Protein AF-0000000087805127 (afdb_homodimer)

Radius of gyration: 26.7 Å; Cα contacts (8 Å, |Δi|>4): 1090; chains: 2; bounding box: 52×84×59 Å

Secondary structure (DSSP, 8-state):
-EEEE--SHHHHHHHHHHHHHH---EEEEESSHHHHHHH--TTEEEEES---HHHHHHHHHHHT--EEEE-S-TT-HHHHHHHHHHHHHHT--EEEE-PPPPPPP--TTEEEESSHHHHHHHHHHHHHTTTSEEEE-S-STTHHHHHT-GGGTTSEEEEEE---HHHHHHHHHTT--GGGEEEE-S---HHHHHHHHHHTT-SEEEEE--TTTTTHHHHHHHHHHTT-EEEEEPPP-----SEEE-SHHHHHHHHHHTTTT-/-EEEE--SHHHHHHHHHHHHHH---EEEEESSHHHHHHH--TTEEEEES---HHHHHHHHHHHT--EEEE-S-TT-HHHHHHHHHHHHHHT--EEEE-PPPPPPP--TTEEEESSHHHHHHHHHHHHHTTTSEEEE-S-STTHHHHHT-GGGTTSEEEEEE---HHHHHHHHHTT--GGGEEEE-S---HHHHHHHHHHTT-SEEEEE--TTTTTHHHHHHHHHHTT-EEEEEPPP-----SEEE-SHHHHHHHHHHTTTT-

pLDDT: mean 96.09, std 3.19, range [79.88, 98.94]

InterPro domains:
  IPR003723 Precorrin-6x reductase [PF02571] (2-251)
  IPR003723 Precorrin-6x reductase [PS51014] (1-262)
  IPR003723 Precorrin-6x reductase [PTHR36925] (1-249)
  IPR003723 Precorrin-6x reductase [TIGR00715] (2-249)

Structure (mmCIF, N/CA/C/O backbone):
data_AF-0000000087805127-model_v1
#
loop_
_entity.id
_entity.type
_entity.pdbx_description
1 polymer 'Precorrin-6A reductase'
#
loop_
_atom_site.group_PDB
_atom_site.id
_atom_site.type_symbol
_atom_site.label_atom_id
_atom_site.label_alt_id
_atom_site.label_comp_id
_atom_site.label_asym_id
_atom_site.label_entity_id
_atom_site.label_seq_id
_atom_site.pdbx_PDB_ins_code
_atom_site.Cartn_x
_atom_site.Cartn_y
_atom_site.Cartn_z
_atom_site.occupancy
_atom_site.B_iso_or_equiv
_atom_site.auth_seq_id
_atom_site.auth_comp_id
_atom_site.auth_asym_id
_atom_site.auth_atom_id
_atom_site.pdbx_PDB_model_num
ATOM 1 N N . MET A 1 1 ? 11.188 -25.766 -27.516 1 95.88 1 MET A N 1
ATOM 2 C CA . MET A 1 1 ? 10.891 -24.703 -26.562 1 95.88 1 MET A CA 1
ATOM 3 C C . MET A 1 1 ? 9.734 -25.094 -25.656 1 95.88 1 MET A C 1
ATOM 5 O O . MET A 1 1 ? 8.766 -25.703 -26.094 1 95.88 1 MET A O 1
ATOM 9 N N . ILE A 1 2 ? 9.883 -24.781 -24.359 1 97.81 2 ILE A N 1
ATOM 10 C CA . ILE A 1 2 ? 8.82 -25 -23.391 1 97.81 2 ILE A CA 1
ATOM 11 C C . ILE A 1 2 ? 8.188 -23.672 -23.016 1 97.81 2 ILE A C 1
ATOM 13 O O . ILE A 1 2 ? 8.891 -22.688 -22.734 1 97.81 2 ILE A O 1
ATOM 17 N N . TRP A 1 3 ? 6.867 -23.641 -23.062 1 98.38 3 TRP A N 1
ATOM 18 C CA . TRP A 1 3 ? 6.137 -22.422 -22.719 1 98.38 3 TRP A CA 1
ATOM 19 C C . TRP A 1 3 ? 5.453 -22.547 -21.359 1 98.38 3 TRP A C 1
ATOM 21 O O . TRP A 1 3 ? 4.672 -23.484 -21.141 1 98.38 3 TRP A O 1
ATOM 31 N N . VAL A 1 4 ? 5.809 -21.672 -20.453 1 98.44 4 VAL A N 1
ATOM 32 C CA . VAL A 1 4 ? 5.207 -21.625 -19.125 1 98.44 4 VAL A CA 1
ATOM 33 C C . VAL A 1 4 ? 4.398 -20.344 -18.969 1 98.44 4 VAL A C 1
ATOM 35 O O . VAL A 1 4 ? 4.949 -19.234 -19.062 1 98.44 4 VAL A O 1
ATOM 38 N N . ILE A 1 5 ? 3.104 -20.469 -18.766 1 97.75 5 ILE A N 1
ATOM 39 C CA . ILE A 1 5 ? 2.293 -19.344 -18.344 1 97.75 5 ILE A CA 1
ATOM 40 C C . ILE A 1 5 ? 2.445 -19.125 -16.828 1 97.75 5 ILE A C 1
ATOM 42 O O . ILE A 1 5 ? 1.91 -19.891 -16.031 1 97.75 5 ILE A O 1
ATOM 46 N N . ALA A 1 6 ? 3.246 -18.078 -16.5 1 92.94 6 ALA A N 1
ATOM 47 C CA . ALA A 1 6 ? 3.684 -17.953 -15.109 1 92.94 6 ALA A CA 1
ATOM 48 C C . ALA A 1 6 ? 3.203 -16.656 -14.492 1 92.94 6 ALA A C 1
ATOM 50 O O . ALA A 1 6 ? 3.959 -15.68 -14.414 1 92.94 6 ALA A O 1
ATOM 51 N N . GLY A 1 7 ? 2.045 -16.547 -13.875 1 80.06 7 GLY A N 1
ATOM 52 C CA . GLY A 1 7 ? 1.512 -15.383 -13.188 1 80.06 7 GLY A CA 1
ATOM 53 C C . GLY A 1 7 ? 1.723 -15.43 -11.688 1 80.06 7 GLY A C 1
ATOM 54 O O . GLY A 1 7 ? 1.234 -14.562 -10.953 1 80.06 7 GLY A O 1
ATOM 55 N N . THR A 1 8 ? 2.441 -16.453 -11.195 1 86.12 8 THR A N 1
ATOM 56 C CA . THR A 1 8 ? 2.646 -16.672 -9.766 1 86.12 8 THR A CA 1
ATOM 57 C C . THR A 1 8 ? 4.117 -16.938 -9.469 1 86.12 8 THR A C 1
ATOM 59 O O . THR A 1 8 ? 4.91 -17.172 -10.383 1 86.12 8 THR A O 1
ATOM 62 N N . LEU A 1 9 ? 4.379 -16.844 -8.211 1 89 9 LEU A N 1
ATOM 63 C CA . LEU A 1 9 ? 5.727 -17.188 -7.781 1 89 9 LEU A CA 1
ATOM 64 C C . LEU A 1 9 ? 6.062 -18.625 -8.156 1 89 9 LEU A C 1
ATOM 66 O O . LEU A 1 9 ? 7.152 -18.906 -8.664 1 89 9 LEU A O 1
ATOM 70 N N . ASP A 1 10 ? 5.148 -19.516 -7.918 1 93.44 10 ASP A N 1
ATOM 71 C CA . ASP A 1 10 ? 5.402 -20.922 -8.211 1 93.44 10 ASP A CA 1
ATOM 72 C C . ASP A 1 10 ? 5.621 -21.141 -9.711 1 93.44 10 ASP A C 1
ATOM 74 O O . ASP A 1 10 ? 6.496 -21.922 -10.102 1 93.44 10 ASP A O 1
ATOM 78 N N . GLY A 1 11 ? 4.863 -20.453 -10.523 1 95 11 GLY A N 1
ATOM 79 C CA . GLY A 1 11 ? 5.051 -20.578 -11.953 1 95 11 GLY A CA 1
ATOM 80 C C . GLY A 1 11 ? 6.402 -20.078 -12.43 1 95 11 GLY A C 1
ATOM 81 O O . GLY A 1 11 ? 7.047 -20.719 -13.266 1 95 11 GLY A O 1
ATOM 82 N N . ARG A 1 12 ? 6.812 -19 -11.922 1 94.94 12 ARG A N 1
ATOM 83 C CA . ARG A 1 12 ? 8.102 -18.422 -12.289 1 94.94 12 ARG A CA 1
ATOM 84 C C . ARG A 1 12 ? 9.25 -19.312 -11.836 1 94.94 12 ARG A C 1
ATOM 86 O O . ARG A 1 12 ? 10.219 -19.516 -12.57 1 94.94 12 ARG A O 1
ATOM 93 N N . THR A 1 13 ? 9.109 -19.844 -10.633 1 96.12 13 THR A N 1
ATOM 94 C CA . THR A 1 13 ? 10.133 -20.75 -10.109 1 96.12 13 THR A CA 1
ATOM 95 C C . THR A 1 13 ? 10.211 -22.016 -10.938 1 96.12 13 THR A C 1
ATOM 97 O O . THR A 1 13 ? 11.297 -22.547 -11.18 1 96.12 13 THR A O 1
ATOM 100 N N . LEU A 1 14 ? 9.109 -22.469 -11.336 1 97.5 14 LEU A N 1
ATOM 101 C CA . LEU A 1 14 ? 9.086 -23.656 -12.18 1 97.5 14 LEU A CA 1
ATOM 102 C C . LEU A 1 14 ? 9.805 -23.406 -13.5 1 97.5 14 LEU A C 1
ATOM 104 O O . LEU A 1 14 ? 10.586 -24.25 -13.953 1 97.5 14 LEU A O 1
ATOM 108 N N . ALA A 1 15 ? 9.516 -22.266 -14.117 1 97.81 15 ALA A N 1
ATOM 109 C CA . ALA A 1 15 ? 10.148 -21.922 -15.391 1 97.81 15 ALA A CA 1
ATOM 110 C C . ALA A 1 15 ? 11.672 -21.922 -15.258 1 97.81 15 ALA A C 1
ATOM 112 O O . ALA A 1 15 ? 12.375 -22.469 -16.109 1 97.81 15 ALA A O 1
ATOM 113 N N . VAL A 1 16 ? 12.125 -21.375 -14.203 1 97.38 16 VAL A N 1
ATOM 114 C CA . VAL A 1 16 ? 13.555 -21.281 -13.961 1 97.38 16 VAL A CA 1
ATOM 115 C C . VAL A 1 16 ? 14.133 -22.688 -13.75 1 97.38 16 VAL A C 1
ATOM 117 O O . VAL A 1 16 ? 15.172 -23.031 -14.312 1 97.38 16 VAL A O 1
ATOM 120 N N . ASP A 1 17 ? 13.445 -23.469 -12.93 1 97.5 17 ASP A N 1
ATOM 121 C CA . ASP A 1 17 ? 13.906 -24.828 -12.641 1 97.5 17 ASP A CA 1
ATOM 122 C C . ASP A 1 17 ? 13.961 -25.672 -13.914 1 97.5 17 ASP A C 1
ATOM 124 O O . ASP A 1 17 ? 14.883 -26.469 -14.094 1 97.5 17 ASP A O 1
ATOM 128 N N . ILE A 1 18 ? 13 -25.516 -14.758 1 97.5 18 ILE A N 1
ATOM 129 C CA . ILE A 1 18 ? 12.977 -26.25 -16.016 1 97.5 18 ILE A CA 1
ATOM 130 C C . ILE A 1 18 ? 14.211 -25.875 -16.844 1 97.5 18 ILE A C 1
ATOM 132 O O . ILE A 1 18 ? 14.93 -26.766 -17.328 1 97.5 18 ILE A O 1
ATOM 136 N N . GLN A 1 19 ? 14.391 -24.594 -16.953 1 96.94 19 GLN A N 1
ATOM 137 C CA . GLN A 1 19 ? 15.523 -24.125 -17.734 1 96.94 19 GLN A CA 1
ATOM 138 C C . GLN A 1 19 ? 16.844 -24.641 -17.172 1 96.94 19 GLN A C 1
ATOM 140 O O . GLN A 1 19 ? 17.672 -25.172 -17.922 1 96.94 19 GLN A O 1
ATOM 145 N N . GLU A 1 20 ? 17.016 -24.562 -15.969 1 96.69 20 GLU A N 1
ATOM 146 C CA . GLU A 1 20 ? 18.281 -24.891 -15.328 1 96.69 20 GLU A CA 1
ATOM 147 C C . GLU A 1 20 ? 18.516 -26.391 -15.312 1 96.69 20 GLU A C 1
ATOM 149 O O . GLU A 1 20 ? 19.656 -26.844 -15.477 1 96.69 20 GLU A O 1
ATOM 154 N N . ARG A 1 21 ? 17.516 -27.172 -15.148 1 95.94 21 ARG A N 1
ATOM 155 C CA . ARG A 1 21 ? 17.672 -28.609 -14.969 1 95.94 21 ARG A CA 1
ATOM 156 C C . ARG A 1 21 ? 17.703 -29.328 -16.312 1 95.94 21 ARG A C 1
ATOM 158 O O . ARG A 1 21 ? 18.328 -30.375 -16.438 1 95.94 21 ARG A O 1
ATOM 165 N N . THR A 1 22 ? 17.062 -28.797 -17.281 1 94.69 22 THR A N 1
ATOM 166 C CA . THR A 1 22 ? 16.906 -29.531 -18.531 1 94.69 22 THR A CA 1
ATOM 167 C C . THR A 1 22 ? 17.703 -28.859 -19.656 1 94.69 22 THR A C 1
ATOM 169 O O . THR A 1 22 ? 17.953 -29.484 -20.688 1 94.69 22 THR A O 1
ATOM 172 N N . GLY A 1 23 ? 17.969 -27.578 -19.484 1 93.75 23 GLY A N 1
ATOM 173 C CA . GLY A 1 23 ? 18.656 -26.844 -20.531 1 93.75 23 GLY A CA 1
ATOM 174 C C . GLY A 1 23 ? 17.75 -26.422 -21.672 1 93.75 23 GLY A C 1
ATOM 175 O O . GLY A 1 23 ? 18.203 -25.828 -22.641 1 93.75 23 GLY A O 1
ATOM 176 N N . GLU A 1 24 ? 16.484 -26.703 -21.562 1 94.5 24 GLU A N 1
ATOM 177 C CA . GLU A 1 24 ? 15.516 -26.359 -22.594 1 94.5 24 GLU A CA 1
ATOM 178 C C . GLU A 1 24 ? 15.336 -24.844 -22.672 1 94.5 24 GLU A C 1
ATOM 180 O O . GLU A 1 24 ? 15.484 -24.141 -21.688 1 94.5 24 GLU A O 1
ATOM 185 N N . GLU A 1 25 ? 15.094 -24.391 -23.859 1 96.06 25 GLU A N 1
ATOM 186 C CA . GLU A 1 25 ? 14.625 -23.016 -23.984 1 96.06 25 GLU A CA 1
ATOM 187 C C . GLU A 1 25 ? 13.227 -22.844 -23.406 1 96.06 25 GLU A C 1
ATOM 189 O O . GLU A 1 25 ? 12.352 -23.688 -23.625 1 96.06 25 GLU A O 1
ATOM 194 N N . VAL A 1 26 ? 13.055 -21.766 -22.609 1 97.75 26 VAL A N 1
ATOM 195 C CA . VAL A 1 26 ? 11.781 -21.562 -21.922 1 97.75 26 VAL A CA 1
ATOM 196 C C . VAL A 1 26 ? 11.203 -20.203 -22.297 1 97.75 26 VAL A C 1
ATOM 198 O O . VAL A 1 26 ? 11.922 -19.203 -22.312 1 97.75 26 VAL A O 1
ATOM 201 N N . LEU A 1 27 ? 9.945 -20.188 -22.688 1 98 27 LEU A N 1
ATOM 202 C CA . LEU A 1 27 ? 9.133 -18.984 -22.875 1 98 27 LEU A CA 1
ATOM 203 C C . LEU A 1 27 ? 8.18 -18.797 -21.688 1 98 27 LEU A C 1
ATOM 205 O O . LEU A 1 27 ? 7.461 -19.719 -21.312 1 98 27 LEU A O 1
ATOM 209 N N . VAL A 1 28 ? 8.273 -17.609 -21.094 1 98.19 28 VAL A N 1
ATOM 210 C CA . VAL A 1 28 ? 7.352 -17.281 -20.016 1 98.19 28 VAL A CA 1
ATOM 211 C C . VAL A 1 28 ? 6.422 -16.156 -20.453 1 98.19 28 VAL A C 1
ATOM 213 O O . VAL A 1 28 ? 6.867 -15.156 -21.016 1 98.19 28 VAL A O 1
ATOM 216 N N . THR A 1 29 ? 5.145 -16.359 -20.266 1 97.44 29 THR A N 1
ATOM 217 C CA . THR A 1 29 ? 4.195 -15.289 -20.531 1 97.44 29 THR A CA 1
ATOM 218 C C . THR A 1 29 ? 3.531 -14.82 -19.25 1 97.44 29 THR A C 1
ATOM 220 O O . THR A 1 29 ? 3.227 -15.641 -18.375 1 97.44 29 THR A O 1
ATOM 223 N N . VAL A 1 30 ? 3.43 -13.562 -19.109 1 94.88 30 VAL A N 1
ATOM 224 C CA . VAL A 1 30 ? 2.775 -12.898 -17.984 1 94.88 30 VAL A CA 1
ATOM 225 C C . VAL A 1 30 ? 1.828 -11.82 -18.516 1 94.88 30 VAL A C 1
ATOM 227 O O . VAL A 1 30 ? 1.928 -11.406 -19.672 1 94.88 30 VAL A O 1
ATOM 230 N N . VAL A 1 31 ? 0.92 -11.383 -17.656 1 89.5 31 VAL A N 1
ATOM 231 C CA . VAL A 1 31 ? -0.082 -10.422 -18.094 1 89.5 31 VAL A CA 1
ATOM 232 C C . VAL A 1 31 ? 0.458 -9 -17.922 1 89.5 31 VAL A C 1
ATOM 234 O O . VAL A 1 31 ? 0.22 -8.141 -18.781 1 89.5 31 VAL A O 1
ATOM 237 N N . SER A 1 32 ? 1.22 -8.766 -16.875 1 88.38 32 SER A N 1
ATOM 238 C CA . SER A 1 32 ? 1.599 -7.395 -16.547 1 88.38 32 SER A CA 1
ATOM 239 C C . SER A 1 32 ? 3.09 -7.164 -16.766 1 88.38 32 SER A C 1
ATOM 241 O O . SER A 1 32 ? 3.873 -8.117 -16.781 1 88.38 32 SER A O 1
ATOM 243 N N . GLN A 1 33 ? 3.381 -5.891 -16.969 1 87.25 33 GLN A N 1
ATOM 244 C CA . GLN A 1 33 ? 4.789 -5.527 -17.078 1 87.25 33 GLN A CA 1
ATOM 245 C C . GLN A 1 33 ? 5.543 -5.875 -15.797 1 87.25 33 GLN A C 1
ATOM 247 O O . GLN A 1 33 ? 6.688 -6.336 -15.844 1 87.25 33 GLN A O 1
ATOM 252 N N . TYR A 1 34 ? 4.93 -5.68 -14.711 1 89.81 34 TYR A N 1
ATOM 253 C CA . TYR A 1 34 ? 5.57 -6.035 -13.453 1 89.81 34 TYR A CA 1
ATOM 254 C C . TYR A 1 34 ? 5.789 -7.539 -13.352 1 89.81 34 TYR A C 1
ATOM 256 O O . TYR A 1 34 ? 6.832 -7.992 -12.883 1 89.81 34 TYR A O 1
ATOM 264 N N . GLY A 1 35 ? 4.84 -8.227 -13.773 1 90.94 35 GLY A N 1
ATOM 265 C CA . GLY A 1 35 ? 5.02 -9.664 -13.859 1 90.94 35 GLY A CA 1
ATOM 266 C C . GLY A 1 35 ? 6.203 -10.07 -14.719 1 90.94 35 GLY A C 1
ATOM 267 O O . GLY A 1 35 ? 6.922 -11.016 -14.383 1 90.94 35 GLY A O 1
ATOM 268 N N . ALA A 1 36 ? 6.391 -9.352 -15.812 1 91.88 36 ALA A N 1
ATOM 269 C CA . ALA A 1 36 ? 7.512 -9.625 -16.703 1 91.88 36 ALA A CA 1
ATOM 270 C C . ALA A 1 36 ? 8.844 -9.391 -16 1 91.88 36 ALA A C 1
ATOM 272 O O . ALA A 1 36 ? 9.789 -10.156 -16.172 1 91.88 36 ALA A O 1
ATOM 273 N N . GLU A 1 37 ? 8.867 -8.359 -15.305 1 90.5 37 GLU A N 1
ATOM 274 C CA . GLU A 1 37 ? 10.078 -8.055 -14.539 1 90.5 37 GLU A CA 1
ATOM 275 C C . GLU A 1 37 ? 10.391 -9.156 -13.539 1 90.5 37 GLU A C 1
ATOM 277 O O . GLU A 1 37 ? 11.547 -9.555 -13.383 1 90.5 37 GLU A O 1
ATOM 282 N N . LEU A 1 38 ? 9.391 -9.625 -12.891 1 90.75 38 LEU A N 1
ATOM 283 C CA . LEU A 1 38 ? 9.562 -10.68 -11.898 1 90.75 38 LEU A CA 1
ATOM 284 C C . LEU A 1 38 ? 10 -11.984 -12.562 1 90.75 38 LEU A C 1
ATOM 286 O O . LEU A 1 38 ? 10.688 -12.797 -11.953 1 90.75 38 LEU A O 1
ATOM 290 N N . ALA A 1 39 ? 9.641 -12.117 -13.766 1 92.94 39 ALA A N 1
ATOM 291 C CA . ALA A 1 39 ? 9.883 -13.375 -14.469 1 92.94 39 ALA A CA 1
ATOM 292 C C . ALA A 1 39 ? 11.227 -13.359 -15.188 1 92.94 39 ALA A C 1
ATOM 294 O O . ALA A 1 39 ? 11.68 -14.391 -15.695 1 92.94 39 ALA A O 1
ATOM 295 N N . ALA A 1 40 ? 11.883 -12.234 -15.281 1 91.25 40 ALA A N 1
ATOM 296 C CA . ALA A 1 40 ? 13.133 -12.094 -16.016 1 91.25 40 ALA A CA 1
ATOM 297 C C . ALA A 1 40 ? 14.227 -12.984 -15.43 1 91.25 40 ALA A C 1
ATOM 299 O O . ALA A 1 40 ? 14.453 -12.969 -14.219 1 91.25 40 ALA A O 1
ATOM 300 N N . HIS A 1 41 ? 14.797 -13.766 -16.219 1 92.38 41 HIS A N 1
ATOM 301 C CA . HIS A 1 41 ? 15.859 -14.703 -15.875 1 92.38 41 HIS A CA 1
ATOM 302 C C . HIS A 1 41 ? 16.672 -15.078 -17.109 1 92.38 41 HIS A C 1
ATOM 304 O O . HIS A 1 41 ? 16.141 -15.148 -18.219 1 92.38 41 HIS A O 1
ATOM 310 N N . LYS A 1 42 ? 18.016 -15.266 -16.891 1 90.44 42 LYS A N 1
ATOM 311 C CA . LYS A 1 42 ? 18.859 -15.672 -18 1 90.44 42 LYS A CA 1
ATOM 312 C C . LYS A 1 42 ? 18.359 -16.953 -18.641 1 90.44 42 LYS A C 1
ATOM 314 O O . LYS A 1 42 ? 18.062 -17.938 -17.953 1 90.44 42 LYS A O 1
ATOM 319 N N . GLY A 1 43 ? 18.266 -16.938 -19.938 1 90.81 43 GLY A N 1
ATOM 320 C CA . GLY A 1 43 ? 17.844 -18.125 -20.672 1 90.81 43 GLY A CA 1
ATOM 321 C C . GLY A 1 43 ? 16.344 -18.25 -20.797 1 90.81 43 GLY A C 1
ATOM 322 O O . GLY A 1 43 ? 15.852 -19.203 -21.406 1 90.81 43 GLY A O 1
ATOM 323 N N . ILE A 1 44 ? 15.625 -17.328 -20.25 1 95.12 44 ILE A N 1
ATOM 324 C CA . ILE A 1 44 ? 14.164 -17.344 -20.328 1 95.12 44 ILE A CA 1
ATOM 325 C C . ILE A 1 44 ? 13.68 -16.141 -21.125 1 95.12 44 ILE A C 1
ATOM 327 O O . ILE A 1 44 ? 14.07 -15 -20.859 1 95.12 44 ILE A O 1
ATOM 331 N N . THR A 1 45 ? 12.938 -16.438 -22.156 1 95.88 45 THR A N 1
ATOM 332 C CA . THR A 1 45 ? 12.258 -15.391 -22.906 1 95.88 45 THR A CA 1
ATOM 333 C C . THR A 1 45 ? 10.922 -15.039 -22.266 1 95.88 45 THR A C 1
ATOM 335 O O . THR A 1 45 ? 10.141 -15.93 -21.906 1 95.88 45 THR A O 1
ATOM 338 N N . VAL A 1 46 ? 10.672 -13.711 -22.141 1 96.31 46 VAL A N 1
ATOM 339 C CA . VAL A 1 46 ? 9.438 -13.305 -21.469 1 96.31 46 VAL A CA 1
ATOM 340 C C . VAL A 1 46 ? 8.555 -12.539 -22.453 1 96.31 46 VAL A C 1
ATOM 342 O O . VAL A 1 46 ? 9.047 -11.688 -23.219 1 96.31 46 VAL A O 1
ATOM 345 N N . HIS A 1 47 ? 7.324 -12.891 -22.516 1 95.12 47 HIS A N 1
ATOM 346 C CA . HIS A 1 47 ? 6.293 -12.188 -23.266 1 95.12 47 HIS A CA 1
ATOM 347 C C . HIS A 1 47 ? 5.219 -11.625 -22.359 1 95.12 47 HIS A C 1
ATOM 349 O O . HIS A 1 47 ? 4.742 -12.312 -21.453 1 95.12 47 HIS A O 1
ATOM 355 N N . THR A 1 48 ? 4.879 -10.352 -22.594 1 94 48 THR A N 1
ATOM 356 C CA . THR A 1 48 ? 3.902 -9.672 -21.75 1 94 48 THR A CA 1
ATOM 357 C C . THR A 1 48 ? 2.617 -9.398 -22.531 1 94 48 THR A C 1
ATOM 359 O O . THR A 1 48 ? 2.662 -8.984 -23.688 1 94 48 THR A O 1
ATOM 362 N N . GLY A 1 49 ? 1.481 -9.609 -21.859 1 91.69 49 GLY A N 1
ATOM 363 C CA . GLY A 1 49 ? 0.194 -9.273 -22.438 1 91.69 49 GLY A CA 1
ATOM 364 C C . GLY A 1 49 ? -0.818 -10.398 -22.344 1 91.69 49 GLY A C 1
ATOM 365 O O . GLY A 1 49 ? -0.446 -11.562 -22.188 1 91.69 49 GLY A O 1
ATOM 366 N N . ARG A 1 50 ? -2.064 -10.078 -22.484 1 90.31 50 ARG A N 1
ATOM 367 C CA . ARG A 1 50 ? -3.141 -11.062 -22.531 1 90.31 50 ARG A CA 1
ATOM 368 C C . ARG A 1 50 ? -3.195 -11.742 -23.906 1 90.31 50 ARG A C 1
ATOM 370 O O . ARG A 1 50 ? -3.012 -11.094 -24.938 1 90.31 50 ARG A O 1
ATOM 377 N N . LEU A 1 51 ? -3.391 -13 -23.875 1 95.62 51 LEU A N 1
ATOM 378 C CA . LEU A 1 51 ? -3.412 -13.766 -25.125 1 95.62 51 LEU A CA 1
ATOM 379 C C . LEU A 1 51 ? -4.723 -14.531 -25.266 1 95.62 51 LEU A C 1
ATOM 381 O O . LEU A 1 51 ? -5.141 -15.234 -24.344 1 95.62 51 LEU A O 1
ATOM 385 N N . ASP A 1 52 ? -5.336 -14.336 -26.422 1 96.62 52 ASP A N 1
ATOM 386 C CA . ASP A 1 52 ? -6.453 -15.219 -26.734 1 96.62 52 ASP A CA 1
ATOM 387 C C . ASP A 1 52 ? -5.969 -16.5 -27.422 1 96.62 52 ASP A C 1
ATOM 389 O O . ASP A 1 52 ? -4.762 -16.719 -27.562 1 96.62 52 ASP A O 1
ATOM 393 N N . GLN A 1 53 ? -6.898 -17.281 -27.75 1 97.56 53 GLN A N 1
ATOM 394 C CA . GLN A 1 53 ? -6.535 -18.594 -28.281 1 97.56 53 GLN A CA 1
ATOM 395 C C . GLN A 1 53 ? -5.703 -18.453 -29.562 1 97.56 53 GLN A C 1
ATOM 397 O O . GLN A 1 53 ? -4.699 -19.156 -29.719 1 97.56 53 GLN A O 1
ATOM 402 N N . GLU A 1 54 ? -6.102 -17.594 -30.438 1 97.88 54 GLU A N 1
ATOM 403 C CA . GLU A 1 54 ? -5.379 -17.391 -31.688 1 97.88 54 GLU A CA 1
ATOM 404 C C . GLU A 1 54 ? -3.953 -16.906 -31.422 1 97.88 54 GLU A C 1
ATOM 406 O O . GLU A 1 54 ? -3.004 -17.391 -32.031 1 97.88 54 GLU A O 1
ATOM 411 N N . ALA A 1 55 ? -3.906 -15.984 -30.562 1 98 55 ALA A N 1
ATOM 412 C CA . ALA A 1 55 ? -2.586 -15.469 -30.219 1 98 55 ALA A CA 1
ATOM 413 C C . ALA A 1 55 ? -1.711 -16.562 -29.609 1 98 55 ALA A C 1
ATOM 415 O O . ALA A 1 55 ? -0.507 -16.625 -29.875 1 98 55 ALA A O 1
ATOM 416 N N . MET A 1 56 ? -2.305 -17.391 -28.812 1 98.38 56 MET A N 1
ATOM 417 C CA . MET A 1 56 ? -1.55 -18.484 -28.203 1 98.38 56 MET A CA 1
ATOM 418 C C . MET A 1 56 ? -1.067 -19.469 -29.266 1 98.38 56 MET A C 1
ATOM 420 O O . MET A 1 56 ? 0.081 -19.922 -29.234 1 98.38 56 MET A O 1
ATOM 424 N N . GLN A 1 57 ? -1.938 -19.766 -30.125 1 98.5 57 GLN A N 1
ATOM 425 C CA . GLN A 1 57 ? -1.558 -20.672 -31.203 1 98.5 57 GLN A CA 1
ATOM 426 C C . GLN A 1 57 ? -0.428 -20.094 -32.062 1 98.5 57 GLN A C 1
ATOM 428 O O . GLN A 1 57 ? 0.499 -20.797 -32.438 1 98.5 57 GLN A O 1
ATOM 433 N N . ASN A 1 58 ? -0.556 -18.844 -32.312 1 98.12 58 ASN A N 1
ATOM 434 C CA . ASN A 1 58 ? 0.501 -18.156 -33.062 1 98.12 58 ASN A CA 1
ATOM 435 C C . ASN A 1 58 ? 1.834 -18.219 -32.312 1 98.12 58 ASN A C 1
ATOM 437 O O . ASN A 1 58 ? 2.885 -18.406 -32.938 1 98.12 58 ASN A O 1
ATOM 441 N N . LEU A 1 59 ? 1.786 -18.062 -31.062 1 97.69 59 LEU A N 1
ATOM 442 C CA . LEU A 1 59 ? 2.996 -18.125 -30.25 1 97.69 59 LEU A CA 1
ATOM 443 C C . LEU A 1 59 ? 3.604 -19.516 -30.297 1 97.69 59 LEU A C 1
ATOM 445 O O . LEU A 1 59 ? 4.828 -19.672 -30.328 1 97.69 59 LEU A O 1
ATOM 449 N N . ILE A 1 60 ? 2.752 -20.516 -30.219 1 98.31 60 ILE A N 1
ATOM 450 C CA . ILE A 1 60 ? 3.193 -21.906 -30.281 1 98.31 60 ILE A CA 1
ATOM 451 C C . ILE A 1 60 ? 3.93 -22.172 -31.594 1 98.31 60 ILE A C 1
ATOM 453 O O . ILE A 1 60 ? 5.027 -22.734 -31.594 1 98.31 60 ILE A O 1
ATOM 457 N N . LYS A 1 61 ? 3.355 -21.656 -32.625 1 98 61 LYS A N 1
ATOM 458 C CA . LYS A 1 61 ? 3.943 -21.859 -33.969 1 98 61 LYS A CA 1
ATOM 459 C C . LYS A 1 61 ? 5.227 -21.047 -34.125 1 98 61 LYS A C 1
ATOM 461 O O . LYS A 1 61 ? 6.246 -21.562 -34.562 1 98 61 LYS A O 1
ATOM 466 N N . LYS A 1 62 ? 5.105 -19.812 -33.75 1 97.5 62 LYS A N 1
ATOM 467 C CA . LYS A 1 62 ? 6.223 -18.875 -33.906 1 97.5 62 LYS A CA 1
ATOM 468 C C . LYS A 1 62 ? 7.465 -19.391 -33.188 1 97.5 62 LYS A C 1
ATOM 470 O O . LYS A 1 62 ? 8.586 -19.234 -33.688 1 97.5 62 LYS A O 1
ATOM 475 N N . HIS A 1 63 ? 7.289 -20.031 -32.062 1 97.25 63 HIS A N 1
ATOM 476 C CA . HIS A 1 63 ? 8.422 -20.391 -31.219 1 97.25 63 HIS A CA 1
ATOM 477 C C . HIS A 1 63 ? 8.664 -21.906 -31.234 1 97.25 63 HIS A C 1
ATOM 479 O O . HIS A 1 63 ? 9.516 -22.406 -30.5 1 97.25 63 HIS A O 1
ATOM 485 N N . ASN A 1 64 ? 7.871 -22.609 -32 1 97.06 64 ASN A N 1
ATOM 486 C CA . ASN A 1 64 ? 7.973 -24.062 -32.062 1 97.06 64 ASN A CA 1
ATOM 487 C C . ASN A 1 64 ? 7.875 -24.688 -30.672 1 97.06 64 ASN A C 1
ATOM 489 O O . ASN A 1 64 ? 8.742 -25.453 -30.266 1 97.06 64 ASN A O 1
ATOM 493 N N . VAL A 1 65 ? 6.867 -24.266 -29.922 1 98.12 65 VAL A N 1
ATOM 494 C CA . VAL A 1 65 ? 6.625 -24.766 -28.578 1 98.12 65 VAL A CA 1
ATOM 495 C C . VAL A 1 65 ? 6.258 -26.25 -28.625 1 98.12 65 VAL A C 1
ATOM 497 O O . VAL A 1 65 ? 5.367 -26.641 -29.375 1 98.12 65 VAL A O 1
ATOM 500 N N . ARG A 1 66 ? 6.895 -27.016 -27.844 1 97.81 66 ARG A N 1
ATOM 501 C CA . ARG A 1 66 ? 6.598 -28.438 -27.875 1 97.81 66 ARG A CA 1
ATOM 502 C C . ARG A 1 66 ? 5.84 -28.875 -26.625 1 97.81 66 ARG A C 1
ATOM 504 O O . ARG A 1 66 ? 5.316 -29.984 -26.562 1 97.81 66 ARG A O 1
ATOM 511 N N . LEU A 1 67 ? 5.848 -28.078 -25.609 1 98.25 67 LEU A N 1
ATOM 512 C CA . LEU A 1 67 ? 5.16 -28.328 -24.344 1 98.25 67 LEU A CA 1
ATOM 513 C C . LEU A 1 67 ? 4.629 -27.031 -23.75 1 98.25 67 LEU A C 1
ATOM 515 O O . LEU A 1 67 ? 5.359 -26.031 -23.641 1 98.25 67 LEU A O 1
ATOM 519 N N . LEU A 1 68 ? 3.383 -27.031 -23.422 1 98.38 68 LEU A N 1
ATOM 520 C CA . LEU A 1 68 ? 2.748 -25.891 -22.781 1 98.38 68 LEU A CA 1
ATOM 521 C C . LEU A 1 68 ? 2.391 -26.203 -21.328 1 98.38 68 LEU A C 1
ATOM 523 O O . LEU A 1 68 ? 1.7 -27.203 -21.062 1 98.38 68 LEU A O 1
ATOM 527 N N . ILE A 1 69 ? 2.896 -25.438 -20.422 1 98.31 69 ILE A N 1
ATOM 528 C CA . ILE A 1 69 ? 2.613 -25.578 -19 1 98.31 69 ILE A CA 1
ATOM 529 C C . ILE A 1 69 ? 1.818 -24.375 -18.516 1 98.31 69 ILE A C 1
ATOM 531 O O . ILE A 1 69 ? 2.289 -23.234 -18.594 1 98.31 69 ILE A O 1
ATOM 535 N N . ASP A 1 70 ? 0.642 -24.594 -18.031 1 97.88 70 ASP A N 1
ATOM 536 C CA . ASP A 1 70 ? -0.169 -23.547 -17.422 1 97.88 70 ASP A CA 1
ATOM 537 C C . ASP A 1 70 ? 0.089 -23.469 -15.922 1 97.88 70 ASP A C 1
ATOM 539 O O . ASP A 1 70 ? -0.475 -24.25 -15.148 1 97.88 70 ASP A O 1
ATOM 543 N N . ALA A 1 71 ? 0.907 -22.562 -15.578 1 97.06 71 ALA A N 1
ATOM 544 C CA . ALA A 1 71 ? 1.164 -22.281 -14.172 1 97.06 71 ALA A CA 1
ATOM 545 C C . ALA A 1 71 ? 0.567 -20.938 -13.766 1 97.06 71 ALA A C 1
ATOM 547 O O . ALA A 1 71 ? 1.146 -20.203 -12.945 1 97.06 71 ALA A O 1
ATOM 548 N N . SER A 1 72 ? -0.53 -20.547 -14.422 1 94.56 72 SER A N 1
ATOM 549 C CA . SER A 1 72 ? -1.26 -19.328 -14.055 1 94.56 72 SER A CA 1
ATOM 550 C C . SER A 1 72 ? -1.937 -19.484 -12.703 1 94.56 72 SER A C 1
ATOM 552 O O . SER A 1 72 ? -1.896 -20.562 -12.094 1 94.56 72 SER A O 1
ATOM 554 N N . HIS A 1 73 ? -2.404 -18.391 -12.258 1 92.44 73 HIS A N 1
ATOM 555 C CA . HIS A 1 73 ? -3.1 -18.406 -10.969 1 92.44 73 HIS A CA 1
ATOM 556 C C . HIS A 1 73 ? -4.234 -19.422 -10.969 1 92.44 73 HIS A C 1
ATOM 558 O O . HIS A 1 73 ? -4.938 -19.578 -11.969 1 92.44 73 HIS A O 1
ATOM 564 N N . PRO A 1 74 ? -4.488 -20.078 -9.844 1 92.12 74 PRO A N 1
ATOM 565 C CA . PRO A 1 74 ? -5.535 -21.094 -9.758 1 92.12 74 PRO A CA 1
ATOM 566 C C . PRO A 1 74 ? -6.914 -20.562 -10.133 1 92.12 74 PRO A C 1
ATOM 568 O O . PRO A 1 74 ? -7.797 -21.328 -10.516 1 92.12 74 PRO A O 1
ATOM 571 N N . TYR A 1 75 ? -7.07 -19.312 -10.086 1 92.44 75 TYR A N 1
ATOM 572 C CA . TYR A 1 75 ? -8.375 -18.703 -10.32 1 92.44 75 TYR A CA 1
ATOM 573 C C . TYR A 1 75 ? -8.461 -18.141 -11.734 1 92.44 75 TYR A C 1
ATOM 575 O O . TYR A 1 75 ? -9.469 -17.531 -12.102 1 92.44 75 TYR A O 1
ATOM 583 N N . ALA A 1 76 ? -7.461 -18.375 -12.484 1 91.38 76 ALA A N 1
ATOM 584 C CA . ALA A 1 76 ? -7.441 -17.906 -13.867 1 91.38 76 ALA A CA 1
ATOM 585 C C . ALA A 1 76 ? -8.062 -18.938 -14.805 1 91.38 76 ALA A C 1
ATOM 587 O O . ALA A 1 76 ? -7.383 -19.469 -15.68 1 91.38 76 ALA A O 1
ATOM 588 N N . ALA A 1 77 ? -9.352 -19.109 -14.695 1 92.94 77 ALA A N 1
ATOM 589 C CA . ALA A 1 77 ? -10.07 -20.156 -15.398 1 92.94 77 ALA A CA 1
ATOM 590 C C . ALA A 1 77 ? -10.039 -19.938 -16.906 1 92.94 77 ALA A C 1
ATOM 592 O O . ALA A 1 77 ? -9.859 -20.875 -17.672 1 92.94 77 ALA A O 1
ATOM 593 N N . ILE A 1 78 ? -10.188 -18.766 -17.297 1 93.12 78 ILE A N 1
ATOM 594 C CA . ILE A 1 78 ? -10.273 -18.438 -18.719 1 93.12 78 ILE A CA 1
ATOM 595 C C . ILE A 1 78 ? -8.945 -18.766 -19.391 1 93.12 78 ILE A C 1
ATOM 597 O O . ILE A 1 78 ? -8.914 -19.391 -20.453 1 93.12 78 ILE A O 1
ATOM 601 N N . VAL A 1 79 ? -7.875 -18.328 -18.812 1 95.19 79 VAL A N 1
ATOM 602 C CA . VAL A 1 79 ? -6.57 -18.578 -19.406 1 95.19 79 VAL A CA 1
ATOM 603 C C . VAL A 1 79 ? -6.289 -20.078 -19.438 1 95.19 79 VAL A C 1
ATOM 605 O O . VAL A 1 79 ? -5.715 -20.578 -20.406 1 95.19 79 VAL A O 1
ATOM 608 N N . THR A 1 80 ? -6.66 -20.766 -18.391 1 95.75 80 THR A N 1
ATOM 609 C CA . THR A 1 80 ? -6.457 -22.219 -18.344 1 95.75 80 THR A CA 1
ATOM 610 C C . THR A 1 80 ? -7.195 -22.906 -19.484 1 95.75 80 THR A C 1
ATOM 612 O O . THR A 1 80 ? -6.613 -23.719 -20.203 1 95.75 80 THR A O 1
ATOM 615 N N . ALA A 1 81 ? -8.453 -22.594 -19.625 1 96.31 81 ALA A N 1
ATOM 616 C CA . ALA A 1 81 ? -9.258 -23.172 -20.688 1 96.31 81 ALA A CA 1
ATOM 617 C C . ALA A 1 81 ? -8.68 -22.828 -22.062 1 96.31 81 ALA A C 1
ATOM 619 O O . ALA A 1 81 ? -8.57 -23.703 -22.922 1 96.31 81 ALA A O 1
ATOM 620 N N . THR A 1 82 ? -8.32 -21.594 -22.234 1 97.38 82 THR A N 1
ATOM 621 C CA . THR A 1 82 ? -7.781 -21.109 -23.5 1 97.38 82 THR A CA 1
ATOM 622 C C . THR A 1 82 ? -6.461 -21.812 -23.828 1 97.38 82 THR A C 1
ATOM 624 O O . THR A 1 82 ? -6.23 -22.203 -24.984 1 97.38 82 THR A O 1
ATOM 627 N N . ALA A 1 83 ? -5.641 -21.922 -22.859 1 97.62 83 ALA A N 1
ATOM 628 C CA . ALA A 1 83 ? -4.336 -22.547 -23.031 1 97.62 83 ALA A CA 1
ATOM 629 C C . 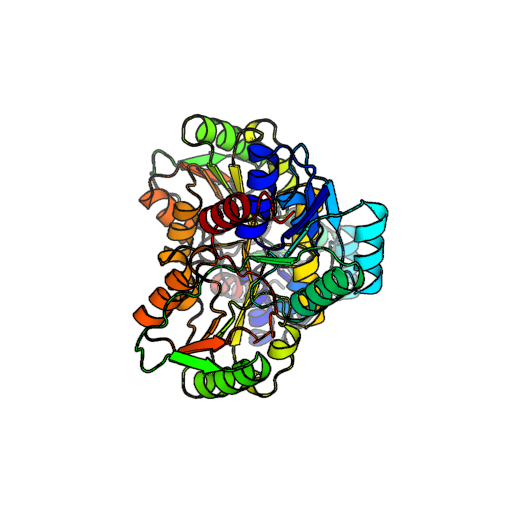ALA A 1 83 ? -4.484 -24.016 -23.406 1 97.62 83 ALA A C 1
ATOM 631 O O . ALA A 1 83 ? -3.779 -24.531 -24.281 1 97.62 83 ALA A O 1
ATOM 632 N N . GLN A 1 84 ? -5.332 -24.719 -22.703 1 97.5 84 GLN A N 1
ATOM 633 C CA . GLN A 1 84 ? -5.598 -26.125 -23 1 97.5 84 GLN A CA 1
ATOM 634 C C . GLN A 1 84 ? -6.086 -26.297 -24.438 1 97.5 84 GLN A C 1
ATOM 636 O O . GLN A 1 84 ? -5.617 -27.172 -25.156 1 97.5 84 GLN A O 1
ATOM 641 N N . ASP A 1 85 ? -6.98 -25.406 -24.859 1 97.75 85 ASP A N 1
ATOM 642 C CA . ASP A 1 85 ? -7.535 -25.469 -26.203 1 97.75 85 ASP A CA 1
ATOM 643 C C . ASP A 1 85 ? -6.465 -25.172 -27.25 1 97.75 85 ASP A C 1
ATOM 645 O O . ASP A 1 85 ? -6.426 -25.812 -28.297 1 97.75 85 ASP A O 1
ATOM 649 N N . ALA A 1 86 ? -5.695 -24.219 -26.984 1 98.31 86 ALA A N 1
ATOM 650 C CA . ALA A 1 86 ? -4.621 -23.859 -27.906 1 98.31 86 ALA A CA 1
ATOM 651 C C . ALA A 1 86 ? -3.641 -25.016 -28.078 1 98.31 86 ALA A C 1
ATOM 653 O O . ALA A 1 86 ? -3.229 -25.328 -29.203 1 98.31 86 ALA A O 1
ATOM 654 N N . ALA A 1 87 ? -3.242 -25.625 -26.984 1 98 87 ALA A N 1
ATOM 655 C CA . ALA A 1 87 ? -2.328 -26.75 -27.047 1 98 87 ALA A CA 1
ATOM 656 C C . ALA A 1 87 ? -2.932 -27.906 -27.844 1 98 87 ALA A C 1
ATOM 658 O O . ALA A 1 87 ? -2.252 -28.531 -28.656 1 98 87 ALA A O 1
ATOM 659 N N . LYS A 1 88 ? -4.18 -28.156 -27.531 1 97.5 88 LYS A N 1
ATOM 660 C CA . LYS A 1 88 ? -4.891 -29.219 -28.25 1 97.5 88 LYS A CA 1
ATOM 661 C C . LYS A 1 88 ? -4.934 -28.938 -29.75 1 97.5 88 LYS A C 1
ATOM 663 O O . LYS A 1 88 ? -4.676 -29.828 -30.562 1 97.5 88 LYS A O 1
ATOM 668 N N . ALA A 1 89 ? -5.281 -27.781 -30.094 1 97.81 89 ALA A N 1
ATOM 669 C CA . ALA A 1 89 ? -5.391 -27.375 -31.484 1 97.81 89 ALA A CA 1
ATOM 670 C C . ALA A 1 89 ? -4.059 -27.531 -32.219 1 97.81 89 ALA A C 1
ATOM 672 O O . ALA A 1 89 ? -4.027 -27.875 -33.406 1 97.81 89 ALA A O 1
ATOM 673 N N . GLU A 1 90 ? -2.98 -27.281 -31.547 1 98 90 GLU A N 1
ATOM 674 C CA . GLU A 1 90 ? -1.656 -27.328 -32.156 1 98 90 GLU A CA 1
ATOM 675 C C . GLU A 1 90 ? -1.003 -28.688 -31.953 1 98 90 GLU A C 1
ATOM 677 O O . GLU A 1 90 ? 0.104 -28.922 -32.438 1 98 90 GLU A O 1
ATOM 682 N N . GLY A 1 91 ? -1.641 -29.547 -31.203 1 96.75 91 GLY A N 1
ATOM 683 C CA . GLY A 1 91 ? -1.194 -30.922 -31.062 1 96.75 91 GLY A CA 1
ATOM 684 C C . GLY A 1 91 ? 0.023 -31.062 -30.172 1 96.75 91 GLY A C 1
ATOM 685 O O . GLY A 1 91 ? 0.907 -31.875 -30.438 1 96.75 91 GLY A O 1
ATOM 686 N N . ILE A 1 92 ? 0.129 -30.281 -29.156 1 97.62 92 ILE A N 1
ATOM 687 C CA . ILE A 1 92 ? 1.268 -30.391 -28.25 1 97.62 92 ILE A CA 1
ATOM 688 C C . ILE A 1 92 ? 0.781 -30.766 -26.859 1 97.62 92 ILE A C 1
ATOM 690 O O . ILE A 1 92 ? -0.37 -30.516 -26.5 1 97.62 92 ILE A O 1
ATOM 694 N N . PRO A 1 93 ? 1.663 -31.359 -26.047 1 97.56 93 PRO A N 1
ATOM 695 C CA . PRO A 1 93 ? 1.294 -31.688 -24.672 1 97.56 93 PRO A CA 1
ATOM 696 C C . PRO A 1 93 ? 0.993 -30.453 -23.828 1 97.56 93 PRO A C 1
ATOM 698 O O . PRO A 1 93 ? 1.623 -29.406 -24 1 97.56 93 PRO A O 1
ATOM 701 N N . PHE A 1 94 ? 0.055 -30.656 -22.938 1 97.81 94 PHE A N 1
ATOM 702 C CA . PHE A 1 94 ? -0.383 -29.641 -22 1 97.81 94 PHE A CA 1
ATOM 703 C C . PHE A 1 94 ? -0.315 -30.156 -20.562 1 97.81 94 PHE A C 1
ATOM 705 O O . PHE A 1 94 ? -0.738 -31.281 -20.281 1 97.81 94 PHE A O 1
ATOM 712 N N . VAL A 1 95 ? 0.305 -29.375 -19.656 1 98.19 95 VAL A N 1
ATOM 713 C CA . VAL A 1 95 ? 0.372 -29.719 -18.25 1 98.19 95 VAL A CA 1
ATOM 714 C C . VAL A 1 95 ? -0.165 -28.562 -17.406 1 98.19 95 VAL A C 1
ATOM 716 O O . VAL A 1 95 ? 0.194 -27.406 -17.641 1 98.19 95 VAL A O 1
ATOM 719 N N . ARG A 1 96 ? -1.041 -28.859 -16.531 1 97.25 96 ARG A N 1
ATOM 720 C CA . ARG A 1 96 ? -1.509 -27.875 -15.547 1 97.25 96 ARG A CA 1
ATOM 721 C C . ARG A 1 96 ? -0.681 -27.938 -14.266 1 97.25 96 ARG A C 1
ATOM 723 O O . ARG A 1 96 ? -0.563 -29 -13.656 1 97.25 96 ARG A O 1
ATOM 730 N N . PHE A 1 97 ? -0.014 -26.875 -13.977 1 96.94 97 PHE A N 1
ATOM 731 C CA . PHE A 1 97 ? 0.687 -26.703 -12.711 1 96.94 97 PHE A CA 1
ATOM 732 C C . PHE A 1 97 ? -0.131 -25.844 -11.758 1 96.94 97 PHE A C 1
ATOM 734 O O . PHE A 1 97 ? -0.262 -24.641 -11.953 1 96.94 97 PHE A O 1
ATOM 741 N N . GLU A 1 98 ? -0.679 -26.438 -10.742 1 93.44 98 GLU A N 1
ATOM 742 C CA . GLU A 1 98 ? -1.537 -25.734 -9.789 1 93.44 98 GLU A CA 1
ATOM 743 C C . GLU A 1 98 ? -1.209 -26.125 -8.352 1 93.44 98 GLU A C 1
ATOM 745 O O . GLU A 1 98 ? -1.267 -27.312 -8 1 93.44 98 GLU A O 1
ATOM 750 N N . ARG A 1 99 ? -0.888 -25.172 -7.52 1 92.19 99 ARG A N 1
ATOM 751 C CA . ARG A 1 99 ? -0.599 -25.438 -6.117 1 92.19 99 ARG A CA 1
ATOM 752 C C . ARG A 1 99 ? -1.835 -25.969 -5.395 1 92.19 99 ARG A C 1
ATOM 754 O O . ARG A 1 99 ? -2.961 -25.594 -5.723 1 92.19 99 ARG A O 1
ATOM 761 N N . LYS A 1 100 ? -1.575 -26.766 -4.414 1 92.06 100 LYS A N 1
ATOM 762 C CA . LYS A 1 100 ? -2.66 -27.359 -3.639 1 92.06 100 LYS A CA 1
ATOM 763 C C . LYS A 1 100 ? -3.344 -26.312 -2.758 1 92.06 100 LYS A C 1
ATOM 765 O O . LYS A 1 100 ? -2.705 -25.359 -2.303 1 92.06 100 LYS A O 1
ATOM 770 N N . GLU A 1 101 ? -4.598 -26.5 -2.574 1 93.81 101 GLU A N 1
ATOM 771 C CA . GLU A 1 101 ? -5.336 -25.672 -1.618 1 93.81 101 GLU A CA 1
ATOM 772 C C . GLU A 1 101 ? -4.887 -25.953 -0.187 1 93.81 101 GLU A C 1
ATOM 774 O O . GLU A 1 101 ? -4.375 -27.031 0.107 1 93.81 101 GLU A O 1
ATOM 779 N N . VAL A 1 102 ? -5.027 -24.938 0.648 1 95 102 VAL A N 1
ATOM 780 C CA . VAL A 1 102 ? -4.926 -25.172 2.084 1 95 102 VAL A CA 1
ATOM 781 C C . VAL A 1 102 ? -6.215 -25.812 2.598 1 95 102 VAL A C 1
ATOM 783 O O . VAL A 1 102 ? -7.312 -25.406 2.199 1 95 102 VAL A O 1
ATOM 786 N N . PRO A 1 103 ? -6.035 -26.891 3.404 1 95.12 103 PRO A N 1
ATOM 787 C CA . PRO A 1 103 ? -7.262 -27.438 4 1 95.12 103 PRO A CA 1
ATOM 788 C C . PRO A 1 103 ? -8.062 -26.375 4.762 1 95.12 103 PRO A C 1
ATOM 790 O O . PRO A 1 103 ? -7.488 -25.594 5.52 1 95.12 103 PRO A O 1
ATOM 793 N N . LEU A 1 104 ? -9.297 -26.375 4.531 1 96.81 104 LEU A N 1
ATOM 794 C CA . LEU A 1 104 ? -10.164 -25.438 5.23 1 96.81 104 LEU A CA 1
ATOM 795 C C . LEU A 1 104 ? -10.578 -25.984 6.594 1 96.81 104 LEU A C 1
ATOM 797 O O . LEU A 1 104 ? -10.992 -27.141 6.699 1 96.81 104 LEU A O 1
ATOM 801 N N . PRO A 1 105 ? -10.422 -25.203 7.625 1 96.06 105 PRO A N 1
ATOM 802 C CA . PRO A 1 105 ? -10.766 -25.641 8.977 1 96.06 105 PRO A CA 1
ATOM 803 C C . PRO A 1 105 ? -12.273 -25.719 9.203 1 96.06 105 PRO A C 1
ATOM 805 O O . PRO A 1 105 ? -13.047 -25.141 8.438 1 96.06 105 PRO A O 1
ATOM 808 N N . ASP A 1 106 ? -12.602 -26.562 10.273 1 96.06 106 ASP A N 1
ATOM 809 C CA . ASP A 1 106 ? -13.977 -26.531 10.766 1 96.06 106 ASP A CA 1
ATOM 810 C C . ASP A 1 106 ? -14.227 -25.297 11.625 1 96.06 106 ASP A C 1
ATOM 812 O O . ASP A 1 106 ? -14.078 -25.344 12.852 1 96.06 106 ASP A O 1
ATOM 816 N N . TYR A 1 107 ? -14.492 -24.25 11.078 1 98.06 107 TYR A N 1
ATOM 817 C CA . TYR A 1 107 ? -14.727 -22.938 11.672 1 98.06 107 TYR A CA 1
ATOM 818 C C . TYR A 1 107 ? -16.141 -22.453 11.383 1 98.06 107 TYR A C 1
ATOM 820 O O . TYR A 1 107 ? -16.547 -22.375 10.219 1 98.06 107 TYR A O 1
ATOM 828 N N . ASP A 1 108 ? -16.969 -22.219 12.375 1 98 108 ASP A N 1
ATOM 829 C CA . ASP A 1 108 ? -18.406 -21.938 12.242 1 98 108 ASP A CA 1
ATOM 830 C C . ASP A 1 108 ? -18.656 -20.641 11.469 1 98 108 ASP A C 1
ATOM 832 O O . ASP A 1 108 ? -19.75 -20.406 10.984 1 98 108 ASP A O 1
ATOM 836 N N . LYS A 1 109 ? -17.625 -19.844 11.375 1 98.62 109 LYS A N 1
ATOM 837 C CA . LYS A 1 109 ? -17.781 -18.578 10.656 1 98.62 109 LYS A CA 1
ATOM 838 C C . LYS A 1 109 ? -17.062 -18.625 9.305 1 98.62 109 LYS A C 1
ATOM 840 O O . LYS A 1 109 ? -16.75 -17.594 8.727 1 98.62 109 LYS A O 1
ATOM 845 N N . LEU A 1 110 ? -16.734 -19.75 8.875 1 98.75 110 LEU A N 1
ATOM 846 C CA . LEU A 1 110 ? -16.156 -19.938 7.543 1 98.75 110 LEU A CA 1
ATOM 847 C C . LEU A 1 110 ? -17.25 -20.25 6.523 1 98.75 110 LEU A C 1
ATOM 849 O O . LEU A 1 110 ? -18.078 -21.125 6.754 1 98.75 110 LEU A O 1
ATOM 853 N N . HIS A 1 111 ? -17.266 -19.547 5.426 1 98.81 111 HIS A N 1
ATOM 854 C CA . HIS A 1 111 ? -18.25 -19.672 4.348 1 98.81 111 HIS A CA 1
ATOM 855 C C . HIS A 1 111 ? -17.547 -19.875 3.002 1 98.81 111 HIS A C 1
ATOM 857 O O . HIS A 1 111 ? -16.531 -19.234 2.727 1 98.81 111 HIS A O 1
ATOM 863 N N . ILE A 1 112 ? -18.094 -20.75 2.281 1 98.38 112 ILE A N 1
ATOM 864 C CA . ILE A 1 112 ? -17.562 -20.984 0.944 1 98.38 112 ILE A CA 1
ATOM 865 C C . ILE A 1 112 ? -18.562 -20.516 -0.104 1 98.38 112 ILE A C 1
ATOM 867 O O . ILE A 1 112 ? -19.766 -20.797 -0.003 1 98.38 112 ILE A O 1
ATOM 871 N N . VAL A 1 113 ? -18.109 -19.766 -1.049 1 98.44 113 VAL A N 1
ATOM 872 C CA . VAL A 1 113 ? -18.953 -19.266 -2.129 1 98.44 113 VAL A CA 1
ATOM 873 C C . VAL A 1 113 ? -18.328 -19.625 -3.477 1 98.44 113 VAL A C 1
ATOM 875 O O . VAL A 1 113 ? -17.156 -19.984 -3.551 1 98.44 113 VAL A O 1
ATOM 878 N N . VAL A 1 114 ? -19.062 -19.422 -4.598 1 96.19 114 VAL A N 1
ATOM 879 C CA . VAL A 1 114 ? -18.625 -19.969 -5.879 1 96.19 114 VAL A CA 1
ATOM 880 C C . VAL A 1 114 ? -17.953 -18.875 -6.703 1 96.19 114 VAL A C 1
ATOM 882 O O . VAL A 1 114 ? -17.203 -19.156 -7.645 1 96.19 114 VAL A O 1
ATOM 885 N N . ASP A 1 115 ? -18.328 -17.578 -6.367 1 96.31 115 ASP A N 1
ATOM 886 C CA . ASP A 1 115 ? -17.734 -16.5 -7.16 1 96.31 115 ASP A CA 1
ATOM 887 C C . ASP A 1 115 ? -17.766 -15.18 -6.402 1 96.31 115 ASP A C 1
ATOM 889 O O . ASP A 1 115 ? -18.203 -15.125 -5.258 1 96.31 115 ASP A O 1
ATOM 893 N N . GLU A 1 116 ? -17.234 -14.18 -6.98 1 97.75 116 GLU A N 1
ATOM 894 C CA . GLU A 1 116 ? -17.062 -12.875 -6.34 1 97.75 116 GLU A CA 1
ATOM 895 C C . GLU A 1 116 ? -18.422 -12.211 -6.105 1 97.75 116 GLU A C 1
ATOM 897 O O . GLU A 1 116 ? -18.594 -11.477 -5.129 1 97.75 116 GLU A O 1
ATOM 902 N N . VAL A 1 117 ? -19.391 -12.438 -6.973 1 98.19 117 VAL A N 1
ATOM 903 C CA . VAL A 1 117 ? -20.703 -11.844 -6.805 1 98.19 117 VAL A CA 1
ATOM 904 C C . VAL A 1 117 ? -21.359 -12.383 -5.531 1 98.19 117 VAL A C 1
ATOM 906 O O . VAL A 1 117 ? -21.859 -11.617 -4.711 1 98.19 117 VAL A O 1
ATOM 909 N N . GLU A 1 118 ? -21.297 -13.68 -5.414 1 98.56 118 GLU A N 1
ATOM 910 C CA . GLU A 1 118 ? -21.828 -14.289 -4.195 1 98.56 118 GLU A CA 1
ATOM 911 C C . GLU A 1 118 ? -21.047 -13.828 -2.965 1 98.56 118 GLU A C 1
ATOM 913 O O . GLU A 1 118 ? -21.641 -13.609 -1.902 1 98.56 118 GLU A O 1
ATOM 918 N N . ALA A 1 119 ? -19.766 -13.727 -3.102 1 98.81 119 ALA A N 1
ATOM 919 C CA . ALA A 1 119 ? -18.922 -13.25 -2.008 1 98.81 119 ALA A CA 1
ATOM 920 C C . ALA A 1 119 ? -19.344 -11.852 -1.563 1 98.81 119 ALA A C 1
ATOM 922 O O . ALA A 1 119 ? -19.469 -11.586 -0.366 1 98.81 119 ALA A O 1
ATOM 923 N N . ALA A 1 120 ? -19.547 -10.977 -2.531 1 98.81 120 ALA A N 1
ATOM 924 C CA . ALA A 1 120 ? -19.938 -9.594 -2.232 1 98.81 120 ALA A CA 1
ATOM 925 C C . ALA A 1 120 ? -21.281 -9.547 -1.503 1 98.81 120 ALA A C 1
ATOM 927 O O . ALA A 1 120 ? -21.422 -8.82 -0.519 1 98.81 120 ALA A O 1
ATOM 928 N N . ASN A 1 121 ? -22.203 -10.328 -1.979 1 98.75 121 ASN A N 1
ATOM 929 C CA . ASN A 1 121 ? -23.531 -10.359 -1.369 1 98.75 121 ASN A CA 1
ATOM 930 C C . ASN A 1 121 ? -23.469 -10.852 0.074 1 98.75 121 ASN A C 1
ATOM 932 O O . ASN A 1 121 ? -24.031 -10.219 0.974 1 98.75 121 ASN A O 1
ATOM 936 N N . LEU A 1 122 ? -22.766 -11.93 0.23 1 98.88 122 LEU A N 1
ATOM 937 C CA . LEU A 1 122 ? -22.672 -12.5 1.567 1 98.88 122 LEU A CA 1
ATOM 938 C C . LEU A 1 122 ? -21.859 -11.602 2.494 1 98.88 122 LEU A C 1
ATOM 940 O O . LEU A 1 122 ? -22.203 -11.445 3.668 1 98.88 122 LEU A O 1
ATOM 944 N N . ALA A 1 123 ? -20.797 -11.031 2.016 1 98.94 123 ALA A N 1
ATOM 945 C CA . ALA A 1 123 ? -19.984 -10.109 2.805 1 98.94 123 ALA A CA 1
ATOM 946 C C . ALA A 1 123 ? -20.812 -8.93 3.309 1 98.94 123 ALA A C 1
ATOM 948 O O . ALA A 1 123 ? -20.703 -8.539 4.473 1 98.94 123 ALA A O 1
ATOM 949 N N . GLY A 1 124 ? -21.594 -8.383 2.391 1 98.75 124 GLY A N 1
ATOM 950 C CA . GLY A 1 124 ? -22.453 -7.281 2.783 1 98.75 124 GLY A CA 1
ATOM 951 C C . GLY A 1 124 ? -23.422 -7.648 3.889 1 98.75 124 GLY A C 1
ATOM 952 O O . GLY A 1 124 ? -23.578 -6.902 4.859 1 98.75 124 GLY A O 1
ATOM 953 N N . LYS A 1 125 ? -24.047 -8.82 3.701 1 98.56 125 LYS A N 1
ATOM 954 C CA . LYS A 1 125 ? -25.016 -9.289 4.699 1 98.56 125 LYS A CA 1
ATOM 955 C C . LYS A 1 125 ? -24.344 -9.469 6.059 1 98.56 125 LYS A C 1
ATOM 957 O O . LYS A 1 125 ? -24.812 -8.922 7.062 1 98.56 125 LYS A O 1
ATOM 962 N N . LEU A 1 126 ? -23.234 -10.188 6.094 1 98.81 126 LEU A N 1
ATOM 963 C CA . LEU A 1 126 ? -22.531 -10.492 7.336 1 98.81 126 LEU A CA 1
ATOM 964 C C . LEU A 1 126 ? -21.984 -9.227 7.98 1 98.81 126 LEU A C 1
ATOM 966 O O . LEU A 1 126 ? -22.062 -9.055 9.203 1 98.81 126 LEU A O 1
ATOM 970 N N . ALA A 1 127 ? -21.406 -8.375 7.16 1 98.69 127 ALA A N 1
ATOM 971 C CA . ALA A 1 127 ? -20.812 -7.145 7.688 1 98.69 127 ALA A CA 1
ATOM 972 C C . ALA A 1 127 ? -21.875 -6.262 8.336 1 98.69 127 ALA A C 1
ATOM 974 O O . ALA A 1 127 ? -21.656 -5.688 9.406 1 98.69 127 ALA A O 1
ATOM 975 N N . LYS A 1 128 ? -23.016 -6.098 7.68 1 98.12 128 LYS A N 1
ATOM 976 C CA . LYS A 1 128 ? -24.094 -5.254 8.188 1 98.12 128 LYS A CA 1
ATOM 977 C C . LYS A 1 128 ? -24.656 -5.801 9.5 1 98.12 128 LYS A C 1
ATOM 979 O O . LYS A 1 128 ? -25.125 -5.039 10.344 1 98.12 128 LYS A O 1
ATOM 984 N N . GLU A 1 129 ? -24.594 -7.082 9.703 1 97.94 129 GLU A N 1
ATOM 985 C CA . GLU A 1 129 ? -25.016 -7.723 10.945 1 97.94 129 GLU A CA 1
ATOM 986 C C . GLU A 1 129 ? -23.969 -7.57 12.039 1 97.94 129 GLU A C 1
ATOM 988 O O . GLU A 1 129 ? -24.203 -7.91 13.195 1 97.94 129 GLU A O 1
ATOM 993 N N . ASN A 1 130 ? -22.859 -7.062 11.719 1 97.62 130 ASN A N 1
ATOM 994 C CA . ASN A 1 130 ? -21.781 -6.852 12.672 1 97.62 130 ASN A CA 1
ATOM 995 C C . ASN A 1 130 ? -21.344 -5.387 12.719 1 97.62 130 ASN A C 1
ATOM 997 O O . ASN A 1 130 ? -22.156 -4.516 13.07 1 97.62 130 ASN A O 1
ATOM 1001 N N . ASN A 1 131 ? -20.156 -4.945 12.25 1 98.12 131 ASN A N 1
ATOM 1002 C CA . ASN A 1 131 ? -19.688 -3.57 12.383 1 98.12 131 ASN A CA 1
ATOM 1003 C C . ASN A 1 131 ? -19.531 -2.891 11.023 1 98.12 131 ASN A C 1
ATOM 1005 O O . ASN A 1 131 ? -18.922 -1.834 10.914 1 98.12 131 ASN A O 1
ATOM 1009 N N . LYS A 1 132 ? -19.969 -3.58 9.922 1 98.31 132 LYS A N 1
ATOM 1010 C CA . LYS A 1 132 ? -20.047 -3.049 8.57 1 98.31 132 LYS A CA 1
ATOM 1011 C C . LYS A 1 132 ? -18.656 -2.932 7.941 1 98.31 132 LYS A C 1
ATOM 1013 O O . LYS A 1 132 ? -18.469 -2.191 6.973 1 98.31 132 LYS A O 1
ATOM 1018 N N . HIS A 1 133 ? -17.625 -3.635 8.5 1 98.75 133 HIS A N 1
ATOM 1019 C CA . HIS A 1 133 ? -16.266 -3.582 7.961 1 98.75 133 HIS A CA 1
ATOM 1020 C C . HIS A 1 133 ? -15.922 -4.867 7.219 1 98.75 133 HIS A C 1
ATOM 1022 O O . HIS A 1 133 ? -16 -5.957 7.789 1 98.75 133 HIS A O 1
ATOM 1028 N N . VAL A 1 134 ? -15.578 -4.758 5.949 1 98.88 134 VAL A N 1
ATOM 1029 C CA . VAL A 1 134 ? -15.156 -5.863 5.09 1 98.88 134 VAL A CA 1
ATOM 1030 C C . VAL A 1 134 ? -13.695 -5.68 4.691 1 98.88 134 VAL A C 1
ATOM 1032 O O . VAL A 1 134 ? -13.25 -4.559 4.43 1 98.88 134 VAL A O 1
ATOM 1035 N N . TYR A 1 135 ? -12.938 -6.719 4.711 1 98.94 135 TYR A N 1
ATOM 1036 C CA . TYR A 1 135 ? -11.555 -6.711 4.242 1 98.94 135 TYR A CA 1
ATOM 1037 C C . TYR A 1 135 ? -11.367 -7.691 3.088 1 98.94 135 TYR A C 1
ATOM 1039 O O . TYR A 1 135 ? -11.508 -8.906 3.266 1 98.94 135 TYR A O 1
ATOM 1047 N N . LEU A 1 136 ? -11.117 -7.16 1.922 1 98.81 136 LEU A N 1
ATOM 1048 C CA . LEU A 1 136 ? -10.922 -7.973 0.726 1 98.81 136 LEU A CA 1
ATOM 1049 C C . LEU A 1 136 ? -9.445 -8.312 0.533 1 98.81 136 LEU A C 1
ATOM 1051 O O . LEU A 1 136 ? -8.602 -7.422 0.492 1 98.81 136 LEU A O 1
ATOM 1055 N N . THR A 1 137 ? -9.125 -9.578 0.431 1 98.25 137 THR A N 1
ATOM 1056 C CA . THR A 1 137 ? -7.793 -10.031 0.052 1 98.25 137 THR A CA 1
ATOM 1057 C C . THR A 1 137 ? -7.824 -10.719 -1.311 1 98.25 137 THR A C 1
ATOM 1059 O O . THR A 1 137 ? -7.109 -11.695 -1.536 1 98.25 137 THR A O 1
ATOM 1062 N N . THR A 1 138 ? -8.648 -10.289 -2.199 1 96.56 138 THR A N 1
ATOM 1063 C CA . THR A 1 138 ? -8.93 -10.961 -3.465 1 96.56 138 THR A CA 1
ATOM 1064 C C . THR A 1 138 ? -8.141 -10.312 -4.602 1 96.56 138 THR A C 1
ATOM 1066 O O . THR A 1 138 ? -8.203 -10.781 -5.742 1 96.56 138 THR A O 1
ATOM 1069 N N . GLY A 1 139 ? -7.383 -9.242 -4.285 1 94.19 139 GLY A N 1
ATOM 1070 C CA . GLY A 1 139 ? -6.621 -8.555 -5.32 1 94.19 139 GLY A CA 1
ATOM 1071 C C . GLY A 1 139 ? -7.453 -7.574 -6.121 1 94.19 139 GLY A C 1
ATOM 1072 O O . GLY A 1 139 ? -8.586 -7.258 -5.746 1 94.19 139 GLY A O 1
ATOM 1073 N N . SER A 1 140 ? -6.906 -7.117 -7.242 1 95.5 140 SER A N 1
ATOM 1074 C CA . SER A 1 140 ? -7.48 -5.984 -7.961 1 95.5 140 SER A CA 1
ATOM 1075 C C . SER A 1 140 ? -8.312 -6.453 -9.148 1 95.5 140 SER A C 1
ATOM 1077 O O . SER A 1 140 ? -9.18 -5.719 -9.633 1 95.5 140 SER A O 1
ATOM 1079 N N . LYS A 1 141 ? -8.148 -7.613 -9.641 1 90.25 141 LYS A N 1
ATOM 1080 C CA . LYS A 1 141 ? -8.695 -8.07 -10.914 1 90.25 141 LYS A CA 1
ATOM 1081 C C . LYS A 1 141 ? -10.227 -8.047 -10.891 1 90.25 141 LYS A C 1
ATOM 1083 O O . LYS A 1 141 ? -10.859 -7.719 -11.891 1 90.25 141 LYS A O 1
ATOM 1088 N N . THR A 1 142 ? -10.797 -8.422 -9.789 1 93.5 142 THR A N 1
ATOM 1089 C CA . THR A 1 142 ? -12.25 -8.516 -9.711 1 93.5 142 THR A CA 1
ATOM 1090 C C . THR A 1 142 ? -12.812 -7.418 -8.812 1 93.5 142 THR A C 1
ATOM 1092 O O . THR A 1 142 ? -13.938 -7.523 -8.328 1 93.5 142 THR A O 1
ATOM 1095 N N . MET A 1 143 ? -12.047 -6.379 -8.562 1 97.06 143 MET A N 1
ATOM 1096 C CA . MET A 1 143 ? -12.461 -5.32 -7.648 1 97.06 143 MET A CA 1
ATOM 1097 C C . MET A 1 143 ? -13.711 -4.613 -8.164 1 97.06 143 MET A C 1
ATOM 1099 O O . MET A 1 143 ? -14.492 -4.078 -7.375 1 97.06 143 MET A O 1
ATOM 1103 N N . HIS A 1 144 ? -13.938 -4.559 -9.477 1 97.75 144 HIS A N 1
ATOM 1104 C CA . HIS A 1 144 ? -15.109 -3.904 -10.039 1 97.75 144 HIS A CA 1
ATOM 1105 C C . HIS A 1 144 ? -16.391 -4.547 -9.523 1 97.75 144 HIS A C 1
ATOM 1107 O O . HIS A 1 144 ? -17.406 -3.859 -9.328 1 97.75 144 HIS A O 1
ATOM 1113 N N . ILE A 1 145 ? -16.375 -5.887 -9.266 1 98.12 145 ILE A N 1
ATOM 1114 C CA . ILE A 1 145 ? -17.547 -6.594 -8.75 1 98.12 145 ILE A CA 1
ATOM 1115 C C . ILE A 1 145 ? -17.859 -6.102 -7.344 1 98.12 145 ILE A C 1
ATOM 1117 O O . ILE A 1 145 ? -19.016 -5.789 -7.039 1 98.12 145 ILE A O 1
ATOM 1121 N N . PHE A 1 146 ? -16.859 -5.961 -6.5 1 98.56 146 PHE A N 1
ATOM 1122 C CA . PHE A 1 146 ? -17.047 -5.539 -5.117 1 98.56 146 PHE A CA 1
ATOM 1123 C C . PHE A 1 146 ? -17.391 -4.055 -5.043 1 98.56 146 PHE A C 1
ATOM 1125 O O . PHE A 1 146 ? -18.266 -3.65 -4.281 1 98.56 146 PHE A O 1
ATOM 1132 N N . ALA A 1 147 ? -16.688 -3.227 -5.824 1 97.75 147 ALA A N 1
ATOM 1133 C CA . ALA A 1 147 ? -16.875 -1.778 -5.809 1 97.75 147 ALA A CA 1
ATOM 1134 C C . ALA A 1 147 ? -18.281 -1.398 -6.262 1 97.75 147 ALA A C 1
ATOM 1136 O O . ALA A 1 147 ? -18.844 -0.405 -5.797 1 97.75 147 ALA A O 1
ATOM 1137 N N . LYS A 1 148 ? -18.922 -2.221 -7.117 1 97.25 148 LYS A N 1
ATOM 1138 C CA . LYS A 1 148 ? -20.219 -1.88 -7.703 1 97.25 148 LYS A CA 1
ATOM 1139 C C . LYS A 1 148 ? -21.344 -2.633 -7.012 1 97.25 148 LYS A C 1
ATOM 1141 O O . LYS A 1 148 ? -22.516 -2.49 -7.383 1 97.25 148 LYS A O 1
ATOM 1146 N N . SER A 1 149 ? -21.016 -3.389 -6.043 1 98.06 149 SER A N 1
ATOM 1147 C CA . SER A 1 149 ? -22 -4.234 -5.391 1 98.06 149 SER A CA 1
ATOM 1148 C C . SER A 1 149 ? -22.953 -3.406 -4.531 1 98.06 149 SER A C 1
ATOM 1150 O O . SER A 1 149 ? -22.516 -2.68 -3.635 1 98.06 149 SER A O 1
ATOM 1152 N N . ASP A 1 150 ? -24.234 -3.604 -4.668 1 97.56 150 ASP A N 1
ATOM 1153 C CA . ASP A 1 150 ? -25.25 -2.951 -3.846 1 97.56 150 ASP A CA 1
ATOM 1154 C C . ASP A 1 150 ? -25.172 -3.418 -2.395 1 97.56 150 ASP A C 1
ATOM 1156 O O . ASP A 1 150 ? -25.438 -2.646 -1.471 1 97.56 150 ASP A O 1
ATOM 1160 N N . SER A 1 151 ? -24.75 -4.598 -2.248 1 97.94 151 SER A N 1
ATOM 1161 C CA . SER A 1 151 ? -24.719 -5.199 -0.92 1 97.94 151 SER A CA 1
ATOM 1162 C C . SER A 1 151 ? -23.641 -4.555 -0.05 1 97.94 151 SER A C 1
ATOM 1164 O O . SER A 1 151 ? -23.703 -4.617 1.179 1 97.94 151 SER A O 1
ATOM 1166 N N . LEU A 1 152 ? -22.688 -3.873 -0.668 1 98.25 152 LEU A N 1
ATOM 1167 C CA . LEU A 1 152 ? -21.547 -3.342 0.07 1 98.25 152 LEU A CA 1
ATOM 1168 C C . LEU A 1 152 ? -21.656 -1.828 0.22 1 98.25 152 LEU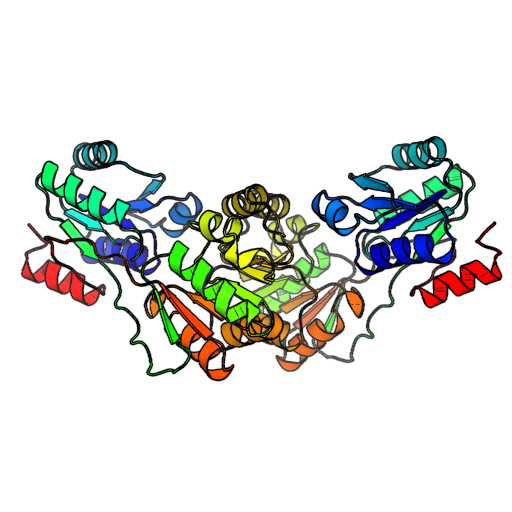 A C 1
ATOM 1170 O O . LEU A 1 152 ? -20.766 -1.192 0.788 1 98.25 152 LEU A O 1
ATOM 1174 N N . GLN A 1 153 ? -22.656 -1.152 -0.286 1 94.12 153 GLN A N 1
ATOM 1175 C CA . GLN A 1 153 ? -22.797 0.299 -0.312 1 94.12 153 GLN A CA 1
ATOM 1176 C C . GLN A 1 153 ? -22.734 0.883 1.097 1 94.12 153 GLN A C 1
ATOM 1178 O O . GLN A 1 153 ? -22.203 1.979 1.298 1 94.12 153 GLN A O 1
ATOM 1183 N N . ASP A 1 154 ? -23.172 0.234 2.148 1 94 154 ASP A N 1
ATOM 1184 C CA . ASP A 1 154 ? -23.188 0.766 3.508 1 94 154 ASP A CA 1
ATOM 1185 C C . ASP A 1 154 ? -22.094 0.136 4.355 1 94 154 ASP A C 1
ATOM 1187 O O . ASP A 1 154 ? -22.109 0.234 5.582 1 94 154 ASP A O 1
ATOM 1191 N N . CYS A 1 155 ? -21.094 -0.407 3.629 1 98 155 CYS A N 1
ATOM 1192 C CA . CYS A 1 155 ? -20 -1.062 4.348 1 98 155 CYS A CA 1
ATOM 1193 C C . CYS A 1 155 ? -18.688 -0.342 4.109 1 98 155 CYS A C 1
ATOM 1195 O O . CYS A 1 155 ? -18.5 0.312 3.082 1 98 155 CYS A O 1
ATOM 1197 N N . GLU A 1 156 ? -17.812 -0.325 5.102 1 97.69 156 GLU A N 1
ATOM 1198 C CA . GLU A 1 156 ? -16.422 0.053 4.918 1 97.69 156 GLU A CA 1
ATOM 1199 C C . GLU A 1 156 ? -15.609 -1.104 4.344 1 97.69 156 GLU A C 1
ATOM 1201 O O . GLU A 1 156 ? -15.352 -2.092 5.035 1 97.69 156 GLU A O 1
ATOM 1206 N N . VAL A 1 157 ? -15.211 -0.925 3.09 1 98.56 157 VAL A N 1
ATOM 1207 C CA . VAL A 1 157 ? -14.555 -2.029 2.395 1 98.56 157 VAL A CA 1
ATOM 1208 C C . VAL A 1 157 ? -13.078 -1.715 2.207 1 98.56 157 VAL A C 1
ATOM 1210 O O . VAL A 1 157 ? -12.711 -0.829 1.429 1 98.56 157 VAL A O 1
ATOM 1213 N N . TRP A 1 158 ? -12.273 -2.434 2.953 1 98.5 158 TRP A N 1
ATOM 1214 C CA . TRP A 1 158 ? -10.828 -2.389 2.76 1 98.5 158 TRP A CA 1
ATOM 1215 C C . TRP A 1 158 ? -10.391 -3.395 1.701 1 98.5 158 TRP A C 1
ATOM 1217 O O . TRP A 1 158 ? -10.969 -4.477 1.585 1 98.5 158 TRP A O 1
ATOM 1227 N N . THR A 1 159 ? -9.398 -3.035 0.917 1 98.56 159 THR A N 1
ATOM 1228 C CA . THR A 1 159 ? -8.922 -3.953 -0.112 1 98.56 159 THR A CA 1
ATOM 1229 C C . THR A 1 159 ? -7.395 -3.994 -0.139 1 98.56 159 THR A C 1
ATOM 1231 O O . THR A 1 159 ? -6.738 -2.963 0.018 1 98.56 159 THR A O 1
ATOM 1234 N N . ARG A 1 160 ? -6.859 -5.156 -0.24 1 98.44 160 ARG A N 1
ATOM 1235 C CA . ARG A 1 160 ? -5.426 -5.375 -0.395 1 98.44 160 ARG A CA 1
ATOM 1236 C C . ARG A 1 160 ? -5.07 -5.668 -1.85 1 98.44 160 ARG A C 1
ATOM 1238 O O . ARG A 1 160 ? -5.645 -6.566 -2.467 1 98.44 160 ARG A O 1
ATOM 1245 N N . ILE A 1 161 ? -4.109 -4.91 -2.371 1 98.06 161 ILE A N 1
ATOM 1246 C CA . ILE A 1 161 ? -3.764 -5.023 -3.783 1 98.06 161 ILE A CA 1
ATOM 1247 C C . ILE A 1 161 ? -2.26 -4.836 -3.965 1 98.06 161 ILE A C 1
ATOM 1249 O O . ILE A 1 161 ? -1.548 -4.516 -3.01 1 98.06 161 ILE A O 1
ATOM 1253 N N . LEU A 1 162 ? -1.749 -5.074 -5.184 1 96.94 162 LEU A N 1
ATOM 1254 C CA . LEU A 1 162 ? -0.347 -4.832 -5.508 1 96.94 162 LEU A CA 1
ATOM 1255 C C . LEU A 1 162 ? -0.066 -3.34 -5.625 1 96.94 162 LEU A C 1
ATOM 1257 O O . LEU A 1 162 ? -0.894 -2.586 -6.141 1 96.94 162 LEU A O 1
ATOM 1261 N N . PRO A 1 163 ? 1.101 -2.943 -5.23 1 98.19 163 PRO A N 1
ATOM 1262 C CA . PRO A 1 163 ? 1.446 -1.52 -5.258 1 98.19 163 PRO A CA 1
ATOM 1263 C C . PRO A 1 163 ? 2.051 -1.084 -6.59 1 98.19 163 PRO A C 1
ATOM 1265 O O . PRO A 1 163 ? 3.213 -0.672 -6.637 1 98.19 163 PRO A O 1
ATOM 1268 N N . THR A 1 164 ? 1.256 -1.063 -7.621 1 97.44 164 THR A N 1
ATOM 1269 C CA . THR A 1 164 ? 1.67 -0.542 -8.922 1 97.44 164 THR A CA 1
ATOM 1270 C C . THR A 1 164 ? 0.746 0.584 -9.367 1 97.44 164 THR A C 1
ATOM 1272 O O . THR A 1 164 ? -0.409 0.655 -8.945 1 97.44 164 THR A O 1
ATOM 1275 N N . ALA A 1 165 ? 1.283 1.438 -10.211 1 97.5 165 ALA A N 1
ATOM 1276 C CA . ALA A 1 165 ? 0.505 2.574 -10.695 1 97.5 165 ALA A CA 1
ATOM 1277 C C . ALA A 1 165 ? -0.728 2.107 -11.469 1 97.5 165 ALA A C 1
ATOM 1279 O O . ALA A 1 165 ? -1.811 2.678 -11.32 1 97.5 165 ALA A O 1
ATOM 1280 N N . GLU A 1 166 ? -0.566 1.085 -12.234 1 95.81 166 GLU A N 1
ATOM 1281 C CA . GLU A 1 166 ? -1.661 0.533 -13.031 1 95.81 166 GLU A CA 1
ATOM 1282 C C . GLU A 1 166 ? -2.812 0.078 -12.141 1 95.81 166 GLU A C 1
ATOM 1284 O O . GLU A 1 166 ? -3.973 0.403 -12.398 1 95.81 166 GLU A O 1
ATOM 1289 N N . VAL A 1 167 ? -2.523 -0.606 -11.117 1 97.19 167 VAL A N 1
ATOM 1290 C CA . VAL A 1 167 ? -3.533 -1.148 -10.219 1 97.19 167 VAL A CA 1
ATOM 1291 C C . VAL A 1 167 ? -4.23 -0.008 -9.477 1 97.19 167 VAL A C 1
ATOM 1293 O O . VAL A 1 167 ? -5.457 0.003 -9.359 1 97.19 167 VAL A O 1
ATOM 1296 N N . LEU A 1 168 ? -3.459 0.945 -8.977 1 98.25 168 LEU A N 1
ATOM 1297 C CA . LEU A 1 168 ? -4.059 2.049 -8.234 1 98.25 168 LEU A CA 1
ATOM 1298 C C . LEU A 1 168 ? -4.91 2.92 -9.156 1 98.25 168 LEU A C 1
ATOM 1300 O O . LEU A 1 168 ? -5.918 3.484 -8.719 1 98.25 168 LEU A O 1
ATOM 1304 N N . GLN A 1 169 ? -4.477 3.066 -10.406 1 97.75 169 GLN A N 1
ATOM 1305 C CA . GLN A 1 169 ? -5.328 3.77 -11.359 1 97.75 169 GLN A CA 1
ATOM 1306 C C . GLN A 1 169 ? -6.672 3.068 -11.516 1 97.75 169 GLN A C 1
ATOM 1308 O O . GLN A 1 169 ? -7.715 3.723 -11.57 1 97.75 169 GLN A O 1
ATOM 1313 N N . MET A 1 170 ? -6.656 1.798 -11.625 1 97.44 170 MET A N 1
ATOM 1314 C CA . MET A 1 170 ? -7.891 1.024 -11.703 1 97.44 170 MET A CA 1
ATOM 1315 C C . MET A 1 170 ? -8.773 1.28 -10.492 1 97.44 170 MET A C 1
ATOM 1317 O O . MET A 1 170 ? -9.992 1.414 -10.617 1 97.44 170 MET A O 1
ATOM 1321 N N . MET A 1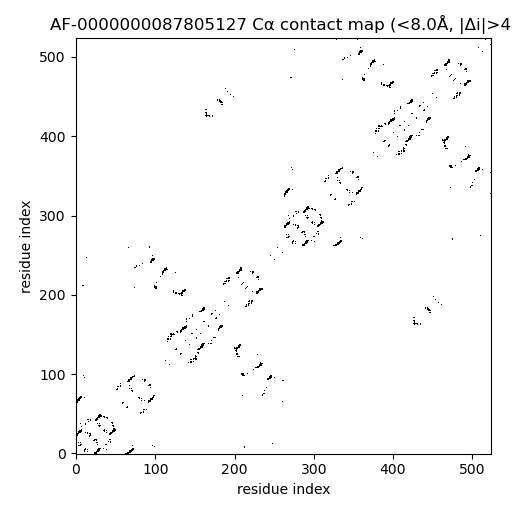 171 ? -8.203 1.286 -9.297 1 98.12 171 MET A N 1
ATOM 1322 C CA . MET A 1 171 ? -8.961 1.56 -8.078 1 98.12 171 MET A CA 1
ATOM 1323 C C . MET A 1 171 ? -9.602 2.941 -8.141 1 98.12 171 MET A C 1
ATOM 1325 O O . MET A 1 171 ? -10.766 3.105 -7.77 1 98.12 171 MET A O 1
ATOM 1329 N N . GLU A 1 172 ? -8.781 3.912 -8.516 1 97 172 GLU A N 1
ATOM 1330 C CA . GLU A 1 172 ? -9.297 5.273 -8.633 1 97 172 GLU A CA 1
ATOM 1331 C C . GLU A 1 172 ? -10.445 5.348 -9.625 1 97 172 GLU A C 1
ATOM 1333 O O . GLU A 1 172 ? -11.445 6.023 -9.383 1 97 172 GLU A O 1
ATOM 1338 N N . ASP A 1 173 ? -10.336 4.66 -10.766 1 97.69 173 ASP A N 1
ATOM 1339 C CA . ASP A 1 173 ? -11.391 4.617 -11.781 1 97.69 173 ASP A CA 1
ATOM 1340 C C . ASP A 1 173 ? -12.672 4.016 -11.211 1 97.69 173 ASP A C 1
ATOM 1342 O O . ASP A 1 173 ? -13.773 4.355 -11.656 1 97.69 173 ASP A O 1
ATOM 1346 N N . LEU A 1 174 ? -12.516 3.131 -10.242 1 97.75 174 LEU A N 1
ATOM 1347 C CA . LEU A 1 174 ? -13.656 2.482 -9.602 1 97.75 174 LEU A CA 1
ATOM 1348 C C . LEU A 1 174 ? -14.133 3.289 -8.406 1 97.75 174 LEU A C 1
ATOM 1350 O O . LEU A 1 174 ? -15.008 2.842 -7.66 1 97.75 174 LEU A O 1
ATOM 1354 N N . ASN A 1 175 ? -13.492 4.434 -8.117 1 95.12 175 ASN A N 1
ATOM 1355 C CA . ASN A 1 175 ? -13.82 5.34 -7.027 1 95.12 175 ASN A CA 1
ATOM 1356 C C . ASN A 1 175 ? -13.578 4.691 -5.668 1 95.12 175 ASN A C 1
ATOM 1358 O O . ASN A 1 175 ? -14.328 4.926 -4.719 1 95.12 175 ASN A O 1
ATOM 1362 N N . VAL A 1 176 ? -12.641 3.775 -5.633 1 96.5 176 VAL A N 1
ATOM 1363 C CA . VAL A 1 176 ? -12.211 3.24 -4.348 1 96.5 176 VAL A CA 1
ATOM 1364 C C . VAL A 1 176 ? -11.305 4.25 -3.645 1 96.5 176 VAL A C 1
ATOM 1366 O O . VAL A 1 176 ? -10.289 4.676 -4.203 1 96.5 176 VAL A O 1
ATOM 1369 N N . SER A 1 177 ? -11.625 4.578 -2.445 1 94.88 177 SER A N 1
ATOM 1370 C CA . SER A 1 177 ? -10.883 5.602 -1.715 1 94.88 177 SER A CA 1
ATOM 1371 C C . SER A 1 177 ? -9.508 5.102 -1.304 1 94.88 177 SER A C 1
ATOM 1373 O O . SER A 1 177 ? -9.367 3.986 -0.792 1 94.88 177 SER A O 1
ATOM 1375 N N . PRO A 1 178 ? -8.477 5.934 -1.449 1 96.19 178 PRO A N 1
ATOM 1376 C CA . PRO A 1 178 ? -7.145 5.566 -0.958 1 96.19 178 PRO A CA 1
ATOM 1377 C C . PRO A 1 178 ? -7.137 5.238 0.533 1 96.19 178 PRO A C 1
ATOM 1379 O O . PRO A 1 178 ? -6.309 4.445 0.99 1 96.19 178 PRO A O 1
ATOM 1382 N N . LYS A 1 179 ? -8.07 5.754 1.236 1 95.5 179 LYS A N 1
ATOM 1383 C CA . LYS A 1 179 ? -8.148 5.531 2.678 1 95.5 179 LYS A CA 1
ATOM 1384 C C . LYS A 1 179 ? -8.422 4.066 2.994 1 95.5 179 LYS A C 1
ATOM 1386 O O . LYS A 1 179 ? -8.203 3.615 4.121 1 95.5 179 LYS A O 1
ATOM 1391 N N . ARG A 1 180 ? -8.898 3.336 2.035 1 97.12 180 ARG A N 1
ATOM 1392 C CA . ARG A 1 180 ? -9.328 1.956 2.252 1 97.12 180 ARG A CA 1
ATOM 1393 C C . ARG A 1 180 ? -8.469 0.985 1.445 1 97.12 180 ARG A C 1
ATOM 1395 O O . ARG A 1 180 ? -8.883 -0.146 1.184 1 97.12 180 ARG A O 1
ATOM 1402 N N . ILE A 1 181 ? -7.289 1.465 1.059 1 98.44 181 ILE A N 1
ATOM 1403 C CA . ILE A 1 181 ? -6.422 0.636 0.23 1 98.44 181 ILE A CA 1
ATOM 1404 C C . ILE A 1 181 ? -5.168 0.258 1.014 1 98.44 181 ILE A C 1
ATOM 1406 O O . ILE A 1 181 ? -4.559 1.106 1.671 1 98.44 181 ILE A O 1
ATOM 1410 N N . VAL A 1 182 ? -4.859 -1.001 1.021 1 98.5 182 VAL A N 1
ATO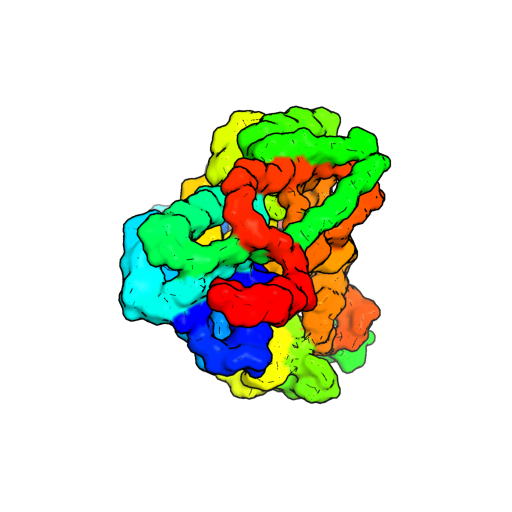M 1411 C CA . VAL A 1 182 ? -3.58 -1.553 1.452 1 98.5 182 VAL A CA 1
ATOM 1412 C C . VAL A 1 182 ? -2.826 -2.109 0.246 1 98.5 182 VAL A C 1
ATOM 1414 O O . VAL A 1 182 ? -3.07 -3.242 -0.177 1 98.5 182 VAL A O 1
ATOM 1417 N N . ALA A 1 183 ? -1.972 -1.344 -0.316 1 98.75 183 ALA A N 1
ATOM 1418 C CA . ALA A 1 183 ? -1.211 -1.789 -1.48 1 98.75 183 ALA A CA 1
ATOM 1419 C C . ALA A 1 183 ? 0.189 -2.244 -1.078 1 98.75 183 ALA A C 1
ATOM 1421 O O . ALA A 1 183 ? 1.069 -1.419 -0.828 1 98.75 183 ALA A O 1
ATOM 1422 N N . VAL A 1 184 ? 0.348 -3.496 -0.994 1 98.12 184 VAL A N 1
ATOM 1423 C CA . VAL A 1 184 ? 1.574 -4.16 -0.561 1 98.12 184 VAL A CA 1
ATOM 1424 C C . VAL A 1 184 ? 1.683 -5.531 -1.222 1 98.12 184 VAL A C 1
ATOM 1426 O O . VAL A 1 184 ? 0.684 -6.238 -1.361 1 98.12 184 VAL A O 1
ATOM 1429 N N . GLN A 1 185 ? 2.848 -5.871 -1.661 1 95.69 185 GLN A N 1
ATOM 1430 C CA . GLN A 1 185 ? 3.043 -7.191 -2.244 1 95.69 185 GLN A CA 1
ATOM 1431 C C . GLN A 1 185 ? 3.287 -8.242 -1.161 1 95.69 185 GLN A C 1
ATOM 1433 O O . GLN A 1 185 ? 4.164 -8.07 -0.312 1 95.69 185 GLN A O 1
ATOM 1438 N N . GLY A 1 186 ? 2.479 -9.359 -1.203 1 92.38 186 GLY A N 1
ATOM 1439 C CA . GLY A 1 186 ? 2.682 -10.469 -0.291 1 92.38 186 GLY A CA 1
ATOM 1440 C C . GLY A 1 186 ? 3.771 -11.422 -0.745 1 92.38 186 GLY A C 1
ATOM 1441 O O . GLY A 1 186 ? 4.598 -11.07 -1.591 1 92.38 186 GLY A O 1
ATOM 1442 N N . PRO A 1 187 ? 3.74 -12.562 -0.119 1 91.31 187 PRO A N 1
ATOM 1443 C CA . PRO A 1 187 ? 2.855 -13.078 0.928 1 91.31 187 PRO A CA 1
ATOM 1444 C C . PRO A 1 187 ? 3.049 -12.367 2.268 1 91.31 187 PRO A C 1
ATOM 1446 O O . PRO A 1 187 ? 4.062 -11.703 2.473 1 91.31 187 PRO A O 1
ATOM 1449 N N . PHE A 1 188 ? 2.031 -12.523 3.154 1 96.69 188 PHE A N 1
ATOM 1450 C CA . PHE A 1 188 ? 2.014 -11.844 4.441 1 96.69 188 PHE A CA 1
ATOM 1451 C C . PHE A 1 188 ? 2.121 -12.844 5.586 1 96.69 188 PHE A C 1
ATOM 1453 O O . PHE A 1 188 ? 1.564 -13.938 5.512 1 96.69 188 PHE A O 1
ATOM 1460 N N . SER A 1 189 ? 2.818 -12.461 6.656 1 97.12 189 SER A N 1
ATOM 1461 C CA . SER A 1 189 ? 2.896 -13.273 7.867 1 97.12 189 SER A CA 1
ATOM 1462 C C . SER A 1 189 ? 1.551 -13.336 8.578 1 97.12 189 SER A C 1
ATOM 1464 O O . SER A 1 189 ? 0.659 -12.531 8.305 1 97.12 189 SER A O 1
ATOM 1466 N N . TYR A 1 190 ? 1.477 -14.344 9.43 1 98.19 190 TYR A N 1
ATOM 1467 C CA . TYR A 1 190 ? 0.321 -14.438 10.312 1 98.19 190 TYR A CA 1
ATOM 1468 C C . TYR A 1 190 ? 0.111 -13.133 11.07 1 98.19 190 TYR A C 1
ATOM 1470 O O . TYR A 1 190 ? -1.004 -12.609 11.125 1 98.19 190 TYR A O 1
ATOM 1478 N N . ASP A 1 191 ? 1.175 -12.57 11.633 1 98.31 191 ASP A N 1
ATOM 1479 C CA . ASP A 1 191 ? 1.09 -11.367 12.461 1 98.31 191 ASP A CA 1
ATOM 1480 C C . ASP A 1 191 ? 0.631 -10.164 11.633 1 98.31 191 ASP A C 1
ATOM 1482 O O . ASP A 1 191 ? -0.175 -9.359 12.094 1 98.31 191 ASP A O 1
ATOM 1486 N N . MET A 1 192 ? 1.151 -10.039 10.453 1 97.94 192 MET A N 1
ATOM 1487 C CA . MET A 1 192 ? 0.748 -8.945 9.578 1 97.94 192 MET A CA 1
ATOM 1488 C C . MET A 1 192 ? -0.737 -9.039 9.242 1 97.94 192 MET A C 1
ATOM 1490 O O . MET A 1 192 ? -1.456 -8.039 9.305 1 97.94 192 MET A O 1
ATOM 1494 N N . ASN A 1 193 ? -1.159 -10.258 8.867 1 98.69 193 ASN A N 1
ATOM 1495 C CA . ASN A 1 193 ? -2.584 -10.438 8.609 1 98.69 193 ASN A CA 1
ATOM 1496 C C . ASN A 1 193 ? -3.428 -10.062 9.82 1 98.69 193 ASN A C 1
ATOM 1498 O O . ASN A 1 193 ? -4.406 -9.328 9.703 1 98.69 193 ASN A O 1
ATOM 1502 N N . ARG A 1 194 ? -3.031 -10.562 10.93 1 98.62 194 ARG A N 1
ATOM 1503 C CA . ARG A 1 194 ? -3.803 -10.359 12.156 1 98.62 194 ARG A CA 1
ATOM 1504 C C . ARG A 1 194 ? -3.924 -8.867 12.477 1 98.62 194 ARG A C 1
ATOM 1506 O O . ARG A 1 194 ? -5.012 -8.383 12.781 1 98.62 194 ARG A O 1
ATOM 1513 N N . ILE A 1 195 ? -2.822 -8.133 12.43 1 98.31 195 ILE A N 1
ATOM 1514 C CA . ILE A 1 195 ? -2.832 -6.719 12.789 1 98.31 195 ILE A CA 1
ATOM 1515 C C . ILE A 1 195 ? -3.629 -5.93 11.75 1 98.31 195 ILE A C 1
ATOM 1517 O O . ILE A 1 195 ? -4.355 -4.996 12.102 1 98.31 195 ILE A O 1
ATOM 1521 N N . MET A 1 196 ? -3.508 -6.238 10.461 1 98.38 196 MET A N 1
ATOM 1522 C CA . MET A 1 196 ? -4.277 -5.555 9.43 1 98.38 196 MET A CA 1
ATOM 1523 C C . MET A 1 196 ? -5.773 -5.746 9.648 1 98.38 196 MET A C 1
ATOM 1525 O O . MET A 1 196 ? -6.539 -4.781 9.602 1 98.38 196 MET A O 1
ATOM 1529 N N . PHE A 1 197 ? -6.125 -7 9.898 1 98.75 197 PHE A N 1
ATOM 1530 C CA . PHE A 1 197 ? -7.535 -7.281 10.133 1 98.75 197 PHE A CA 1
ATOM 1531 C C . PHE A 1 197 ? -8.031 -6.551 11.375 1 98.75 197 PHE A C 1
ATOM 1533 O O . PHE A 1 197 ? -9.125 -5.984 11.375 1 98.75 197 PHE A O 1
ATOM 1540 N N . HIS A 1 198 ? -7.203 -6.551 12.398 1 98.5 198 HIS A N 1
ATOM 1541 C CA . HIS A 1 198 ? -7.562 -5.91 13.656 1 98.5 198 HIS A CA 1
ATOM 1542 C C . HIS A 1 198 ? -7.684 -4.398 13.492 1 98.5 198 HIS A C 1
ATOM 1544 O O . HIS A 1 198 ? -8.703 -3.807 13.859 1 98.5 198 HIS A O 1
ATOM 1550 N N . ASP A 1 199 ? -6.648 -3.752 12.984 1 97.62 199 ASP A N 1
ATOM 1551 C CA . ASP A 1 199 ? -6.574 -2.297 12.906 1 97.62 199 ASP A CA 1
ATOM 1552 C C . ASP A 1 199 ? -7.66 -1.74 11.984 1 97.62 199 ASP A C 1
ATOM 1554 O O . ASP A 1 199 ? -8.117 -0.611 12.172 1 97.62 199 ASP A O 1
ATOM 1558 N N . THR A 1 200 ? -8.117 -2.525 10.969 1 97.94 200 THR A N 1
ATOM 1559 C CA . THR A 1 200 ? -9.172 -2.082 10.062 1 97.94 200 THR A CA 1
ATOM 1560 C C . THR A 1 200 ? -10.547 -2.467 10.609 1 97.94 200 THR A C 1
ATOM 1562 O O . THR A 1 200 ? -11.562 -2.188 9.977 1 97.94 200 THR A O 1
ATOM 1565 N N . GLN A 1 201 ? -10.555 -3.17 11.711 1 98.19 201 GLN A N 1
ATOM 1566 C CA . GLN A 1 201 ? -11.773 -3.611 12.391 1 98.19 201 GLN A CA 1
ATOM 1567 C C . GLN A 1 201 ? -12.609 -4.516 11.492 1 98.19 201 GLN A C 1
ATOM 1569 O O . GLN A 1 201 ? -13.836 -4.426 11.477 1 98.19 201 GLN A O 1
ATOM 1574 N N . ALA A 1 202 ? -11.969 -5.344 10.727 1 98.75 202 ALA A N 1
ATOM 1575 C CA . ALA A 1 202 ? -12.664 -6.246 9.812 1 98.75 202 ALA A CA 1
ATOM 1576 C C . ALA A 1 202 ? -13.609 -7.176 10.57 1 98.75 202 ALA A C 1
ATOM 1578 O O . ALA A 1 202 ? -13.227 -7.773 11.578 1 98.75 202 ALA A O 1
ATOM 1579 N N . SER A 1 203 ? -14.812 -7.211 10.086 1 98.75 203 SER A N 1
ATOM 1580 C CA . SER A 1 203 ? -15.742 -8.203 10.602 1 98.75 203 SER A CA 1
ATOM 1581 C C . SER A 1 203 ? -15.93 -9.359 9.625 1 98.75 203 SER A C 1
ATOM 1583 O O . SER A 1 203 ? -16.406 -10.43 10 1 98.75 203 SER A O 1
ATOM 1585 N N . VAL A 1 204 ? -15.578 -9.141 8.398 1 98.88 204 VAL A N 1
ATOM 1586 C CA . VAL A 1 204 ? -15.617 -10.141 7.34 1 98.88 204 VAL A CA 1
ATOM 1587 C C . VAL A 1 204 ? -14.352 -10.047 6.492 1 98.88 204 VAL A C 1
ATOM 1589 O O . VAL A 1 204 ? -13.953 -8.953 6.086 1 98.88 204 VAL A O 1
ATOM 1592 N N . VAL A 1 205 ? -13.727 -11.117 6.285 1 98.94 205 VAL A N 1
ATOM 1593 C CA . VAL A 1 205 ? -12.602 -11.203 5.363 1 98.94 205 VAL A CA 1
ATOM 1594 C C . VAL A 1 205 ? -12.977 -12.07 4.164 1 98.94 205 VAL A C 1
ATOM 1596 O O . VAL A 1 205 ? -13.492 -13.172 4.328 1 98.94 205 VAL A O 1
ATOM 1599 N N . VAL A 1 206 ? -12.812 -11.547 2.961 1 98.94 206 VAL A N 1
ATOM 1600 C CA . VAL A 1 206 ? -13.016 -12.305 1.733 1 98.94 206 VAL A CA 1
ATOM 1601 C C . VAL A 1 206 ? -11.672 -12.719 1.146 1 98.94 206 VAL A C 1
ATOM 1603 O O . VAL A 1 206 ? -10.781 -11.883 0.975 1 98.94 206 VAL A O 1
ATOM 1606 N N . MET A 1 207 ? -11.523 -13.969 0.851 1 98.38 207 MET A N 1
ATOM 1607 C CA . MET A 1 207 ? -10.234 -14.445 0.365 1 98.38 207 MET A CA 1
ATOM 1608 C C . MET A 1 207 ? -10.406 -15.562 -0.657 1 98.38 207 MET A C 1
ATOM 1610 O O . MET A 1 207 ? -11.516 -16.078 -0.831 1 98.38 207 MET A O 1
ATOM 1614 N N . LYS A 1 208 ? -9.375 -15.812 -1.348 1 96.44 208 LYS A N 1
ATOM 1615 C CA . LYS A 1 208 ? -9.219 -17 -2.182 1 96.44 208 LYS A CA 1
ATOM 1616 C C . LYS A 1 208 ? -8.305 -18.016 -1.514 1 96.44 208 LYS A C 1
ATOM 1618 O O . LYS A 1 208 ? -7.469 -17.656 -0.679 1 96.44 208 LYS A O 1
ATOM 1623 N N . ASN A 1 209 ? -8.578 -19.234 -1.775 1 95.88 209 ASN A N 1
ATOM 1624 C CA . ASN A 1 209 ? -7.68 -20.281 -1.307 1 95.88 209 ASN A CA 1
ATOM 1625 C C . ASN A 1 209 ? -6.508 -20.484 -2.268 1 95.88 209 ASN A C 1
ATOM 1627 O O . ASN A 1 209 ? -6.5 -21.422 -3.053 1 95.88 209 ASN A O 1
ATOM 1631 N N . SER A 1 210 ? -5.512 -19.609 -2.117 1 91.19 210 SER A N 1
ATOM 1632 C CA . SER A 1 210 ? -4.379 -19.562 -3.037 1 91.19 210 SER A CA 1
ATOM 1633 C C . SER A 1 210 ? -3.275 -20.516 -2.605 1 91.19 210 SER A C 1
ATOM 1635 O O . SER A 1 210 ? -2.139 -20.422 -3.074 1 91.19 210 SER A O 1
ATOM 1637 N N . GLY A 1 211 ? -3.582 -21.438 -1.691 1 91.88 211 GLY A N 1
ATOM 1638 C CA . GLY A 1 211 ? -2.592 -22.391 -1.226 1 91.88 211 GLY A CA 1
ATOM 1639 C C . GLY A 1 211 ? -1.595 -21.797 -0.252 1 91.88 211 GLY A C 1
ATOM 1640 O O . GLY A 1 211 ? -1.698 -20.625 0.107 1 91.88 211 GLY A O 1
ATOM 1641 N N . LEU A 1 212 ? -0.587 -22.625 0.141 1 89.94 212 LEU A N 1
ATOM 1642 C CA . LEU A 1 212 ? 0.398 -22.219 1.137 1 89.94 212 LEU A CA 1
ATOM 1643 C C . LEU A 1 212 ? 1.273 -21.094 0.606 1 89.94 212 LEU A C 1
ATOM 1645 O O . LEU A 1 212 ? 1.495 -20.094 1.297 1 89.94 212 LEU A O 1
ATOM 1649 N N . VAL A 1 213 ? 1.707 -21.25 -0.593 1 86.88 213 VAL A N 1
ATOM 1650 C CA . VAL A 1 213 ? 2.604 -20.281 -1.211 1 86.88 213 VAL A CA 1
ATOM 1651 C C . VAL A 1 213 ? 1.9 -18.938 -1.327 1 86.88 213 VAL A C 1
ATOM 1653 O O . VAL A 1 213 ? 2.533 -17.875 -1.186 1 86.88 213 VAL A O 1
ATOM 1656 N N . GLY A 1 214 ? 0.588 -18.953 -1.48 1 90.12 214 GLY A N 1
ATOM 1657 C CA . GLY A 1 214 ? -0.193 -17.734 -1.607 1 90.12 214 GLY A CA 1
ATOM 1658 C C . GLY A 1 214 ? -0.623 -17.156 -0.271 1 90.12 214 GLY A C 1
ATOM 1659 O O . GLY A 1 214 ? -1.25 -16.109 -0.218 1 90.12 214 GLY A O 1
ATOM 1660 N N . GLY A 1 215 ? -0.365 -17.844 0.866 1 94.19 215 GLY A N 1
ATOM 1661 C CA . GLY A 1 215 ? -0.591 -17.297 2.199 1 94.19 215 GLY A CA 1
ATOM 1662 C C . GLY A 1 215 ? -1.996 -17.547 2.713 1 94.19 215 GLY A C 1
ATOM 1663 O O . GLY A 1 215 ? -2.473 -16.844 3.605 1 94.19 215 GLY A O 1
ATOM 1664 N N . ALA A 1 216 ? -2.725 -18.484 2.062 1 96.31 216 ALA A N 1
ATOM 1665 C CA . ALA A 1 216 ? -4.09 -18.75 2.502 1 96.31 216 ALA A CA 1
ATOM 1666 C C . ALA A 1 216 ? -4.121 -19.188 3.963 1 96.31 216 ALA A C 1
ATOM 1668 O O . ALA A 1 216 ? -5.027 -18.812 4.711 1 96.31 216 ALA A O 1
ATOM 1669 N N . ASP A 1 217 ? -3.152 -19.906 4.387 1 96.81 217 ASP A N 1
ATOM 1670 C CA . ASP A 1 217 ? -3.104 -20.438 5.742 1 96.81 217 ASP A CA 1
ATOM 1671 C C . ASP A 1 217 ? -2.986 -19.312 6.773 1 96.81 217 ASP A C 1
ATOM 1673 O O . ASP A 1 217 ? -3.715 -19.312 7.77 1 96.81 217 ASP A O 1
ATOM 1677 N N . THR A 1 218 ? -2.086 -18.375 6.605 1 97.75 218 THR A N 1
ATOM 1678 C CA . THR A 1 218 ? -1.865 -17.297 7.555 1 97.75 218 THR A CA 1
ATOM 1679 C C . THR A 1 218 ? -3.08 -16.375 7.617 1 97.75 218 THR A C 1
ATOM 1681 O O . THR A 1 218 ? -3.447 -15.891 8.688 1 97.75 218 THR A O 1
ATOM 1684 N N . LYS A 1 219 ? -3.736 -16.156 6.453 1 98 219 LYS A N 1
ATOM 1685 C CA . LYS A 1 219 ? -4.961 -15.359 6.43 1 98 219 LYS A CA 1
ATOM 1686 C C . LYS A 1 219 ? -6.066 -16.031 7.246 1 98 219 LYS A C 1
ATOM 1688 O O . LYS A 1 219 ? -6.723 -15.375 8.062 1 98 219 LYS A O 1
ATOM 1693 N N . LEU A 1 220 ? -6.234 -17.297 6.984 1 98.25 220 LEU A N 1
ATOM 1694 C CA . LEU A 1 220 ? -7.277 -18.047 7.66 1 98.25 220 LEU A CA 1
ATOM 1695 C C . LEU A 1 220 ? -7.059 -18.062 9.164 1 98.25 220 LEU A C 1
ATOM 1697 O O . LEU A 1 220 ? -7.98 -17.766 9.938 1 98.25 220 LEU A O 1
ATOM 1701 N N . GLN A 1 221 ? -5.879 -18.375 9.57 1 98.38 221 GLN A N 1
ATOM 1702 C CA . GLN A 1 221 ? -5.57 -18.453 10.992 1 98.38 221 GLN A CA 1
ATOM 1703 C C . GLN A 1 221 ? -5.781 -17.109 11.68 1 98.38 221 GLN A C 1
ATOM 1705 O O . GLN A 1 221 ? -6.344 -17.031 12.773 1 98.38 221 GLN A O 1
ATOM 1710 N N . ALA A 1 222 ? -5.293 -16.016 11.078 1 98.69 222 ALA A N 1
ATOM 1711 C CA . ALA A 1 222 ? -5.445 -14.672 11.633 1 98.69 222 ALA A CA 1
ATOM 1712 C C . ALA A 1 222 ? -6.918 -14.32 11.82 1 98.69 222 ALA A C 1
ATOM 1714 O O . ALA A 1 222 ? -7.309 -13.812 12.875 1 98.69 222 ALA A O 1
ATOM 1715 N N . ALA A 1 223 ? -7.707 -14.602 10.805 1 98.75 223 ALA A N 1
ATOM 1716 C CA . ALA A 1 223 ? -9.133 -14.289 10.859 1 98.75 223 ALA A CA 1
ATOM 1717 C C . ALA A 1 223 ? -9.828 -15.086 11.961 1 98.75 223 ALA A C 1
ATOM 1719 O O . ALA A 1 223 ? -10.625 -14.539 12.719 1 98.75 223 ALA A O 1
ATOM 1720 N N . MET A 1 224 ? -9.523 -16.359 12.039 1 98.62 224 MET A N 1
ATOM 1721 C CA . MET A 1 224 ? -10.133 -17.234 13.039 1 98.62 224 MET A CA 1
ATOM 1722 C C . MET A 1 224 ? -9.797 -16.766 14.453 1 98.62 224 MET A C 1
ATOM 1724 O O . MET A 1 224 ? -10.672 -16.719 15.312 1 98.62 224 MET A O 1
ATOM 1728 N N . ASP A 1 225 ? -8.539 -16.422 14.656 1 98.62 225 ASP A N 1
ATOM 1729 C CA . ASP A 1 225 ? -8.086 -16.016 15.977 1 98.62 225 ASP A CA 1
ATOM 1730 C C . ASP A 1 225 ? -8.766 -14.719 16.406 1 98.62 225 ASP A C 1
ATOM 1732 O O . ASP A 1 225 ? -8.914 -14.461 17.609 1 98.62 225 ASP A O 1
ATOM 1736 N N . LEU A 1 226 ? -9.211 -13.922 15.5 1 98.69 226 LEU A N 1
ATOM 1737 C CA . LEU A 1 226 ? -9.891 -12.664 15.805 1 98.69 226 LEU A CA 1
ATOM 1738 C C . LEU A 1 226 ? -11.398 -12.852 15.828 1 98.69 226 LEU A C 1
ATOM 1740 O O . LEU A 1 226 ? -12.141 -11.898 16.094 1 98.69 226 LEU A O 1
ATOM 1744 N N . GLY A 1 227 ? -11.836 -14.031 15.469 1 98.62 227 GLY A N 1
ATOM 1745 C CA . GLY A 1 227 ? -13.258 -14.32 15.469 1 98.62 227 GLY A CA 1
ATOM 1746 C C . GLY A 1 227 ? -14 -13.688 14.305 1 98.62 227 GLY A C 1
ATOM 1747 O O . GLY A 1 227 ? -15.18 -13.359 14.414 1 98.62 227 GLY A O 1
ATOM 1748 N N . ILE A 1 228 ? -13.375 -13.469 13.219 1 98.75 228 ILE A N 1
ATOM 1749 C CA . ILE A 1 228 ? -13.898 -12.781 12.047 1 98.75 228 ILE A CA 1
ATOM 1750 C C . ILE A 1 228 ? -14.547 -13.789 11.102 1 98.75 228 ILE A C 1
ATOM 1752 O O . ILE A 1 228 ? -14.062 -14.914 10.953 1 98.75 228 ILE A O 1
ATOM 1756 N N . HIS A 1 229 ? -15.617 -13.406 10.43 1 98.94 229 HIS A N 1
ATOM 1757 C CA . HIS A 1 229 ? -16.172 -14.211 9.352 1 98.94 229 HIS A CA 1
ATOM 1758 C C . HIS A 1 229 ? -15.195 -14.305 8.18 1 98.94 229 HIS A C 1
ATOM 1760 O O . HIS A 1 229 ? -14.57 -13.305 7.809 1 98.94 229 HIS A O 1
ATOM 1766 N N . VAL A 1 230 ? -15.047 -15.477 7.672 1 98.94 230 VAL A N 1
ATOM 1767 C CA . VAL A 1 230 ? -14.195 -15.688 6.504 1 98.94 230 VAL A CA 1
ATOM 1768 C C . VAL A 1 230 ? -15.031 -16.219 5.344 1 98.94 230 VAL A C 1
ATOM 1770 O O . VAL A 1 230 ? -15.742 -17.219 5.484 1 98.94 230 VAL A O 1
ATOM 1773 N N . ILE A 1 231 ? -15 -15.531 4.258 1 98.94 231 ILE A N 1
ATOM 1774 C CA . ILE A 1 231 ? -15.617 -15.992 3.02 1 98.94 231 ILE A CA 1
ATOM 1775 C C . ILE A 1 231 ? -14.539 -16.438 2.037 1 98.94 231 ILE A C 1
ATOM 1777 O O . ILE A 1 231 ? -13.711 -15.641 1.603 1 98.94 231 ILE A O 1
ATOM 1781 N N . VAL A 1 232 ? -14.523 -17.672 1.743 1 98.69 232 VAL A N 1
ATOM 1782 C CA . VAL A 1 232 ? -13.578 -18.25 0.788 1 98.69 232 VAL A CA 1
ATOM 1783 C C . VAL A 1 232 ? 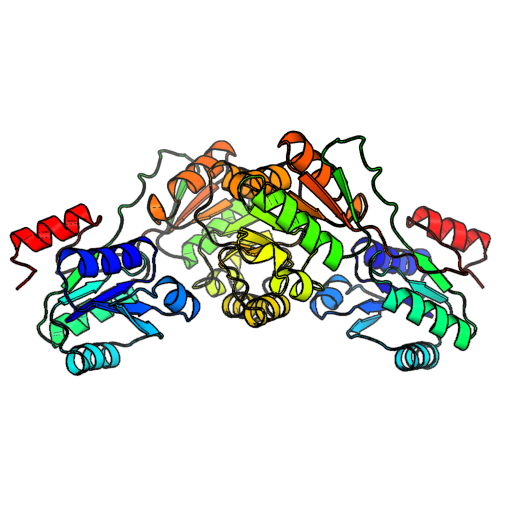-14.266 -18.438 -0.563 1 98.69 232 VAL A C 1
ATOM 1785 O O . VAL A 1 232 ? -15.273 -19.141 -0.66 1 98.69 232 VAL A O 1
ATOM 1788 N N . ILE A 1 233 ? -13.766 -17.781 -1.55 1 98.12 233 ILE A N 1
ATOM 1789 C CA . ILE A 1 233 ? -14.234 -18.016 -2.912 1 98.12 233 ILE A CA 1
ATOM 1790 C C . ILE A 1 233 ? -13.602 -19.297 -3.451 1 98.12 233 ILE A C 1
ATOM 1792 O O . ILE A 1 233 ? -12.383 -19.438 -3.482 1 98.12 233 ILE A O 1
ATOM 1796 N N . ASP A 1 234 ? -14.359 -20.172 -3.855 1 95.38 234 ASP A N 1
ATOM 1797 C CA . ASP A 1 234 ? -13.898 -21.469 -4.324 1 95.38 234 ASP A CA 1
ATOM 1798 C C . ASP A 1 234 ? -13.148 -21.344 -5.648 1 95.38 234 ASP A C 1
ATOM 1800 O O . ASP A 1 234 ? -13.367 -20.406 -6.406 1 95.38 234 ASP A O 1
ATOM 1804 N N . ARG A 1 235 ? -12.227 -22.281 -5.844 1 93.38 235 ARG A N 1
ATOM 1805 C CA . ARG A 1 235 ? -11.523 -22.312 -7.121 1 93.38 235 ARG A CA 1
ATOM 1806 C C . ARG A 1 235 ? -12.484 -22.641 -8.266 1 93.38 235 ARG A C 1
ATOM 1808 O O . ARG A 1 235 ? -13.367 -23.5 -8.117 1 93.38 235 ARG A O 1
ATOM 1815 N N . PRO A 1 236 ? -12.32 -21.906 -9.312 1 90.81 236 PRO A N 1
ATOM 1816 C CA . PRO A 1 236 ? -13.164 -22.281 -10.453 1 90.81 236 PRO A CA 1
ATOM 1817 C C . PRO A 1 236 ? -12.859 -23.672 -10.977 1 90.81 236 PRO A C 1
ATOM 1819 O O . PRO A 1 236 ? -11.703 -24.109 -10.953 1 90.81 236 PRO A O 1
ATOM 1822 N N . ARG A 1 237 ? -13.875 -24.391 -11.398 1 84.5 237 ARG A N 1
ATOM 1823 C CA . ARG A 1 237 ? -13.734 -25.75 -11.938 1 84.5 237 ARG A CA 1
ATOM 1824 C C . ARG A 1 237 ? -13.5 -25.719 -13.438 1 84.5 237 ARG A C 1
ATOM 1826 O O . ARG A 1 237 ? -14.352 -25.25 -14.203 1 84.5 237 ARG A O 1
ATOM 1833 N N . VAL A 1 238 ? -12.344 -25.875 -13.789 1 89.25 238 VAL A N 1
ATOM 1834 C CA . VAL A 1 238 ? -12.031 -26.047 -15.203 1 89.25 238 VAL A CA 1
ATOM 1835 C C . VAL A 1 238 ? -11.828 -27.531 -15.508 1 89.25 238 VAL A C 1
ATOM 1837 O O . VAL A 1 238 ? -11.125 -28.234 -14.773 1 89.25 238 VAL A O 1
ATOM 1840 N N . LYS A 1 239 ? -12.578 -28.031 -16.531 1 91.88 239 LYS A N 1
ATOM 1841 C CA . LYS A 1 239 ? -12.352 -29.406 -16.969 1 91.88 239 LYS A CA 1
ATOM 1842 C C . LYS A 1 239 ? -10.977 -29.562 -17.609 1 91.88 239 LYS A C 1
ATOM 1844 O O . LYS A 1 239 ? -10.656 -28.891 -18.578 1 91.88 239 LYS A O 1
ATOM 1849 N N . LEU A 1 240 ? -10.219 -30.328 -16.922 1 92.69 240 LEU A N 1
ATOM 1850 C CA . LEU A 1 240 ? -8.859 -30.531 -17.422 1 92.69 240 LEU A CA 1
ATOM 1851 C C . LEU A 1 240 ? -8.695 -31.938 -18 1 92.69 240 LEU A C 1
ATOM 1853 O O . LEU A 1 240 ? -9.188 -32.906 -17.438 1 92.69 240 LEU A O 1
ATOM 1857 N N . GLU A 1 241 ? -8.203 -32 -19.172 1 89.38 241 GLU A N 1
ATOM 1858 C CA . GLU A 1 241 ? -7.879 -33.281 -19.844 1 89.38 241 GLU A CA 1
ATOM 1859 C C . GLU A 1 241 ? -6.371 -33.5 -19.906 1 89.38 241 GLU A C 1
ATOM 1861 O O . GLU A 1 241 ? -5.852 -33.969 -20.906 1 89.38 241 GLU A O 1
ATOM 1866 N N . SER A 1 242 ? -5.672 -33.062 -18.891 1 90.81 242 SER A N 1
ATOM 1867 C CA . SER A 1 242 ? -4.211 -33.094 -18.891 1 90.81 242 SER A CA 1
ATOM 1868 C C . SER A 1 242 ? -3.658 -33.5 -17.531 1 90.81 242 SER A C 1
ATOM 1870 O O . SER A 1 242 ? -4.418 -33.719 -16.594 1 90.81 242 SER A O 1
ATOM 1872 N N . HIS A 1 243 ? -2.338 -33.75 -17.547 1 94.69 243 HIS A N 1
ATOM 1873 C CA . HIS A 1 243 ? -1.668 -33.969 -16.281 1 94.69 243 HIS A CA 1
ATOM 1874 C C . HIS A 1 243 ? -1.76 -32.719 -15.398 1 94.69 243 HIS A C 1
ATOM 1876 O O . HIS A 1 243 ? -1.657 -31.578 -15.898 1 94.69 243 HIS A O 1
ATOM 1882 N N . VAL A 1 244 ? -2.053 -32.938 -14.148 1 96.06 244 VAL A N 1
ATOM 1883 C CA . VAL A 1 244 ? -2.051 -31.875 -13.164 1 96.06 244 VAL A CA 1
ATOM 1884 C C . VAL A 1 244 ? -0.971 -32.125 -12.117 1 96.06 244 VAL A C 1
ATOM 1886 O O . VAL A 1 244 ? -0.899 -33.219 -11.555 1 96.06 244 VAL A O 1
ATOM 1889 N N . VAL A 1 245 ? -0.054 -31.203 -11.953 1 97.19 245 VAL A N 1
ATOM 1890 C CA . VAL A 1 245 ? 0.991 -31.297 -10.938 1 97.19 245 VAL A CA 1
ATOM 1891 C C . VAL A 1 245 ? 0.915 -30.078 -10.016 1 97.19 245 VAL A C 1
ATOM 1893 O O . VAL A 1 245 ? 0.42 -29.031 -10.406 1 97.19 245 VAL A O 1
ATOM 1896 N N . SER A 1 246 ? 1.427 -30.203 -8.789 1 96 246 SER A N 1
ATOM 1897 C CA . SER A 1 246 ? 1.213 -29.156 -7.809 1 96 246 SER A CA 1
ATOM 1898 C C . SER A 1 246 ? 2.531 -28.688 -7.199 1 96 246 SER A C 1
ATOM 1900 O O . SER A 1 246 ? 2.547 -27.812 -6.332 1 96 246 SER A O 1
ATOM 1902 N N . SER A 1 247 ? 3.609 -29.234 -7.562 1 96.12 247 SER A N 1
ATOM 1903 C CA . SER A 1 247 ? 4.941 -28.859 -7.102 1 96.12 247 SER A CA 1
ATOM 1904 C C . SER A 1 247 ? 5.992 -29.109 -8.18 1 96.12 247 SER A C 1
ATOM 1906 O O . SER A 1 247 ? 5.746 -29.844 -9.133 1 96.12 247 SER A O 1
ATOM 1908 N N . ASN A 1 248 ? 7.121 -28.438 -8.008 1 97.25 248 ASN A N 1
ATOM 1909 C CA . ASN A 1 248 ? 8.219 -28.688 -8.93 1 97.25 248 ASN A CA 1
ATOM 1910 C C . ASN A 1 248 ? 8.633 -30.156 -8.93 1 97.25 248 ASN A C 1
ATOM 1912 O O . ASN A 1 248 ? 8.906 -30.734 -9.984 1 97.25 248 ASN A O 1
ATOM 1916 N N . ASP A 1 249 ? 8.656 -30.734 -7.742 1 97 249 ASP A N 1
ATOM 1917 C CA . ASP A 1 249 ? 9.039 -32.125 -7.629 1 97 249 ASP A CA 1
ATOM 1918 C C . ASP A 1 249 ? 8.086 -33.031 -8.422 1 97 249 ASP A C 1
ATOM 1920 O O . ASP A 1 249 ? 8.523 -33.938 -9.133 1 97 249 ASP A O 1
ATOM 1924 N N . GLU A 1 250 ? 6.797 -32.75 -8.312 1 97.5 250 GLU A N 1
ATOM 1925 C CA . GLU A 1 250 ? 5.805 -33.531 -9.047 1 97.5 250 GLU A CA 1
ATOM 1926 C C . GLU A 1 250 ? 5.969 -33.344 -10.555 1 97.5 250 GLU A C 1
ATOM 1928 O O . GLU A 1 250 ? 5.824 -34.312 -11.32 1 97.5 250 GLU A O 1
ATOM 1933 N N . PHE A 1 251 ? 6.266 -32.188 -10.945 1 97.88 251 PHE A N 1
ATOM 1934 C CA . PHE A 1 251 ? 6.449 -31.891 -12.359 1 97.88 251 PHE A CA 1
ATOM 1935 C C . PHE A 1 251 ? 7.633 -32.688 -12.914 1 97.88 251 PHE A C 1
ATOM 1937 O O . PHE A 1 251 ? 7.531 -33.312 -13.977 1 97.88 251 PHE A O 1
ATOM 1944 N N . PHE A 1 252 ? 8.719 -32.594 -12.211 1 97.81 252 PHE A N 1
ATOM 1945 C CA . PHE A 1 252 ? 9.922 -33.25 -12.742 1 97.81 252 PHE A CA 1
ATOM 1946 C C . PHE A 1 252 ? 9.805 -34.75 -12.672 1 97.81 252 PHE A C 1
ATOM 1948 O O . PHE A 1 252 ? 10.391 -35.469 -13.492 1 97.81 252 PHE A O 1
ATOM 1955 N N . LYS A 1 253 ? 9.062 -35.281 -11.719 1 97.75 253 LYS A N 1
ATOM 1956 C CA . LYS A 1 253 ? 8.742 -36.719 -11.758 1 97.75 253 LYS A CA 1
ATOM 1957 C C . LYS A 1 253 ? 7.965 -37.062 -13.023 1 97.75 253 LYS A C 1
ATOM 1959 O O . LYS A 1 253 ? 8.273 -38.062 -13.688 1 97.75 253 LYS A O 1
ATOM 1964 N N . LEU A 1 254 ? 6.957 -36.281 -13.312 1 97.31 254 LEU A N 1
ATOM 1965 C CA . LEU A 1 254 ? 6.195 -36.438 -14.547 1 97.31 254 LEU A CA 1
ATOM 1966 C C . LEU A 1 254 ? 7.105 -36.344 -15.766 1 97.31 254 LEU A C 1
ATOM 1968 O O . LEU A 1 254 ? 6.973 -37.156 -16.703 1 97.31 254 LEU A O 1
ATOM 1972 N N . TRP A 1 255 ? 7.965 -35.344 -15.703 1 96.31 255 TRP A N 1
ATOM 1973 C CA . TRP A 1 255 ? 8.93 -35.125 -16.766 1 96.31 255 TRP A CA 1
ATOM 1974 C C . TRP A 1 255 ? 9.766 -36.375 -17.016 1 96.31 255 TRP A C 1
ATOM 1976 O O . TRP A 1 255 ? 9.93 -36.812 -18.172 1 96.31 255 TRP A O 1
ATOM 1986 N N . GLU A 1 256 ? 10.258 -37 -15.992 1 96.12 256 GLU A N 1
ATOM 1987 C CA . GLU A 1 256 ? 11.062 -38.188 -16.094 1 96.12 256 GLU A CA 1
ATOM 1988 C C . GLU A 1 256 ? 10.234 -39.375 -16.578 1 96.12 256 GLU A C 1
ATOM 1990 O O . GLU A 1 256 ? 10.664 -40.125 -17.453 1 96.12 256 GLU A O 1
ATOM 1995 N N . ASP A 1 257 ? 9.086 -39.5 -16 1 96.19 257 ASP A N 1
ATOM 1996 C CA . ASP A 1 257 ? 8.227 -40.625 -16.312 1 96.19 257 ASP A CA 1
ATOM 1997 C C . ASP A 1 257 ? 7.77 -40.594 -17.766 1 96.19 257 ASP A C 1
ATOM 1999 O O . ASP A 1 257 ? 7.418 -41.656 -18.328 1 96.19 257 ASP A O 1
ATOM 2003 N N . THR A 1 258 ? 7.707 -39.469 -18.375 1 95.06 258 THR A N 1
ATOM 2004 C CA . THR A 1 258 ? 7.148 -39.312 -19.703 1 95.06 258 THR A CA 1
ATOM 2005 C C . THR A 1 258 ? 8.242 -38.969 -20.719 1 95.06 258 THR A C 1
ATOM 2007 O O . THR A 1 258 ? 7.949 -38.656 -21.875 1 95.06 258 THR A O 1
ATOM 2010 N N . ASN A 1 259 ? 9.586 -39 -20.312 1 93.25 259 ASN A N 1
ATOM 2011 C CA . ASN A 1 259 ? 10.703 -38.625 -21.156 1 93.25 259 ASN A CA 1
ATOM 2012 C C . ASN A 1 259 ? 10.516 -37.188 -21.703 1 93.25 259 ASN A C 1
ATOM 2014 O O . ASN A 1 259 ? 10.609 -37 -22.922 1 93.25 259 ASN A O 1
ATOM 2018 N N . GLY A 1 260 ? 10.086 -36.344 -20.734 1 91.56 260 GLY A N 1
ATOM 2019 C CA . GLY A 1 260 ? 9.945 -34.906 -21.062 1 91.56 260 GLY A CA 1
ATOM 2020 C C . GLY A 1 260 ? 8.656 -34.594 -21.797 1 91.56 260 GLY A C 1
ATOM 2021 O O . GLY A 1 260 ? 8.586 -33.625 -22.531 1 91.56 260 GLY A O 1
ATOM 2022 N N . LEU A 1 261 ? 7.652 -35.5 -21.516 1 85.25 261 LEU A N 1
ATOM 2023 C CA . LEU A 1 261 ? 6.352 -35.375 -22.172 1 85.25 261 LEU A CA 1
ATOM 2024 C C . LEU A 1 261 ? 6.496 -35.438 -23.688 1 85.25 261 LEU A C 1
ATOM 2026 O O . LEU A 1 261 ? 5.711 -34.812 -24.406 1 85.25 261 LEU A O 1
ATOM 2030 N N . ARG A 1 262 ? 7.531 -36.062 -24.172 1 82.31 262 ARG A N 1
ATOM 2031 C CA . ARG A 1 262 ? 7.773 -36.281 -25.594 1 82.31 262 ARG A CA 1
ATOM 2032 C C . ARG A 1 262 ? 6.984 -37.469 -26.109 1 82.31 262 ARG A C 1
ATOM 2034 O O . ARG A 1 262 ? 6.664 -38.375 -25.328 1 82.31 262 ARG A O 1
ATOM 2041 N N . MET B 1 1 ? -12.883 36.438 4.012 1 95.81 1 MET B N 1
ATOM 2042 C CA . MET B 1 1 ? -12.516 35.062 3.744 1 95.81 1 MET B CA 1
ATOM 2043 C C . MET B 1 1 ? -11.219 34.688 4.453 1 95.81 1 MET B C 1
ATOM 2045 O O . MET B 1 1 ? -10.289 35.469 4.52 1 95.81 1 MET B O 1
ATOM 2049 N N . ILE B 1 2 ? -11.203 33.469 5.035 1 97.75 2 ILE B N 1
ATOM 2050 C CA . ILE B 1 2 ? -10 32.938 5.66 1 97.75 2 ILE B CA 1
ATOM 2051 C C . ILE B 1 2 ? -9.414 31.844 4.785 1 97.75 2 ILE B C 1
ATOM 2053 O O . ILE B 1 2 ? -10.141 30.969 4.309 1 97.75 2 ILE B O 1
ATOM 2057 N N . TRP B 1 3 ? -8.125 31.938 4.547 1 98.38 3 TRP B N 1
ATOM 2058 C CA . TRP B 1 3 ? -7.434 30.953 3.723 1 98.38 3 TRP B CA 1
ATOM 2059 C C . TRP B 1 3 ? -6.566 30.031 4.582 1 98.38 3 TRP B C 1
ATOM 2061 O O . TRP B 1 3 ? -5.703 30.5 5.328 1 98.38 3 TRP B O 1
ATOM 2071 N N . VAL B 1 4 ? -6.852 28.766 4.516 1 98.44 4 VAL B N 1
ATOM 2072 C CA . VAL B 1 4 ? -6.074 27.75 5.227 1 98.44 4 VAL B CA 1
ATOM 2073 C C . VAL B 1 4 ? -5.34 26.859 4.223 1 98.44 4 VAL B C 1
ATOM 2075 O O . VAL B 1 4 ? -5.969 26.203 3.395 1 98.44 4 VAL B O 1
ATOM 2078 N N . ILE B 1 5 ? -4.027 26.859 4.273 1 97.75 5 ILE B N 1
ATOM 2079 C CA . ILE B 1 5 ? -3.242 25.875 3.551 1 97.75 5 ILE B CA 1
ATOM 2080 C C . ILE B 1 5 ? -3.203 24.562 4.348 1 97.75 5 ILE B C 1
ATOM 2082 O O . ILE B 1 5 ? -2.516 24.484 5.367 1 97.75 5 ILE B O 1
ATOM 2086 N N . ALA B 1 6 ? -4.012 23.594 3.855 1 93 6 ALA B N 1
ATOM 2087 C CA . ALA B 1 6 ? -4.262 22.422 4.691 1 93 6 ALA B CA 1
ATOM 2088 C C . ALA B 1 6 ? -3.789 21.141 4 1 93 6 ALA B C 1
ATOM 2090 O O . ALA B 1 6 ? -4.59 20.422 3.389 1 93 6 ALA B O 1
ATOM 2091 N N . GLY B 1 7 ? -2.576 20.656 4.16 1 79.88 7 GLY B N 1
ATOM 2092 C CA . GLY B 1 7 ? -2.035 19.406 3.619 1 79.88 7 GLY B CA 1
ATOM 2093 C C . GLY B 1 7 ? -2.037 18.266 4.617 1 79.88 7 GLY B C 1
ATOM 2094 O O . GLY B 1 7 ? -1.525 17.188 4.332 1 79.88 7 GLY B O 1
ATOM 2095 N N . THR B 1 8 ? -2.605 18.516 5.816 1 86.19 8 THR B N 1
ATOM 2096 C CA . THR B 1 8 ? -2.596 17.547 6.906 1 86.19 8 THR B CA 1
ATOM 2097 C C . THR B 1 8 ? -3.99 17.391 7.504 1 86.19 8 THR B C 1
ATOM 2099 O O . THR B 1 8 ? -4.883 18.188 7.23 1 86.19 8 THR B O 1
ATOM 2102 N N . LEU B 1 9 ? -4.09 16.344 8.258 1 89.19 9 LEU B N 1
ATOM 2103 C CA . LEU B 1 9 ? -5.344 16.156 8.984 1 89.19 9 LEU B CA 1
ATOM 2104 C C . LEU B 1 9 ? -5.629 17.328 9.898 1 89.19 9 LEU B C 1
ATOM 2106 O O . LEU B 1 9 ? -6.758 17.828 9.953 1 89.19 9 LEU B O 1
ATOM 2110 N N . ASP B 1 10 ? -4.629 17.766 10.609 1 93.56 10 ASP B N 1
ATOM 2111 C CA . ASP B 1 10 ? -4.832 18.875 11.547 1 93.56 10 ASP B CA 1
ATOM 2112 C C . ASP B 1 10 ? -5.23 20.141 10.812 1 93.56 10 ASP B C 1
ATOM 2114 O O . ASP B 1 10 ? -6.094 20.891 11.273 1 93.56 10 ASP B O 1
ATOM 2118 N N . GLY B 1 11 ? -4.637 20.391 9.656 1 95.06 11 GLY B N 1
ATOM 2119 C CA . GLY B 1 11 ? -5.008 21.562 8.875 1 95.06 11 GLY B CA 1
ATOM 2120 C C . GLY B 1 11 ? -6.441 21.516 8.383 1 95.06 11 GLY B C 1
ATOM 2121 O O . GLY B 1 11 ? -7.148 22.531 8.438 1 95.06 11 GLY B O 1
ATOM 2122 N N . ARG B 1 12 ? -6.848 20.422 7.93 1 95 12 ARG B N 1
ATOM 2123 C CA . ARG B 1 12 ? -8.211 20.266 7.434 1 95 12 ARG B CA 1
ATOM 2124 C C . ARG B 1 12 ? -9.227 20.406 8.562 1 95 12 ARG B C 1
ATOM 2126 O O . ARG B 1 12 ? -10.273 21.031 8.398 1 95 12 ARG B O 1
ATOM 2133 N N . THR B 1 13 ? -8.883 19.812 9.703 1 96.19 13 THR B N 1
ATOM 2134 C CA . THR B 1 13 ? -9.766 19.922 10.859 1 96.19 13 THR B CA 1
ATOM 2135 C C . THR B 1 13 ? -9.867 21.359 11.336 1 96.19 13 THR B C 1
ATOM 2137 O O . THR B 1 13 ? -10.945 21.812 11.734 1 96.19 13 THR B O 1
ATOM 2140 N N . LEU B 1 14 ? -8.805 22.031 11.289 1 97.56 14 LEU B N 1
ATOM 2141 C CA . LEU B 1 14 ? -8.812 23.438 11.672 1 97.56 14 LEU B CA 1
ATOM 2142 C C . LEU B 1 14 ? -9.727 24.25 10.75 1 97.56 14 LEU B C 1
ATOM 2144 O O . LEU B 1 14 ? -10.508 25.078 11.219 1 97.56 14 LEU B O 1
ATOM 2148 N N . ALA B 1 15 ? -9.602 24.016 9.445 1 97.81 15 ALA B N 1
ATOM 2149 C CA . ALA B 1 15 ? -10.422 24.734 8.477 1 97.81 15 ALA B CA 1
ATOM 2150 C C . ALA B 1 15 ? -11.906 24.531 8.758 1 97.81 15 ALA B C 1
ATOM 2152 O O . ALA B 1 15 ? -12.688 25.484 8.742 1 97.81 15 ALA B O 1
ATOM 2153 N N . VAL B 1 16 ? -12.25 23.328 9.062 1 97.38 16 VAL B N 1
ATOM 2154 C CA . VAL B 1 16 ? -13.641 23 9.344 1 97.38 16 VAL B CA 1
ATOM 2155 C C . VAL B 1 16 ? -14.086 23.688 10.633 1 97.38 16 VAL B C 1
ATOM 2157 O O . VAL B 1 16 ? -15.172 24.266 10.688 1 97.38 16 VAL B O 1
ATOM 2160 N N . ASP B 1 17 ? -13.242 23.609 11.648 1 97.56 17 ASP B N 1
ATOM 2161 C CA . ASP B 1 17 ? -13.57 24.219 12.93 1 97.56 17 ASP B CA 1
ATOM 2162 C C . ASP B 1 17 ? -13.75 25.734 12.789 1 97.56 17 ASP B C 1
ATOM 2164 O O . ASP B 1 17 ? -14.633 26.312 13.422 1 97.56 17 ASP B O 1
ATOM 2168 N N . ILE B 1 18 ? -12.922 26.344 12.023 1 97.5 18 ILE B N 1
ATOM 2169 C CA . ILE B 1 18 ? -13.031 27.781 11.797 1 97.5 18 ILE B CA 1
ATOM 2170 C C . ILE B 1 18 ? -14.391 28.094 11.164 1 97.5 18 ILE B C 1
ATOM 2172 O O . ILE B 1 18 ? -15.109 28.984 11.641 1 97.5 18 ILE B O 1
ATOM 2176 N N . GLN B 1 19 ? -14.664 27.359 10.125 1 97 19 GLN B N 1
ATOM 2177 C CA . GLN B 1 19 ? -15.922 27.578 9.43 1 97 19 GLN B CA 1
ATOM 2178 C C . GLN B 1 19 ? -17.109 27.406 10.359 1 97 19 GLN B C 1
ATOM 2180 O O . GLN B 1 19 ? -18 28.25 10.422 1 97 19 GLN B O 1
ATOM 2185 N N . GLU B 1 20 ? -17.109 26.391 11.086 1 96.81 20 GLU B N 1
ATOM 2186 C CA . GLU B 1 20 ? -18.25 26.031 11.906 1 96.81 20 GLU B CA 1
ATOM 2187 C C . GLU B 1 20 ? -18.391 26.953 13.109 1 96.81 20 GLU B C 1
ATOM 2189 O O . GLU B 1 20 ? -19.5 27.297 13.516 1 96.81 20 GLU B O 1
ATOM 2194 N N . ARG B 1 21 ? -17.328 27.375 13.664 1 96.06 21 ARG B N 1
ATOM 2195 C CA . ARG B 1 21 ? -17.375 28.141 14.906 1 96.06 21 ARG B CA 1
ATOM 2196 C C . ARG B 1 21 ? -17.547 29.641 14.633 1 96.06 21 ARG B C 1
ATOM 2198 O O . ARG B 1 21 ? -18.125 30.359 15.445 1 96.06 21 ARG B O 1
ATOM 2205 N N . THR B 1 22 ? -17.078 30.094 13.531 1 94.69 22 THR B N 1
ATOM 2206 C CA . THR B 1 22 ? -17.062 31.531 13.312 1 94.69 22 THR B CA 1
ATOM 2207 C C . THR B 1 22 ? -18.031 31.922 12.203 1 94.69 22 THR B C 1
ATOM 2209 O O . THR B 1 22 ? -18.391 33.094 12.062 1 94.69 22 THR B O 1
ATOM 2212 N N . GLY B 1 23 ? -18.344 30.953 11.352 1 93.75 23 GLY B N 1
ATOM 2213 C CA . GLY B 1 23 ? -19.219 31.25 10.227 1 93.75 23 GLY B CA 1
ATOM 2214 C C . GLY B 1 23 ? -18.5 31.922 9.078 1 93.75 23 GLY B C 1
ATOM 2215 O O . GLY B 1 23 ? -19.125 32.25 8.062 1 93.75 23 GLY B O 1
ATOM 2216 N N . GLU B 1 24 ? -17.234 32.094 9.18 1 94.44 24 GLU B N 1
ATOM 2217 C CA . GLU B 1 24 ? -16.422 32.719 8.133 1 94.44 24 GLU B CA 1
ATOM 2218 C C . GLU B 1 24 ? -16.375 31.844 6.883 1 94.44 24 GLU B C 1
ATOM 2220 O O . GLU B 1 24 ? -16.422 30.625 6.977 1 94.44 24 GLU B O 1
ATOM 2225 N N . GLU B 1 25 ? -16.312 32.5 5.781 1 96.06 25 GLU B N 1
ATOM 2226 C CA . GLU B 1 25 ? -15.953 31.766 4.578 1 96.06 25 GLU B CA 1
ATOM 2227 C C . GLU B 1 25 ? -14.5 31.297 4.625 1 96.06 25 GLU B C 1
ATOM 2229 O O . GLU B 1 25 ? -13.609 32.062 5.012 1 96.06 25 GLU B O 1
ATOM 2234 N N . VAL B 1 26 ? -14.289 30 4.25 1 97.75 26 VAL B N 1
ATOM 2235 C CA . VAL B 1 26 ? -12.953 29.438 4.34 1 97.75 26 VAL B CA 1
ATOM 2236 C C . VAL B 1 26 ? -12.523 28.906 2.979 1 97.75 26 VAL B C 1
ATOM 2238 O O . VAL B 1 26 ? -13.297 28.219 2.299 1 97.75 26 VAL B O 1
ATOM 2241 N N . LEU B 1 27 ? -11.336 29.266 2.547 1 98 27 LEU B N 1
ATOM 2242 C CA . LEU B 1 27 ? -10.633 28.703 1.402 1 98 27 LEU B CA 1
ATOM 2243 C C . LEU B 1 27 ? -9.547 27.734 1.859 1 98 27 LEU B C 1
ATOM 2245 O O . LEU B 1 27 ? -8.719 28.078 2.709 1 98 27 LEU B O 1
ATOM 2249 N N . VAL B 1 28 ? -9.648 26.516 1.335 1 98.19 28 VAL B N 1
ATOM 2250 C CA . VAL B 1 28 ? -8.609 25.531 1.632 1 98.19 28 VAL B CA 1
ATOM 2251 C C . VAL B 1 28 ? -7.82 25.203 0.363 1 98.19 28 VAL B C 1
ATOM 2253 O O . VAL B 1 28 ? -8.406 24.969 -0.696 1 98.19 28 VAL B O 1
ATOM 2256 N N . THR B 1 29 ? -6.516 25.297 0.46 1 97.44 29 THR B N 1
ATOM 2257 C CA . THR B 1 29 ? -5.684 24.875 -0.664 1 97.44 29 THR B CA 1
ATOM 2258 C C . THR B 1 29 ? -4.879 23.625 -0.309 1 97.44 29 THR B C 1
ATOM 2260 O O . THR B 1 29 ? -4.406 23.484 0.82 1 97.44 29 THR B O 1
ATOM 2263 N N . VAL B 1 30 ? -4.848 22.719 -1.207 1 94.94 30 VAL B N 1
ATOM 2264 C CA . VAL B 1 30 ? -4.086 21.484 -1.116 1 94.94 30 VAL B CA 1
ATOM 2265 C C . VAL B 1 30 ? -3.295 21.266 -2.404 1 94.94 30 VAL B C 1
ATOM 2267 O O . VAL B 1 30 ? -3.582 21.891 -3.428 1 94.94 30 VAL B O 1
ATOM 2270 N N . VAL B 1 31 ? -2.299 20.391 -2.324 1 89.75 31 VAL B N 1
ATOM 2271 C CA . VAL B 1 31 ? -1.435 20.188 -3.482 1 89.75 31 VAL B CA 1
ATOM 2272 C C . VAL B 1 31 ? -2.041 19.125 -4.398 1 89.75 31 VAL B C 1
ATOM 2274 O O . VAL B 1 31 ? -1.977 19.25 -5.625 1 89.75 31 VAL B O 1
ATOM 2277 N N . SER B 1 32 ? -2.668 18.109 -3.812 1 88.56 32 SER B N 1
ATOM 2278 C CA . SER B 1 32 ? -3.086 16.953 -4.605 1 88.56 32 SER B CA 1
ATOM 2279 C C . SER B 1 32 ? -4.605 16.875 -4.707 1 88.56 32 SER B C 1
ATOM 2281 O O . SER B 1 32 ? -5.32 17.453 -3.881 1 88.56 32 SER B O 1
ATOM 2283 N N . GLN B 1 33 ? -5 16.203 -5.781 1 87.62 33 GLN B N 1
ATOM 2284 C CA . GLN B 1 33 ? -6.434 15.961 -5.93 1 87.62 33 GLN B CA 1
ATOM 2285 C C . GLN B 1 33 ? -6.977 15.148 -4.758 1 87.62 33 GLN B C 1
ATOM 2287 O O . GLN B 1 33 ? -8.086 15.406 -4.277 1 87.62 33 GLN B O 1
ATOM 2292 N N . TYR B 1 34 ? -6.227 14.234 -4.305 1 90.19 34 TYR B N 1
ATOM 2293 C CA . TYR B 1 34 ? -6.66 13.445 -3.154 1 90.19 34 TYR B CA 1
ATOM 2294 C C . TYR B 1 34 ? -6.766 14.32 -1.908 1 90.19 34 TYR B C 1
ATOM 2296 O O . TYR B 1 34 ? -7.703 14.18 -1.12 1 90.19 34 TYR B O 1
ATOM 2304 N N . GLY B 1 35 ? -5.852 15.141 -1.78 1 91.19 35 GLY B N 1
ATOM 2305 C CA . GLY B 1 35 ? -5.945 16.109 -0.701 1 91.19 35 GLY B CA 1
ATOM 2306 C C . GLY B 1 35 ? -7.211 16.953 -0.76 1 91.19 35 GLY B C 1
ATOM 2307 O O . GLY B 1 35 ? -7.812 17.25 0.273 1 91.19 35 GLY B O 1
ATOM 2308 N N . ALA B 1 36 ? -7.594 17.328 -1.986 1 92.19 36 ALA B N 1
ATOM 2309 C CA . ALA B 1 36 ? -8.805 18.109 -2.176 1 92.19 36 ALA B CA 1
ATOM 2310 C C . ALA B 1 36 ? -10.039 17.328 -1.735 1 92.19 36 ALA B C 1
ATOM 2312 O O . ALA B 1 36 ? -10.953 17.891 -1.119 1 92.19 36 ALA B O 1
ATOM 2313 N N . GLU B 1 37 ? -10.039 16.141 -2.076 1 90.69 37 GLU B N 1
ATOM 2314 C CA . GLU B 1 37 ? -11.148 15.273 -1.67 1 90.69 37 GLU B CA 1
ATOM 2315 C C . GLU B 1 37 ? -11.242 15.188 -0.15 1 90.69 37 GLU B C 1
ATOM 2317 O O . GLU B 1 37 ? -12.344 15.234 0.408 1 90.69 37 GLU B O 1
ATOM 2322 N N . LEU B 1 38 ? -10.141 15.055 0.475 1 91.06 38 LEU B N 1
ATOM 2323 C CA . LEU B 1 38 ? -10.109 14.953 1.931 1 91.06 38 LEU B CA 1
ATOM 2324 C C . LEU B 1 38 ? -10.547 16.266 2.574 1 91.06 38 LEU B C 1
ATOM 2326 O O . LEU B 1 38 ? -11.086 16.266 3.68 1 91.06 38 LEU B O 1
ATOM 2330 N N . ALA B 1 39 ? -10.336 17.312 1.867 1 92.81 39 ALA B N 1
ATOM 2331 C CA . ALA B 1 39 ? -10.586 18.625 2.426 1 92.81 39 ALA B CA 1
ATOM 2332 C C . ALA B 1 39 ? -12.016 19.078 2.15 1 92.81 39 ALA B C 1
ATOM 2334 O O . ALA B 1 39 ? -12.469 20.094 2.691 1 92.81 39 ALA B O 1
ATOM 2335 N N . ALA B 1 40 ? -12.797 18.422 1.319 1 91 40 ALA B N 1
ATOM 2336 C CA . ALA B 1 40 ? -14.148 18.812 0.932 1 91 40 ALA B CA 1
ATOM 2337 C C . ALA B 1 40 ? -15.078 18.844 2.143 1 91 40 ALA B C 1
ATOM 2339 O O . ALA B 1 40 ? -15.133 17.891 2.92 1 91 40 ALA B O 1
ATOM 2340 N N . HIS B 1 41 ? -15.656 19.891 2.338 1 92.06 41 HIS B N 1
ATOM 2341 C CA . HIS B 1 41 ? -16.594 20.156 3.42 1 92.06 41 HIS B CA 1
ATOM 2342 C C . HIS B 1 41 ? -17.547 21.297 3.057 1 92.06 41 HIS B C 1
ATOM 2344 O O . HIS B 1 41 ? -17.156 22.234 2.346 1 92.06 41 HIS B O 1
ATOM 2350 N N . LYS B 1 42 ? -18.828 21.172 3.516 1 90.12 42 LYS B N 1
ATOM 2351 C CA . LYS B 1 42 ? -19.797 22.234 3.256 1 90.12 42 LYS B CA 1
ATOM 2352 C C . LYS B 1 42 ? -19.297 23.578 3.779 1 90.12 42 LYS B C 1
ATOM 2354 O O . LYS B 1 42 ? -18.859 23.672 4.926 1 90.12 42 LYS B O 1
ATOM 2359 N N . GLY B 1 43 ? -19.375 24.547 2.924 1 90.94 43 GLY B N 1
ATOM 2360 C CA . GLY B 1 43 ? -18.984 25.891 3.334 1 90.94 43 GLY B CA 1
ATOM 2361 C C . GLY B 1 43 ? -17.516 26.172 3.139 1 90.94 43 GLY B C 1
ATOM 2362 O O . GLY B 1 43 ? -17.031 27.266 3.445 1 90.94 43 GLY B O 1
ATOM 2363 N N . ILE B 1 44 ? -16.781 25.219 2.674 1 95.12 44 ILE B N 1
ATOM 2364 C CA . ILE B 1 44 ? -15.352 25.375 2.434 1 95.12 44 ILE B CA 1
ATOM 2365 C C . ILE B 1 44 ? -15.062 25.266 0.938 1 95.12 44 ILE B C 1
ATOM 2367 O O . ILE B 1 44 ? -15.492 24.312 0.285 1 95.12 44 ILE B O 1
ATOM 2371 N N . THR B 1 45 ? -14.453 26.281 0.419 1 95.94 45 THR B N 1
ATOM 2372 C CA . THR B 1 45 ? -13.953 26.25 -0.952 1 95.94 45 THR B CA 1
ATOM 2373 C C . THR B 1 45 ? -12.562 25.609 -1.006 1 95.94 45 THR B C 1
ATOM 2375 O O . THR B 1 45 ? -11.695 25.953 -0.205 1 95.94 45 THR B O 1
ATOM 2378 N N . VAL B 1 46 ? -12.406 24.688 -1.98 1 96.44 46 VAL B N 1
ATOM 2379 C CA . VAL B 1 46 ? -11.125 23.984 -2.055 1 96.44 46 VAL B CA 1
ATOM 2380 C C . VAL B 1 46 ? -10.438 24.312 -3.377 1 96.44 46 VAL B C 1
ATOM 2382 O O . VAL B 1 46 ? -11.078 24.328 -4.434 1 96.44 46 VAL B O 1
ATOM 2385 N N . HIS B 1 47 ? -9.203 24.656 -3.316 1 95.19 47 HIS B N 1
ATOM 2386 C CA . HIS B 1 47 ? -8.336 24.859 -4.469 1 95.19 47 HIS B CA 1
ATOM 2387 C C . HIS B 1 47 ? -7.184 23.859 -4.48 1 95.19 47 HIS B C 1
ATOM 2389 O O . HIS B 1 47 ? -6.543 23.641 -3.451 1 95.19 47 HIS B O 1
ATOM 2395 N N . THR B 1 48 ? -6.961 23.266 -5.66 1 94.12 48 THR B N 1
ATOM 2396 C CA . THR B 1 48 ? -5.926 22.25 -5.797 1 94.12 48 THR B CA 1
ATOM 2397 C C . THR B 1 48 ? -4.781 22.75 -6.672 1 94.12 48 THR B C 1
ATOM 2399 O O . THR B 1 48 ? -5.016 23.391 -7.703 1 94.12 48 THR B O 1
ATOM 2402 N N . GLY B 1 49 ? -3.555 22.453 -6.238 1 91.75 49 GLY B N 1
ATOM 2403 C CA . GLY B 1 49 ? -2.387 22.781 -7.043 1 91.75 49 GLY B CA 1
ATOM 2404 C C . GLY B 1 49 ? -1.298 23.484 -6.258 1 91.75 49 GLY B C 1
ATOM 2405 O O . GLY B 1 49 ? -1.568 24.094 -5.219 1 91.75 49 GLY B O 1
ATOM 2406 N N . ARG B 1 50 ? -0.108 23.453 -6.762 1 90.44 50 ARG B N 1
ATOM 2407 C CA . ARG B 1 50 ? 1.015 24.188 -6.184 1 90.44 50 ARG B CA 1
ATOM 2408 C C . ARG B 1 50 ? 0.929 25.672 -6.516 1 90.44 50 ARG B C 1
ATOM 2410 O O . ARG B 1 50 ? 0.56 26.031 -7.633 1 90.44 50 ARG B O 1
ATOM 2417 N N . LEU B 1 51 ? 1.215 26.453 -5.57 1 95.62 51 LEU B N 1
ATOM 2418 C CA . LEU B 1 51 ? 1.116 27.906 -5.766 1 95.62 51 LEU B CA 1
ATOM 2419 C C . LEU B 1 51 ? 2.439 28.578 -5.441 1 95.62 51 LEU B C 1
ATOM 2421 O O . LEU B 1 51 ? 3.029 28.344 -4.387 1 95.62 51 LEU B O 1
ATOM 2425 N N . ASP B 1 52 ? 2.881 29.391 -6.391 1 96.69 52 ASP B N 1
ATOM 2426 C CA . ASP B 1 52 ? 3.998 30.281 -6.062 1 96.69 52 ASP B CA 1
ATOM 2427 C C . ASP B 1 52 ? 3.506 31.578 -5.445 1 96.69 52 ASP B C 1
ATOM 2429 O O . ASP B 1 52 ? 2.311 31.734 -5.188 1 96.69 52 ASP B O 1
ATOM 2433 N N . GLN B 1 53 ? 4.434 32.406 -5.164 1 97.56 53 GLN B N 1
ATOM 2434 C CA . GLN B 1 53 ? 4.09 33.625 -4.438 1 97.56 53 GLN B CA 1
ATOM 2435 C C . GLN B 1 53 ? 3.084 34.469 -5.219 1 97.56 53 GLN B C 1
ATOM 2437 O O . GLN B 1 53 ? 2.115 34.969 -4.652 1 97.56 53 GLN B O 1
ATOM 2442 N N . GLU B 1 54 ? 3.299 34.594 -6.496 1 97.88 54 GLU B N 1
ATOM 2443 C CA . GLU B 1 54 ? 2.398 35.406 -7.328 1 97.88 54 GLU B CA 1
ATOM 2444 C C . GLU B 1 54 ? 0.993 34.812 -7.34 1 97.88 54 GLU B C 1
ATOM 2446 O O . GLU B 1 54 ? 0.004 35.531 -7.215 1 97.88 54 GLU B O 1
ATOM 2451 N N . ALA B 1 55 ? 0.996 33.562 -7.504 1 98 55 ALA B N 1
ATOM 2452 C CA . ALA B 1 55 ? -0.295 32.875 -7.504 1 98 55 ALA B CA 1
ATOM 2453 C C . ALA B 1 55 ? -1.005 33.031 -6.164 1 98 55 ALA B C 1
ATOM 2455 O O . ALA B 1 55 ? -2.229 33.188 -6.117 1 98 55 ALA B O 1
ATOM 2456 N N . MET B 1 56 ? -0.258 33 -5.105 1 98.38 56 MET B N 1
ATOM 2457 C CA . MET B 1 56 ? -0.851 33.156 -3.781 1 98.38 56 MET B CA 1
ATOM 2458 C C . MET B 1 56 ? -1.406 34.562 -3.611 1 98.38 56 MET B C 1
ATOM 2460 O O . MET B 1 56 ? -2.506 34.75 -3.086 1 98.38 56 MET B O 1
ATOM 2464 N N . GLN B 1 57 ? -0.639 35.469 -4.051 1 98.5 57 GLN B N 1
ATOM 2465 C CA . GLN B 1 57 ? -1.103 36.875 -3.971 1 98.5 57 GLN B CA 1
ATOM 2466 C C . GLN B 1 57 ? -2.373 37.062 -4.793 1 98.5 57 GLN B C 1
ATOM 2468 O O . GLN B 1 57 ? -3.295 37.75 -4.359 1 98.5 57 GLN B O 1
ATOM 2473 N N . ASN B 1 58 ? -2.363 36.469 -5.934 1 98.19 58 ASN B N 1
ATOM 2474 C CA . ASN B 1 58 ? -3.555 36.562 -6.773 1 98.19 58 ASN B CA 1
ATOM 2475 C C . ASN B 1 58 ? -4.77 35.938 -6.082 1 98.19 58 ASN B C 1
ATOM 2477 O O . ASN B 1 58 ? -5.879 36.469 -6.184 1 98.19 58 ASN B O 1
ATOM 2481 N N . LEU B 1 59 ? -4.551 34.875 -5.434 1 97.69 59 LEU B N 1
ATOM 2482 C CA . LEU B 1 59 ? -5.633 34.219 -4.711 1 97.69 59 LEU B CA 1
ATOM 2483 C C . LEU B 1 59 ? -6.148 35.094 -3.578 1 97.69 59 LEU B C 1
ATOM 2485 O O . LEU B 1 59 ? -7.352 35.156 -3.318 1 97.69 59 LEU B O 1
ATOM 2489 N N . ILE B 1 60 ? -5.234 35.75 -2.893 1 98.31 60 ILE B N 1
ATOM 2490 C CA . ILE B 1 60 ? -5.59 36.625 -1.796 1 98.31 60 ILE B CA 1
ATOM 2491 C C . ILE B 1 60 ? -6.48 37.75 -2.316 1 98.31 60 ILE B C 1
ATOM 2493 O O . ILE B 1 60 ? -7.523 38.062 -1.733 1 98.31 60 ILE B O 1
ATOM 2497 N N . LYS B 1 61 ? -6.086 38.281 -3.447 1 98.06 61 LYS B N 1
ATOM 2498 C CA . LYS B 1 61 ? -6.836 39.375 -4.039 1 98.06 61 LYS B CA 1
ATOM 2499 C C . LYS B 1 61 ? -8.18 38.906 -4.586 1 98.06 61 LYS B C 1
ATOM 2501 O O . LYS B 1 61 ? -9.211 39.531 -4.324 1 98.06 61 LYS B O 1
ATOM 2506 N N . LYS B 1 62 ? -8.086 37.844 -5.316 1 97.5 62 LYS B N 1
ATOM 2507 C CA . LYS B 1 62 ? -9.273 37.312 -5.977 1 97.5 62 LYS B CA 1
ATOM 2508 C C . LYS B 1 62 ? -10.367 37 -4.961 1 97.5 62 LYS B C 1
ATOM 2510 O O . LYS B 1 62 ? -11.547 37.219 -5.23 1 97.5 62 LYS B O 1
ATOM 2515 N N . HIS B 1 63 ? -10.008 36.562 -3.77 1 97.25 63 HIS B N 1
ATOM 2516 C CA . HIS B 1 63 ? -10.984 36.062 -2.811 1 97.25 63 HIS B CA 1
ATOM 2517 C C . HIS B 1 63 ? -11.125 37.031 -1.627 1 97.25 63 HIS B C 1
ATOM 2519 O O . HIS B 1 63 ? -11.844 36.719 -0.668 1 97.25 63 HIS B O 1
ATOM 2525 N N . ASN B 1 64 ? -10.398 38.125 -1.691 1 97.06 64 ASN B N 1
ATOM 2526 C CA . ASN B 1 64 ? -10.406 39.062 -0.589 1 97.06 64 ASN B CA 1
ATOM 2527 C C . ASN B 1 64 ? -10.086 38.406 0.74 1 97.06 64 ASN B C 1
ATOM 2529 O O . ASN B 1 64 ? -10.836 38.531 1.706 1 97.06 64 ASN B O 1
ATOM 2533 N N . VAL B 1 65 ? -9.023 37.625 0.747 1 98.12 65 VAL B N 1
ATOM 2534 C CA . VAL B 1 65 ? -8.57 36.906 1.937 1 98.12 65 VAL B CA 1
ATOM 2535 C C . VAL B 1 65 ? -8.117 37.906 2.996 1 98.12 65 VAL B C 1
ATOM 2537 O O . VAL B 1 65 ? -7.312 38.812 2.713 1 98.12 65 VAL B O 1
ATOM 2540 N N . ARG B 1 66 ? -8.586 37.75 4.152 1 97.75 66 ARG B N 1
ATOM 2541 C CA . ARG B 1 66 ? -8.211 38.719 5.188 1 97.75 66 ARG B CA 1
ATOM 2542 C C . ARG B 1 66 ? -7.258 38.094 6.199 1 97.75 66 ARG B C 1
ATOM 2544 O O . ARG B 1 66 ? -6.66 38.781 7.02 1 97.75 66 ARG B O 1
ATOM 2551 N N . LEU B 1 67 ? -7.18 36.781 6.227 1 98.19 67 LEU B N 1
ATOM 2552 C CA . LEU B 1 67 ? -6.312 36.031 7.113 1 98.19 67 LEU B CA 1
ATOM 2553 C C . LEU B 1 67 ? -5.785 34.781 6.414 1 98.19 67 LEU B C 1
ATOM 2555 O O . LEU B 1 67 ? -6.559 34 5.82 1 98.19 67 LEU B O 1
ATOM 2559 N N . LEU B 1 68 ? -4.508 34.594 6.445 1 98.38 68 LEU B N 1
ATOM 2560 C CA . LEU B 1 68 ? -3.869 33.406 5.887 1 98.38 68 LEU B CA 1
ATOM 2561 C C . LEU B 1 68 ? -3.297 32.531 6.988 1 98.38 68 LEU B C 1
ATOM 2563 O O . LEU B 1 68 ? -2.512 33 7.82 1 98.38 68 LEU B O 1
ATOM 2567 N N . ILE B 1 69 ? -3.729 31.312 7.031 1 98.31 69 ILE B N 1
ATOM 2568 C CA . ILE B 1 69 ? -3.244 30.312 7.988 1 98.31 69 ILE B CA 1
ATOM 2569 C C . ILE B 1 69 ? -2.473 29.219 7.254 1 98.31 69 ILE B C 1
ATOM 2571 O O . ILE B 1 69 ? -3.025 28.531 6.391 1 98.31 69 ILE B O 1
ATOM 2575 N N . ASP B 1 70 ? -1.228 29.094 7.562 1 97.88 70 ASP B N 1
ATOM 2576 C CA . ASP B 1 70 ? -0.411 28 7.031 1 97.88 70 ASP B CA 1
ATOM 2577 C C . ASP B 1 70 ? -0.464 26.781 7.945 1 97.88 70 ASP B C 1
ATOM 2579 O O . ASP B 1 70 ? 0.245 26.719 8.953 1 97.88 70 ASP B O 1
ATOM 2583 N N . ALA B 1 71 ? -1.282 25.875 7.566 1 97.12 71 ALA B N 1
ATOM 2584 C CA . ALA B 1 71 ? -1.361 24.594 8.266 1 97.12 71 ALA B CA 1
ATOM 2585 C C . ALA B 1 71 ? -0.801 23.469 7.406 1 97.12 71 ALA B C 1
ATOM 2587 O O . ALA B 1 71 ? -1.305 22.344 7.441 1 97.12 71 ALA B O 1
ATOM 2588 N N . SER B 1 72 ? 0.163 23.797 6.547 1 94.62 72 SER B N 1
ATOM 2589 C CA . SER B 1 72 ? 0.856 22.797 5.746 1 94.62 72 SER B CA 1
ATOM 2590 C C . SER B 1 72 ? 1.723 21.891 6.617 1 94.62 72 SER B C 1
ATOM 2592 O O . SER B 1 72 ? 1.844 22.125 7.824 1 94.62 72 SER B O 1
ATOM 2594 N N . HIS B 1 73 ? 2.18 20.875 5.996 1 92.69 73 HIS B N 1
ATOM 2595 C CA . HIS B 1 73 ? 3.043 19.953 6.711 1 92.69 73 HIS B CA 1
ATOM 2596 C C . HIS B 1 73 ? 4.23 20.672 7.34 1 92.69 73 HIS B C 1
ATOM 2598 O O . HIS B 1 73 ? 4.797 21.578 6.738 1 92.69 73 HIS B O 1
ATOM 2604 N N . PRO B 1 74 ? 4.684 20.234 8.508 1 92.31 74 PRO B N 1
ATOM 2605 C CA . PRO B 1 74 ? 5.793 20.891 9.203 1 92.31 74 PRO B CA 1
ATOM 2606 C C . PRO B 1 74 ? 7.07 20.922 8.367 1 92.31 74 PRO B C 1
ATOM 2608 O O . PRO B 1 74 ? 7.938 21.766 8.602 1 92.31 74 PRO B O 1
ATOM 2611 N N . TYR B 1 75 ? 7.145 20.094 7.41 1 92.56 75 TYR B N 1
ATOM 2612 C CA . TYR B 1 75 ? 8.359 19.984 6.617 1 92.56 75 TYR B CA 1
ATOM 2613 C C . TYR B 1 75 ? 8.219 20.719 5.289 1 92.56 75 TYR B C 1
ATOM 2615 O O . TYR B 1 75 ? 9.117 20.672 4.449 1 92.56 75 TYR B O 1
ATOM 2623 N N . ALA B 1 76 ? 7.145 21.375 5.133 1 91.56 76 ALA B N 1
ATOM 2624 C CA . ALA B 1 76 ? 6.902 22.141 3.912 1 91.56 76 ALA B CA 1
ATOM 2625 C C . ALA B 1 76 ? 7.457 23.562 4.035 1 91.56 76 ALA B C 1
ATOM 2627 O O . ALA B 1 76 ? 6.699 24.531 4 1 91.56 76 ALA B O 1
ATOM 2628 N N . ALA B 1 77 ? 8.766 23.672 4.066 1 93 77 ALA B N 1
ATOM 2629 C CA . ALA B 1 77 ? 9.445 24.922 4.344 1 93 77 ALA B CA 1
ATOM 2630 C C . ALA B 1 77 ? 9.195 25.938 3.229 1 93 77 ALA B C 1
ATOM 2632 O O . ALA B 1 77 ? 8.977 27.125 3.496 1 93 77 ALA B O 1
ATOM 2633 N N . ILE B 1 78 ? 9.219 25.5 2.059 1 93.19 78 ILE B N 1
ATOM 2634 C CA . ILE B 1 78 ? 9.086 26.391 0.915 1 93.19 78 ILE B CA 1
ATOM 2635 C C . ILE B 1 78 ? 7.699 27.031 0.915 1 93.19 78 ILE B C 1
ATOM 2637 O O . ILE B 1 78 ? 7.562 28.234 0.727 1 93.19 78 ILE B O 1
ATOM 2641 N N . VAL B 1 79 ? 6.691 26.234 1.102 1 95.19 79 VAL B N 1
ATOM 2642 C CA . VAL B 1 79 ? 5.328 26.75 1.097 1 95.19 79 VAL B CA 1
ATOM 2643 C C . VAL B 1 79 ? 5.145 27.719 2.262 1 95.19 79 VAL B C 1
ATOM 2645 O O . VAL B 1 79 ? 4.477 28.75 2.123 1 95.19 79 VAL B O 1
ATOM 2648 N N . THR B 1 80 ? 5.699 27.391 3.406 1 95.75 80 THR B N 1
ATOM 2649 C CA . THR B 1 80 ? 5.598 28.266 4.574 1 95.75 80 THR B CA 1
ATOM 2650 C C . THR B 1 80 ? 6.219 29.625 4.293 1 95.75 80 THR B C 1
ATOM 2652 O O . THR B 1 80 ? 5.598 30.656 4.543 1 95.75 80 THR B O 1
ATOM 2655 N N . ALA B 1 81 ? 7.414 29.609 3.783 1 96.31 81 ALA B N 1
ATOM 2656 C CA . ALA B 1 81 ? 8.102 30.859 3.457 1 96.31 81 ALA B CA 1
ATOM 2657 C C . ALA B 1 81 ? 7.32 31.656 2.414 1 96.31 81 ALA B C 1
ATOM 2659 O O . ALA B 1 81 ? 7.16 32.875 2.549 1 96.31 81 ALA B O 1
ATOM 2660 N N . THR B 1 82 ? 6.859 30.984 1.398 1 97.38 82 THR B N 1
ATOM 2661 C CA . THR B 1 82 ? 6.125 31.609 0.309 1 97.38 82 THR B CA 1
ATOM 2662 C C . THR B 1 82 ? 4.82 32.219 0.819 1 97.38 82 THR B C 1
ATOM 2664 O O . THR B 1 82 ? 4.461 33.344 0.434 1 97.38 82 THR B O 1
ATOM 2667 N N . ALA B 1 83 ? 4.156 31.5 1.632 1 97.62 83 ALA B N 1
ATOM 2668 C CA . ALA B 1 83 ? 2.881 31.953 2.184 1 97.62 83 ALA B CA 1
ATOM 2669 C C . ALA B 1 83 ? 3.072 33.188 3.064 1 97.62 83 ALA B C 1
ATOM 2671 O O . ALA B 1 83 ? 2.287 34.125 2.996 1 97.62 83 ALA B O 1
ATOM 2672 N N . GLN B 1 84 ? 4.051 33.125 3.926 1 97.5 84 GLN B N 1
ATOM 2673 C CA . GLN B 1 84 ? 4.359 34.281 4.777 1 97.5 84 GLN B CA 1
ATOM 2674 C C . GLN B 1 84 ? 4.66 35.531 3.941 1 97.5 84 GLN B C 1
ATOM 2676 O O . GLN B 1 84 ? 4.152 36.625 4.227 1 97.5 84 GLN B O 1
ATOM 2681 N N . ASP B 1 85 ? 5.434 35.344 2.879 1 97.69 85 ASP B N 1
ATOM 2682 C CA . ASP B 1 85 ? 5.809 36.438 2.002 1 97.69 85 ASP B CA 1
ATOM 2683 C C . ASP B 1 85 ? 4.586 37 1.266 1 97.69 85 ASP B C 1
ATOM 2685 O O . ASP B 1 85 ? 4.449 38.219 1.106 1 97.69 85 ASP B O 1
ATOM 2689 N N . ALA B 1 86 ? 3.791 36.125 0.805 1 98.31 86 ALA B N 1
ATOM 2690 C CA . ALA B 1 86 ? 2.58 36.562 0.103 1 98.31 86 ALA B CA 1
ATOM 2691 C C . ALA B 1 86 ? 1.663 37.344 1.022 1 98.31 86 ALA B C 1
ATOM 2693 O O . ALA B 1 86 ? 1.121 38.375 0.621 1 98.31 86 ALA B O 1
ATOM 2694 N N . ALA B 1 87 ? 1.463 36.875 2.217 1 98 87 ALA B N 1
ATOM 2695 C CA . ALA B 1 87 ? 0.626 37.594 3.186 1 98 87 ALA B CA 1
ATOM 2696 C C . ALA B 1 87 ? 1.188 38.969 3.492 1 98 87 ALA B C 1
ATOM 2698 O O . ALA B 1 87 ? 0.444 39.938 3.545 1 98 87 ALA B O 1
ATOM 2699 N N . LYS B 1 88 ? 2.475 38.969 3.693 1 97.5 88 LYS B N 1
ATOM 2700 C CA . LYS B 1 88 ? 3.148 40.219 3.967 1 97.5 88 LYS B CA 1
ATOM 2701 C C . LYS B 1 88 ? 2.971 41.219 2.812 1 97.5 88 LYS B C 1
ATOM 2703 O O . LYS B 1 88 ? 2.662 42.375 3.027 1 97.5 88 LYS B O 1
ATOM 2708 N N . ALA B 1 89 ? 3.189 40.75 1.652 1 97.81 89 ALA B N 1
ATOM 2709 C CA . ALA B 1 89 ? 3.084 41.594 0.454 1 97.81 89 ALA B CA 1
ATOM 2710 C C . ALA B 1 89 ? 1.678 42.156 0.308 1 97.81 89 ALA B C 1
ATOM 2712 O O . ALA B 1 89 ? 1.508 43.281 -0.174 1 97.81 89 ALA B O 1
ATOM 2713 N N . GLU B 1 90 ? 0.681 41.406 0.685 1 97.94 90 GLU B N 1
ATOM 2714 C CA . GLU B 1 90 ? -0.708 41.812 0.517 1 97.94 90 GLU B CA 1
ATOM 2715 C C . GLU B 1 90 ? -1.239 42.5 1.777 1 97.94 90 GLU B C 1
ATOM 2717 O O . GLU B 1 90 ? -2.385 42.938 1.811 1 97.94 90 GLU B O 1
ATOM 2722 N N . GLY B 1 91 ? -0.457 42.5 2.814 1 96.69 91 GLY B N 1
ATOM 2723 C CA . GLY B 1 91 ? -0.786 43.25 4.027 1 96.69 91 GLY B CA 1
ATOM 2724 C C . GLY B 1 91 ? -1.857 42.562 4.859 1 96.69 91 GLY B C 1
ATOM 2725 O O . GLY B 1 91 ? -2.713 43.219 5.445 1 96.69 91 GLY B O 1
ATOM 2726 N N . ILE B 1 92 ? -1.868 41.312 4.91 1 97.62 92 ILE B N 1
ATOM 2727 C CA . ILE B 1 92 ? -2.863 40.594 5.719 1 97.62 92 ILE B CA 1
ATOM 2728 C C . ILE B 1 92 ? -2.166 39.781 6.816 1 97.62 92 ILE B C 1
ATOM 2730 O O . ILE B 1 92 ? -0.997 39.438 6.676 1 97.62 92 ILE B O 1
ATOM 2734 N N . PRO B 1 93 ? -2.887 39.469 7.891 1 97.5 93 PRO B N 1
ATOM 2735 C CA . PRO B 1 93 ? -2.311 38.656 8.953 1 97.5 93 PRO B CA 1
ATOM 2736 C C . PRO B 1 93 ? -1.98 37.25 8.484 1 97.5 93 PRO B C 1
ATOM 2738 O O . PRO B 1 93 ? -2.699 36.688 7.648 1 97.5 93 PRO B O 1
ATOM 2741 N N . PHE B 1 94 ? -0.924 36.75 9.07 1 97.81 94 PHE B N 1
ATOM 2742 C CA . PHE B 1 94 ? -0.433 35.406 8.805 1 97.81 94 PHE B CA 1
ATOM 2743 C C . PHE B 1 94 ? -0.271 34.625 10.109 1 97.81 94 PHE B C 1
ATOM 2745 O O . PHE B 1 94 ? 0.26 35.156 11.086 1 97.81 94 PHE B O 1
ATOM 2752 N N . VAL B 1 95 ? -0.802 33.406 10.172 1 98.19 95 VAL B N 1
ATOM 2753 C CA . VAL B 1 95 ? -0.652 32.531 11.32 1 98.19 95 VAL B CA 1
ATOM 2754 C C . VAL B 1 95 ? -0.082 31.172 10.883 1 98.19 95 VAL B C 1
ATOM 2756 O O . VAL B 1 95 ? -0.542 30.594 9.891 1 98.19 95 VAL B O 1
ATOM 2759 N N . ARG B 1 96 ? 0.921 30.734 11.547 1 97.25 96 ARG B N 1
ATOM 2760 C CA . ARG B 1 96 ? 1.454 29.391 11.336 1 97.25 96 ARG B CA 1
ATOM 2761 C C . ARG B 1 96 ? 0.817 28.406 12.305 1 97.25 96 ARG B C 1
ATOM 2763 O O . ARG B 1 96 ? 0.858 28.594 13.523 1 97.25 96 ARG B O 1
ATOM 2770 N N . PHE B 1 97 ? 0.126 27.453 11.75 1 97 97 PHE B N 1
ATOM 2771 C CA . PHE B 1 97 ? -0.399 26.328 12.508 1 97 97 PHE B CA 1
ATOM 2772 C C . PHE B 1 97 ? 0.488 25.094 12.328 1 97 97 PHE B C 1
ATOM 2774 O O . PHE B 1 97 ? 0.521 24.5 11.25 1 97 97 PHE B O 1
ATOM 2781 N N . GLU B 1 98 ? 1.204 24.719 13.359 1 93.5 98 GLU B N 1
ATOM 2782 C CA . GLU B 1 98 ? 2.135 23.594 13.289 1 93.5 98 GLU B CA 1
ATOM 2783 C C . GLU B 1 98 ? 2.033 22.734 14.539 1 93.5 98 GLU B C 1
ATOM 2785 O O . GLU B 1 98 ? 2.217 23.219 15.656 1 93.5 98 GLU B O 1
ATOM 2790 N N . ARG B 1 99 ? 1.768 21.453 14.359 1 92.31 99 ARG B N 1
ATOM 2791 C CA . ARG B 1 99 ? 1.689 20.531 15.492 1 92.31 99 ARG B CA 1
ATOM 2792 C C . ARG B 1 99 ? 3.045 20.375 16.172 1 92.31 99 ARG B C 1
ATOM 2794 O O . ARG B 1 99 ? 4.086 20.453 15.523 1 92.31 99 ARG B O 1
ATOM 2801 N N . LYS B 1 100 ? 2.963 20.125 17.438 1 92.06 100 LYS B N 1
ATOM 2802 C CA . LYS B 1 100 ? 4.18 19.969 18.219 1 92.06 100 LYS B CA 1
ATOM 2803 C C . LYS B 1 100 ? 4.91 18.672 17.875 1 92.06 100 LYS B C 1
ATOM 2805 O O . LYS B 1 100 ? 4.277 17.688 17.516 1 92.06 100 LYS B O 1
ATOM 2810 N N . GLU B 1 101 ? 6.184 18.734 17.969 1 93.94 101 GLU B N 1
ATOM 2811 C CA . GLU B 1 101 ? 6.992 17.516 17.844 1 93.94 101 GLU B CA 1
ATOM 2812 C C . GLU B 1 101 ? 6.758 16.562 19 1 93.94 101 GLU B C 1
ATOM 2814 O O . GLU B 1 101 ? 6.359 16.984 20.094 1 93.94 101 GLU B O 1
ATOM 2819 N N . VAL B 1 102 ? 6.953 15.289 18.719 1 95.19 102 VAL B N 1
ATOM 2820 C CA . VAL B 1 102 ? 7.059 14.32 19.812 1 95.19 102 VAL B CA 1
ATOM 2821 C C . VAL B 1 102 ? 8.445 14.406 20.438 1 95.19 102 VAL B C 1
ATOM 2823 O O . VAL B 1 102 ? 9.453 14.539 19.734 1 95.19 102 VAL B O 1
ATOM 2826 N N . PRO B 1 103 ? 8.445 14.477 21.812 1 95.12 103 PRO B N 1
ATOM 2827 C CA . PRO B 1 103 ? 9.766 14.445 22.438 1 95.12 103 PRO B CA 1
ATOM 2828 C C . PRO B 1 103 ? 10.594 13.234 22 1 95.12 103 PRO B C 1
ATOM 2830 O O . PRO B 1 103 ? 10.078 12.117 21.953 1 95.12 103 PRO B O 1
ATOM 2833 N N . LEU B 1 104 ? 11.781 13.492 21.672 1 96.81 104 LEU B N 1
ATOM 2834 C CA . LEU B 1 104 ? 12.672 12.406 21.266 1 96.81 104 LEU B CA 1
ATOM 2835 C C . LEU B 1 104 ? 13.297 11.734 22.484 1 96.81 104 LEU B C 1
ATOM 2837 O O . LEU B 1 104 ? 13.781 12.414 23.391 1 96.81 104 LEU B O 1
ATOM 2841 N N . PRO B 1 105 ? 13.234 10.43 22.547 1 96 105 PRO B N 1
ATOM 2842 C CA . PRO B 1 105 ? 13.797 9.695 23.688 1 96 105 PRO B CA 1
ATOM 2843 C C . PRO B 1 105 ? 15.32 9.672 23.672 1 96 105 PRO B C 1
ATOM 2845 O O . PRO B 1 105 ? 15.945 9.945 22.641 1 96 105 PRO B O 1
ATOM 2848 N N . ASP B 1 106 ? 15.852 9.406 24.953 1 96.06 106 ASP B N 1
ATOM 2849 C CA . ASP B 1 106 ? 17.266 9.102 25.047 1 96.06 106 ASP B CA 1
ATOM 2850 C C . ASP B 1 106 ? 17.562 7.668 24.594 1 96.06 106 ASP B C 1
ATOM 2852 O O . ASP B 1 106 ? 17.594 6.75 25.422 1 96.06 106 ASP B O 1
ATOM 2856 N N . TYR B 1 107 ? 17.672 7.445 23.406 1 98.06 107 TYR B N 1
ATOM 2857 C CA . TYR B 1 107 ? 17.906 6.168 22.75 1 98.06 107 TYR B CA 1
ATOM 2858 C C . TYR B 1 107 ? 19.234 6.172 22 1 98.06 107 TYR B C 1
ATOM 2860 O O . TYR B 1 107 ? 19.469 7.039 21.156 1 98.06 107 TYR B O 1
ATOM 2868 N N . ASP B 1 108 ? 20.172 5.309 22.312 1 98 108 ASP B N 1
ATOM 2869 C CA . ASP B 1 108 ? 21.547 5.328 21.828 1 98 108 ASP B CA 1
ATOM 2870 C C . ASP B 1 108 ? 21.594 5.121 20.312 1 98 108 ASP B C 1
ATOM 2872 O O . ASP B 1 108 ? 22.609 5.426 19.688 1 98 108 ASP B O 1
ATOM 2876 N N . LYS B 1 109 ? 20.531 4.602 19.781 1 98.62 109 LYS B N 1
ATOM 2877 C CA . LYS B 1 109 ? 20.5 4.363 18.344 1 98.62 109 LYS B CA 1
ATOM 2878 C C . LYS B 1 109 ? 19.625 5.391 17.625 1 98.62 109 LYS B C 1
ATOM 2880 O O . LYS B 1 109 ? 19.156 5.152 16.516 1 98.62 109 LYS B O 1
ATOM 2885 N N . LEU B 1 110 ? 19.297 6.426 18.281 1 98.75 110 LEU B N 1
ATOM 2886 C CA . LEU B 1 110 ? 18.578 7.527 17.656 1 98.75 110 LEU B CA 1
ATOM 2887 C C . LEU B 1 110 ? 19.531 8.586 17.125 1 98.75 110 LEU B C 1
ATOM 2889 O O . LEU B 1 110 ? 20.438 9.016 17.828 1 98.75 110 LEU B O 1
ATOM 2893 N N . HIS B 1 111 ? 19.359 8.969 15.891 1 98.81 111 HIS B N 1
ATOM 2894 C CA . HIS B 1 111 ? 20.188 9.953 15.188 1 98.81 111 HIS B CA 1
ATOM 2895 C C . HIS B 1 111 ? 19.328 11.07 14.594 1 98.81 111 HIS B C 1
ATOM 2897 O O . HIS B 1 111 ? 18.234 10.812 14.078 1 98.81 111 HIS B O 1
ATOM 2903 N N . ILE B 1 112 ? 19.828 12.219 14.75 1 98.38 112 ILE B N 1
ATOM 2904 C CA . ILE B 1 112 ? 19.141 13.359 14.172 1 98.38 112 ILE B CA 1
ATOM 2905 C C . ILE B 1 112 ? 19.953 13.93 13.023 1 98.38 112 ILE B C 1
ATOM 2907 O O . ILE B 1 112 ? 21.172 14.109 13.141 1 98.38 112 ILE B O 1
ATOM 2911 N N . VAL B 1 113 ? 19.312 14.156 11.914 1 98.44 113 VAL B N 1
ATOM 2912 C CA . VAL B 1 113 ? 19.969 14.727 10.742 1 98.44 113 VAL B CA 1
ATOM 2913 C C . VAL B 1 113 ? 19.203 15.953 10.258 1 98.44 113 VAL B C 1
ATOM 2915 O O . VAL B 1 113 ? 18.047 16.156 10.648 1 98.44 113 VAL B O 1
ATOM 2918 N N . VAL B 1 114 ? 19.75 16.734 9.305 1 96.25 114 VAL B N 1
ATOM 2919 C CA . VAL B 1 114 ? 19.188 18.047 8.984 1 96.25 114 VAL B CA 1
ATOM 2920 C C . VAL B 1 114 ? 18.344 17.938 7.719 1 96.25 114 VAL B C 1
ATOM 2922 O O . VAL B 1 114 ? 17.5 18.797 7.461 1 96.25 114 VAL B O 1
ATOM 2925 N N . ASP B 1 115 ? 18.672 16.875 6.883 1 96.38 115 ASP B N 1
ATOM 2926 C CA . ASP B 1 115 ? 17.906 16.781 5.645 1 96.38 115 ASP B CA 1
ATOM 2927 C C . ASP B 1 115 ? 17.953 15.352 5.09 1 96.38 115 ASP B C 1
ATOM 2929 O O . ASP B 1 115 ? 18.547 14.461 5.703 1 96.38 115 ASP B O 1
ATOM 2933 N N . GLU B 1 116 ? 17.281 15.125 4.031 1 97.75 116 GLU B N 1
ATOM 2934 C CA . GLU B 1 116 ? 17.125 13.797 3.449 1 97.75 116 GLU B CA 1
ATOM 2935 C C . GLU B 1 116 ? 18.453 13.273 2.9 1 97.75 116 GLU B C 1
ATOM 2937 O O . GLU B 1 116 ? 18.719 12.07 2.92 1 97.75 116 GLU B O 1
ATOM 2942 N N . VAL B 1 117 ? 19.312 14.148 2.406 1 98.19 117 VAL B N 1
ATOM 2943 C CA . VAL B 1 117 ? 20.594 13.734 1.876 1 98.19 117 VAL B CA 1
ATOM 2944 C C . VAL B 1 117 ? 21.453 13.133 2.996 1 98.19 117 VAL B C 1
ATOM 2946 O O . VAL B 1 117 ? 22.016 12.047 2.848 1 98.19 117 VAL B O 1
ATOM 2949 N N . GLU B 1 118 ? 21.484 13.859 4.082 1 98.56 118 GLU B N 1
ATOM 2950 C CA . GLU B 1 118 ? 22.219 13.344 5.238 1 98.56 118 GLU B CA 1
ATOM 2951 C C . GLU B 1 118 ? 21.578 12.055 5.758 1 98.56 118 GLU B C 1
ATOM 2953 O O . GLU B 1 118 ? 22.281 11.133 6.172 1 98.56 118 GLU B O 1
ATOM 2958 N N . ALA B 1 119 ? 20.281 12.008 5.758 1 98.81 119 ALA B N 1
ATOM 2959 C CA . ALA B 1 119 ? 19.578 10.812 6.191 1 98.81 119 ALA B CA 1
ATOM 2960 C C . ALA B 1 119 ? 19.953 9.602 5.336 1 98.81 119 ALA B C 1
ATOM 2962 O O . ALA B 1 119 ? 20.234 8.523 5.859 1 98.81 119 ALA B O 1
ATOM 2963 N N . ALA B 1 120 ? 19.984 9.812 4.027 1 98.81 120 ALA B N 1
ATOM 2964 C CA . ALA B 1 120 ? 20.312 8.734 3.104 1 98.81 120 ALA B CA 1
ATOM 2965 C C . ALA B 1 120 ? 21.734 8.219 3.342 1 98.81 120 ALA B C 1
ATOM 2967 O O . ALA B 1 120 ? 21.969 7.012 3.371 1 98.81 120 ALA B O 1
ATOM 2968 N N . ASN B 1 121 ? 22.641 9.148 3.523 1 98.75 121 ASN B N 1
ATOM 2969 C CA . ASN B 1 121 ? 24.031 8.781 3.754 1 98.75 121 ASN B CA 1
ATOM 2970 C C . ASN B 1 121 ? 24.203 7.98 5.043 1 98.75 121 ASN B C 1
ATOM 2972 O O . ASN B 1 121 ? 24.828 6.926 5.043 1 98.75 121 ASN B O 1
ATOM 2976 N N . LEU B 1 122 ? 23.594 8.5 6.062 1 98.88 122 LEU B N 1
ATOM 2977 C CA . LEU B 1 122 ? 23.703 7.832 7.352 1 98.88 122 LEU B CA 1
ATOM 2978 C C . LEU B 1 122 ? 22.984 6.492 7.34 1 98.88 122 LEU B C 1
ATOM 2980 O O . LEU B 1 122 ? 23.469 5.512 7.91 1 98.88 122 LEU B O 1
ATOM 2984 N N . ALA B 1 123 ? 21.828 6.422 6.746 1 98.94 123 ALA B N 1
ATOM 2985 C CA . ALA B 1 123 ? 21.062 5.18 6.641 1 98.94 123 ALA B CA 1
ATOM 2986 C C . ALA B 1 123 ? 21.875 4.098 5.938 1 98.94 123 ALA B C 1
ATOM 2988 O O . ALA B 1 123 ? 21.906 2.947 6.379 1 98.94 123 ALA B O 1
ATOM 2989 N N . GLY B 1 124 ? 22.484 4.508 4.836 1 98.75 124 GLY B N 1
ATOM 2990 C CA . GLY B 1 124 ? 23.328 3.561 4.117 1 98.75 124 GLY B CA 1
ATOM 2991 C C . GLY B 1 124 ? 24.453 3.006 4.957 1 98.75 124 GLY B C 1
ATOM 2992 O O . GLY B 1 124 ? 24.688 1.797 4.969 1 98.75 124 GLY B O 1
ATOM 2993 N N . LYS B 1 125 ? 25.125 3.934 5.652 1 98.56 125 LYS B N 1
ATOM 2994 C CA . LYS B 1 125 ? 26.234 3.529 6.508 1 98.56 125 LYS B CA 1
ATOM 2995 C C . LYS B 1 125 ? 25.781 2.553 7.586 1 98.56 125 LYS B C 1
ATOM 2997 O O . LYS B 1 125 ? 26.344 1.463 7.727 1 98.56 125 LYS B O 1
ATOM 3002 N N . LEU B 1 126 ? 24.734 2.914 8.312 1 98.81 126 LEU B N 1
ATOM 3003 C CA . LEU B 1 126 ? 24.234 2.105 9.414 1 98.81 126 LEU B CA 1
ATOM 3004 C C . LEU B 1 126 ? 23.703 0.769 8.914 1 98.81 126 LEU B C 1
ATOM 3006 O O . LEU B 1 126 ? 23.938 -0.27 9.539 1 98.81 126 LEU B O 1
ATOM 3010 N N . ALA B 1 127 ? 22.953 0.82 7.828 1 98.69 127 ALA B N 1
ATOM 3011 C CA . ALA B 1 127 ? 22.359 -0.406 7.293 1 98.69 127 ALA B CA 1
ATOM 3012 C C . ALA B 1 127 ? 23.453 -1.396 6.879 1 98.69 127 ALA B C 1
ATOM 3014 O O . ALA B 1 127 ? 23.328 -2.596 7.137 1 98.69 127 ALA B O 1
ATOM 3015 N N . LYS B 1 128 ? 24.469 -0.918 6.184 1 98.12 128 LYS B N 1
ATOM 3016 C CA . LYS B 1 128 ? 25.547 -1.777 5.707 1 98.12 128 LYS B CA 1
ATOM 3017 C C . LYS B 1 128 ? 26.312 -2.402 6.871 1 98.12 128 LYS B C 1
ATOM 3019 O O . LYS B 1 128 ? 26.859 -3.498 6.746 1 98.12 128 LYS B O 1
ATOM 3024 N N . GLU B 1 129 ? 26.375 -1.75 8 1 97.94 129 GLU B N 1
ATOM 3025 C CA . GLU B 1 129 ? 27 -2.273 9.211 1 97.94 129 GLU B CA 1
ATOM 3026 C C . GLU B 1 129 ? 26.094 -3.285 9.906 1 97.94 129 GLU B C 1
ATOM 3028 O O . GLU B 1 129 ? 26.516 -3.949 10.859 1 97.94 129 GLU B O 1
ATOM 3033 N N . ASN B 1 130 ? 24.938 -3.432 9.461 1 97.69 130 ASN B N 1
ATOM 3034 C CA . ASN B 1 130 ? 23.969 -4.371 10.031 1 97.69 130 ASN B CA 1
ATOM 3035 C C . ASN B 1 130 ? 23.469 -5.367 8.992 1 97.69 130 ASN B C 1
ATOM 3037 O O . ASN B 1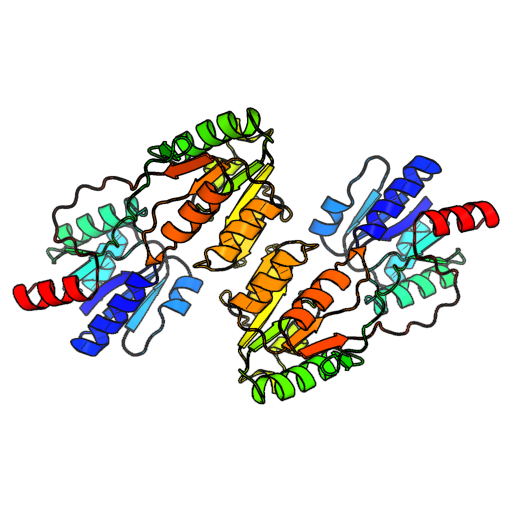 130 ? 24.25 -6.129 8.43 1 97.69 130 ASN B O 1
ATOM 3041 N N . ASN B 1 131 ? 22.188 -5.367 8.531 1 98.12 131 ASN B N 1
ATOM 3042 C CA . ASN B 1 131 ? 21.656 -6.371 7.617 1 98.12 131 ASN B CA 1
ATOM 3043 C C . ASN B 1 131 ? 21.297 -5.762 6.266 1 98.12 131 ASN B C 1
ATOM 3045 O O . ASN B 1 131 ? 20.594 -6.387 5.465 1 98.12 131 ASN B O 1
ATOM 3049 N N . LYS B 1 132 ? 21.609 -4.457 6.047 1 98.31 132 LYS B N 1
ATOM 3050 C CA . LYS B 1 132 ? 21.469 -3.738 4.785 1 98.31 132 LYS B CA 1
ATOM 3051 C C . LYS B 1 132 ? 20 -3.42 4.492 1 98.31 132 LYS B C 1
ATOM 3053 O O . LYS B 1 132 ? 19.641 -3.156 3.346 1 98.31 132 LYS B O 1
ATOM 3058 N N . HIS B 1 133 ? 19.094 -3.467 5.523 1 98.75 133 HIS B N 1
ATOM 3059 C CA . HIS B 1 133 ? 17.688 -3.17 5.324 1 98.75 133 HIS B CA 1
ATOM 3060 C C . HIS B 1 133 ? 17.328 -1.805 5.898 1 98.75 133 HIS B C 1
ATOM 3062 O O . HIS B 1 133 ? 17.547 -1.547 7.086 1 98.75 133 HIS B O 1
ATOM 3068 N N . VAL B 1 134 ? 16.797 -0.917 5.074 1 98.88 134 VAL B N 1
ATOM 3069 C CA . VAL B 1 134 ? 16.344 0.416 5.445 1 98.88 134 VAL B CA 1
ATOM 3070 C C . VAL B 1 134 ? 14.828 0.513 5.25 1 98.88 134 VAL B C 1
ATOM 3072 O O . VAL B 1 134 ? 14.281 -0.03 4.289 1 98.88 134 VAL B O 1
ATOM 3075 N N . TYR B 1 135 ? 14.148 1.105 6.168 1 98.94 135 TYR B N 1
ATOM 3076 C CA . TYR B 1 135 ? 12.719 1.373 6.059 1 98.94 135 TYR B CA 1
ATOM 3077 C C . TYR B 1 135 ? 12.438 2.871 6.117 1 98.94 135 TYR B C 1
ATOM 3079 O O . TYR B 1 135 ? 12.672 3.512 7.145 1 98.94 135 TYR B O 1
ATOM 3087 N N . LEU B 1 136 ? 11.992 3.418 5.016 1 98.81 136 LEU B N 1
ATOM 3088 C CA . LEU B 1 136 ? 11.695 4.84 4.926 1 98.81 136 LEU B CA 1
ATOM 3089 C C . LEU B 1 136 ? 10.234 5.109 5.266 1 98.81 136 LEU B C 1
ATOM 3091 O O . LEU B 1 136 ? 9.328 4.52 4.668 1 98.81 136 LEU B O 1
ATOM 3095 N N . THR B 1 137 ? 9.984 5.973 6.211 1 98.25 137 THR B N 1
ATOM 3096 C CA . THR B 1 137 ? 8.641 6.465 6.504 1 98.25 137 THR B CA 1
ATOM 3097 C C . THR B 1 137 ? 8.531 7.953 6.176 1 98.25 137 THR B C 1
ATOM 3099 O O . THR B 1 137 ? 7.848 8.703 6.883 1 98.25 137 THR B O 1
ATOM 3102 N N . THR B 1 138 ? 9.211 8.422 5.188 1 96.56 138 THR B N 1
ATOM 3103 C CA . THR B 1 138 ? 9.359 9.836 4.875 1 96.56 138 THR B CA 1
ATOM 3104 C C . THR B 1 138 ? 8.383 10.258 3.781 1 96.56 138 THR B C 1
ATOM 3106 O O . THR B 1 138 ? 8.305 11.438 3.432 1 96.56 138 THR B O 1
ATOM 3109 N N . GLY B 1 139 ? 7.609 9.281 3.25 1 94.25 139 GLY B N 1
ATOM 3110 C CA . GLY B 1 139 ? 6.672 9.594 2.186 1 94.25 139 GLY B CA 1
ATOM 3111 C C . GLY B 1 139 ? 7.32 9.641 0.814 1 94.25 139 GLY B C 1
ATOM 3112 O O . GLY B 1 139 ? 8.469 9.234 0.652 1 94.25 139 GLY B O 1
ATOM 3113 N N . SER B 1 140 ? 6.59 10.172 -0.162 1 95.56 140 SER B N 1
ATOM 3114 C CA . SER B 1 140 ? 6.988 10.047 -1.561 1 95.56 140 SER B CA 1
ATOM 3115 C C . SER B 1 140 ? 7.684 11.305 -2.055 1 95.56 140 SER B C 1
ATOM 3117 O O . SER B 1 140 ? 8.422 11.273 -3.041 1 95.56 140 SER B O 1
ATOM 3119 N N . LYS B 1 141 ? 7.516 12.422 -1.447 1 90.44 141 LYS B N 1
ATOM 3120 C CA . LYS B 1 141 ? 7.918 13.727 -1.967 1 90.44 141 LYS B CA 1
ATOM 3121 C C . LYS B 1 141 ? 9.43 13.789 -2.174 1 90.44 141 LYS B C 1
ATOM 3123 O O . LYS B 1 141 ? 9.906 14.391 -3.141 1 90.44 141 LYS B O 1
ATOM 3128 N N . THR B 1 142 ? 10.172 13.219 -1.275 1 93.62 142 THR B N 1
ATOM 3129 C CA . THR B 1 142 ? 11.625 13.31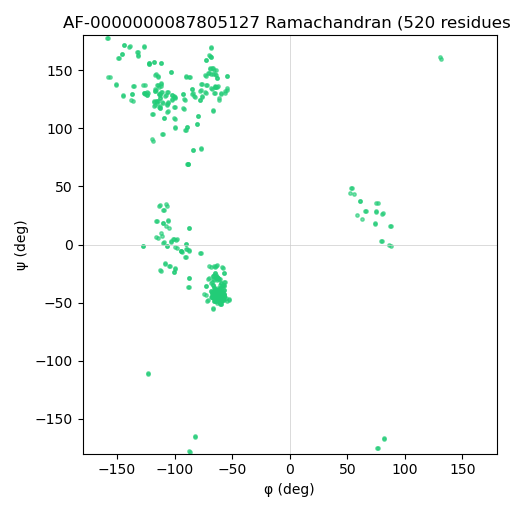2 -1.349 1 93.62 142 THR B CA 1
ATOM 3130 C C . THR B 1 142 ? 12.234 11.961 -1.711 1 93.62 142 THR B C 1
ATOM 3132 O O . THR B 1 142 ? 13.422 11.727 -1.481 1 93.62 142 THR B O 1
ATOM 3135 N N . MET B 1 143 ? 11.438 11.062 -2.256 1 97.06 143 MET B N 1
ATOM 3136 C CA . MET B 1 143 ? 11.898 9.711 -2.557 1 97.06 143 MET B CA 1
ATOM 3137 C C . MET B 1 143 ? 13.023 9.742 -3.586 1 97.06 143 MET B C 1
ATOM 3139 O O . MET B 1 143 ? 13.875 8.844 -3.609 1 97.06 143 MET B O 1
ATOM 3143 N N . HIS B 1 144 ? 13.078 10.734 -4.473 1 97.75 144 HIS B N 1
ATOM 3144 C CA . HIS B 1 144 ? 14.125 10.828 -5.484 1 97.75 144 HIS B CA 1
ATOM 3145 C C . HIS B 1 144 ? 15.508 10.922 -4.844 1 97.75 144 HIS B C 1
ATOM 3147 O O . HIS B 1 144 ? 16.484 10.398 -5.387 1 97.75 144 HIS B O 1
ATOM 3153 N N . ILE B 1 145 ? 15.602 11.57 -3.648 1 98.12 145 ILE B N 1
ATOM 3154 C CA . ILE B 1 145 ? 16.875 11.703 -2.939 1 98.12 145 ILE B CA 1
ATOM 3155 C C . ILE B 1 145 ? 17.344 10.32 -2.486 1 98.12 145 ILE B C 1
ATOM 3157 O O . ILE B 1 145 ? 18.516 9.961 -2.693 1 98.12 145 ILE B O 1
ATOM 3161 N N . PHE B 1 146 ? 16.453 9.508 -1.943 1 98.62 146 PHE B N 1
ATOM 3162 C CA . PHE B 1 146 ? 16.812 8.188 -1.433 1 98.62 146 PHE B CA 1
ATOM 3163 C C . PHE B 1 146 ? 17.062 7.215 -2.578 1 98.62 146 PHE B C 1
ATOM 3165 O O . PHE B 1 146 ? 18 6.43 -2.535 1 98.62 146 PHE B O 1
ATOM 3172 N N . ALA B 1 147 ? 16.203 7.254 -3.605 1 97.75 147 ALA B N 1
ATOM 3173 C CA . ALA B 1 147 ? 16.297 6.332 -4.734 1 97.75 147 ALA B CA 1
ATOM 3174 C C . ALA B 1 147 ? 17.594 6.527 -5.504 1 97.75 147 ALA B C 1
ATOM 3176 O O . ALA B 1 147 ? 18.156 5.574 -6.055 1 97.75 147 ALA B O 1
ATOM 3177 N N . LYS B 1 148 ? 18.172 7.75 -5.488 1 97.25 148 LYS B N 1
ATOM 3178 C CA . LYS B 1 148 ? 19.344 8.062 -6.293 1 97.25 148 LYS B CA 1
ATOM 3179 C C . LYS B 1 148 ? 20.609 8.086 -5.438 1 97.25 148 LYS B C 1
ATOM 3181 O O . LYS B 1 148 ? 21.703 8.375 -5.938 1 97.25 148 LYS B O 1
ATOM 3186 N N . SER B 1 149 ? 20.453 7.785 -4.203 1 98.06 149 SER B N 1
ATOM 3187 C CA . SER B 1 149 ? 21.578 7.887 -3.281 1 98.06 149 SER B CA 1
ATOM 3188 C C . SER B 1 149 ? 22.578 6.766 -3.51 1 98.06 149 SER B C 1
ATOM 3190 O O . SER B 1 149 ? 22.234 5.586 -3.445 1 98.06 149 SER B O 1
ATOM 3192 N N . ASP B 1 150 ? 23.844 7.086 -3.623 1 97.62 150 ASP B N 1
ATOM 3193 C CA . ASP B 1 150 ? 24.922 6.105 -3.75 1 97.62 150 ASP B CA 1
ATOM 3194 C C . ASP B 1 150 ? 25.062 5.281 -2.471 1 97.62 150 ASP B C 1
ATOM 3196 O O . ASP B 1 150 ? 25.406 4.098 -2.521 1 97.62 150 ASP B O 1
ATOM 3200 N N . SER B 1 151 ? 24.75 5.891 -1.414 1 98 151 SER B N 1
ATOM 3201 C CA . SER B 1 151 ? 24.922 5.25 -0.116 1 98 151 SER B CA 1
ATOM 3202 C C . SER B 1 151 ? 23.953 4.098 0.078 1 98 151 SER B C 1
ATOM 3204 O O . SER B 1 151 ? 24.188 3.197 0.884 1 98 151 SER B O 1
ATOM 3206 N N . LEU B 1 152 ? 22.891 4.082 -0.699 1 98.25 152 LEU B N 1
ATOM 3207 C CA . LEU B 1 152 ? 21.828 3.102 -0.492 1 98.25 152 LEU B CA 1
ATOM 3208 C C . LEU B 1 152 ? 21.859 2.029 -1.575 1 98.25 152 LEU B C 1
ATOM 3210 O O . LEU B 1 152 ? 21.016 1.127 -1.589 1 98.25 152 LEU B O 1
ATOM 3214 N N . GLN B 1 153 ? 22.719 2.064 -2.539 1 94.19 153 GLN B N 1
ATOM 3215 C CA . GLN B 1 153 ? 22.781 1.17 -3.689 1 94.19 153 GLN B CA 1
ATOM 3216 C C . GLN B 1 153 ? 22.875 -0.289 -3.25 1 94.19 153 GLN B C 1
ATOM 3218 O O . GLN B 1 153 ? 22.297 -1.174 -3.895 1 94.19 153 GLN B O 1
ATOM 3223 N N . ASP B 1 154 ? 23.484 -0.663 -2.152 1 94 154 ASP B N 1
ATOM 3224 C CA . ASP B 1 154 ? 23.656 -2.045 -1.712 1 94 154 ASP B CA 1
ATOM 3225 C C . ASP B 1 154 ? 22.719 -2.365 -0.553 1 94 154 ASP B C 1
ATOM 3227 O O . ASP B 1 154 ? 22.891 -3.371 0.137 1 94 154 ASP B O 1
ATOM 3231 N N . CYS B 1 155 ? 21.672 -1.53 -0.466 1 98 155 CYS B N 1
ATOM 3232 C CA . CYS B 1 155 ? 20.734 -1.734 0.633 1 98 155 CYS B CA 1
ATOM 3233 C C . CYS B 1 155 ? 19.344 -2.098 0.109 1 98 155 CYS B C 1
ATOM 3235 O O . CYS B 1 155 ? 18.984 -1.727 -1.01 1 98 155 CYS B O 1
ATOM 3237 N N . GLU B 1 156 ? 18.625 -2.938 0.834 1 97.69 156 GLU B N 1
ATOM 3238 C CA . GLU B 1 156 ? 17.188 -3.123 0.614 1 97.69 156 GLU B CA 1
ATOM 3239 C C . GLU B 1 156 ? 16.391 -1.997 1.256 1 97.69 156 GLU B C 1
ATOM 3241 O O . GLU B 1 156 ? 16.297 -1.913 2.482 1 97.69 156 GLU B O 1
ATOM 3246 N N . VAL B 1 157 ? 15.812 -1.168 0.389 1 98.56 157 VAL B N 1
ATOM 3247 C CA . VAL B 1 157 ? 15.141 0.025 0.893 1 98.56 157 VAL B CA 1
ATOM 3248 C C . VAL B 1 157 ? 13.625 -0.128 0.734 1 98.56 157 VAL B C 1
ATOM 3250 O O . VAL B 1 157 ? 13.109 -0.119 -0.386 1 98.56 157 VAL B O 1
ATOM 3253 N N . TRP B 1 158 ? 12.984 -0.299 1.867 1 98.5 158 TRP B N 1
ATOM 3254 C CA . TRP B 1 158 ? 11.523 -0.271 1.903 1 98.5 158 TRP B CA 1
ATOM 3255 C C . TRP B 1 158 ? 11.008 1.154 2.076 1 98.5 158 TRP B C 1
ATOM 3257 O O . TRP B 1 158 ? 11.641 1.97 2.754 1 98.5 158 TRP B O 1
ATOM 3267 N N . THR B 1 159 ? 9.906 1.468 1.446 1 98.56 159 THR B N 1
ATOM 3268 C CA . THR B 1 159 ? 9.352 2.812 1.574 1 98.56 159 THR B CA 1
ATOM 3269 C C . THR B 1 159 ? 7.844 2.76 1.796 1 98.56 159 THR B C 1
ATOM 3271 O O . THR B 1 159 ? 7.152 1.935 1.197 1 98.56 159 THR B O 1
ATOM 3274 N N . ARG B 1 160 ? 7.371 3.539 2.695 1 98.38 160 ARG B N 1
ATOM 3275 C CA . ARG B 1 160 ? 5.945 3.707 2.963 1 98.38 160 ARG B CA 1
ATOM 3276 C C . ARG B 1 160 ? 5.418 4.988 2.326 1 98.38 160 ARG B C 1
ATOM 3278 O O . ARG B 1 160 ? 5.961 6.07 2.553 1 98.38 160 ARG B O 1
ATOM 3285 N N . ILE B 1 161 ? 4.336 4.848 1.548 1 98.06 161 ILE B N 1
ATOM 3286 C CA . ILE B 1 161 ? 3.811 5.984 0.8 1 98.06 161 ILE B CA 1
ATOM 3287 C C . ILE B 1 161 ? 2.287 5.91 0.748 1 98.06 161 ILE B C 1
ATOM 3289 O O . ILE B 1 161 ? 1.691 4.926 1.191 1 98.06 161 ILE B O 1
ATOM 3293 N N . LEU B 1 162 ? 1.636 6.977 0.246 1 97 162 LEU B N 1
ATOM 3294 C CA . LEU B 1 162 ? 0.191 6.984 0.047 1 97 162 LEU B CA 1
ATOM 3295 C C . LEU B 1 162 ? -0.199 6.105 -1.138 1 97 162 LEU B C 1
ATOM 3297 O O . LEU B 1 162 ? 0.5 6.082 -2.154 1 97 162 LEU B O 1
ATOM 3301 N N . PRO B 1 163 ? -1.316 5.465 -1.035 1 98.19 163 PRO B N 1
ATOM 3302 C CA . PRO B 1 163 ? -1.751 4.559 -2.102 1 98.19 163 PRO B CA 1
ATOM 3303 C C . PRO B 1 163 ? -2.557 5.27 -3.186 1 98.19 163 PRO B C 1
ATOM 3305 O O . PRO B 1 163 ? -3.74 4.977 -3.375 1 98.19 163 PRO B O 1
ATOM 3308 N N . THR B 1 164 ? -1.91 6.105 -3.959 1 97.5 164 THR B N 1
ATOM 3309 C CA . THR B 1 164 ? -2.529 6.75 -5.113 1 97.5 164 THR B CA 1
ATOM 3310 C C . THR B 1 164 ? -1.751 6.438 -6.387 1 97.5 164 THR B C 1
ATOM 3312 O O . THR B 1 164 ? -0.557 6.137 -6.332 1 97.5 164 THR B O 1
ATOM 3315 N N . ALA B 1 165 ? -2.453 6.512 -7.496 1 97.56 165 ALA B N 1
ATOM 3316 C CA . ALA B 1 165 ? -1.823 6.219 -8.781 1 97.56 165 ALA B CA 1
ATOM 3317 C C . ALA B 1 165 ? -0.68 7.188 -9.07 1 97.56 165 ALA B C 1
ATOM 3319 O O . ALA B 1 165 ? 0.374 6.781 -9.562 1 97.56 165 ALA B O 1
ATOM 3320 N N . GLU B 1 166 ? -0.878 8.414 -8.742 1 95.94 166 GLU B N 1
ATOM 3321 C CA . GLU B 1 166 ? 0.131 9.445 -8.961 1 95.94 166 GLU B CA 1
ATOM 3322 C C . GLU B 1 166 ? 1.42 9.125 -8.211 1 95.94 166 GLU B C 1
ATOM 3324 O O . GLU B 1 166 ? 2.512 9.195 -8.781 1 95.94 166 GLU B O 1
ATOM 3329 N N . VAL B 1 167 ? 1.312 8.758 -7.012 1 97.25 167 VAL B N 1
ATOM 3330 C CA . VAL B 1 167 ? 2.467 8.469 -6.168 1 97.25 167 VAL B CA 1
ATOM 3331 C C . VAL B 1 167 ? 3.186 7.227 -6.676 1 97.25 167 VAL B C 1
ATOM 3333 O O . VAL B 1 167 ? 4.414 7.207 -6.777 1 97.25 167 VAL B O 1
ATOM 3336 N N . LEU B 1 168 ? 2.428 6.188 -6.992 1 98.31 168 LEU B N 1
ATOM 3337 C CA . LEU B 1 168 ? 3.051 4.953 -7.457 1 98.31 168 LEU B CA 1
ATOM 3338 C C . LEU B 1 168 ? 3.711 5.156 -8.812 1 98.31 168 LEU B C 1
ATOM 3340 O O . LEU B 1 168 ? 4.73 4.531 -9.117 1 98.31 168 LEU B O 1
ATOM 3344 N N . GLN B 1 169 ? 3.113 5.996 -9.648 1 97.75 169 GLN B N 1
ATOM 3345 C CA . GLN B 1 169 ? 3.777 6.34 -10.906 1 97.75 169 GLN B CA 1
ATOM 3346 C C . GLN B 1 169 ? 5.133 6.992 -10.648 1 97.75 169 GLN B C 1
ATOM 3348 O O . GLN B 1 169 ? 6.113 6.688 -11.328 1 97.75 169 GLN B O 1
ATOM 3353 N N . MET B 1 170 ? 5.176 7.887 -9.734 1 97.44 170 MET B N 1
ATOM 3354 C CA . MET B 1 170 ? 6.438 8.523 -9.359 1 97.44 170 MET B CA 1
ATOM 3355 C C . MET B 1 170 ? 7.461 7.48 -8.914 1 97.44 170 MET B C 1
ATOM 3357 O O . MET B 1 170 ? 8.641 7.574 -9.258 1 97.44 170 MET B O 1
ATOM 3361 N N . MET B 1 171 ? 7.055 6.523 -8.102 1 98.12 171 MET B N 1
ATOM 3362 C CA . MET B 1 171 ? 7.949 5.461 -7.652 1 98.12 171 MET B CA 1
ATOM 3363 C C . MET B 1 171 ? 8.492 4.668 -8.836 1 98.12 171 MET B C 1
ATOM 3365 O O . MET B 1 171 ? 9.68 4.359 -8.891 1 98.12 171 MET B O 1
ATOM 3369 N N . GLU B 1 172 ? 7.574 4.293 -9.711 1 96.94 172 GLU B N 1
ATOM 3370 C CA . GLU B 1 172 ? 7.98 3.547 -10.898 1 96.94 172 GLU B CA 1
ATOM 3371 C C . GLU B 1 172 ? 8.977 4.344 -11.734 1 96.94 172 GLU B C 1
ATOM 3373 O O . GLU B 1 172 ? 9.961 3.789 -12.234 1 96.94 172 GLU B O 1
ATOM 3378 N N . ASP B 1 173 ? 8.758 5.645 -11.898 1 97.69 173 ASP B N 1
ATOM 3379 C CA . ASP B 1 173 ? 9.656 6.523 -12.641 1 97.69 173 ASP B CA 1
ATOM 3380 C C . ASP B 1 173 ? 11.047 6.555 -11.992 1 97.69 173 ASP B C 1
ATOM 3382 O O . ASP B 1 173 ? 12.047 6.746 -12.68 1 97.69 173 ASP B O 1
ATOM 3386 N N . LEU B 1 174 ? 11.078 6.363 -10.695 1 97.75 174 LEU B N 1
ATOM 3387 C CA . LEU B 1 174 ? 12.328 6.355 -9.945 1 97.75 174 LEU B CA 1
ATOM 3388 C C . LEU B 1 174 ? 12.914 4.949 -9.883 1 97.75 174 LEU B C 1
ATOM 3390 O O . LEU B 1 174 ? 13.906 4.715 -9.195 1 97.75 174 LEU B O 1
ATOM 3394 N N . ASN B 1 175 ? 12.25 3.973 -10.5 1 95.06 175 ASN B N 1
ATOM 3395 C CA . ASN B 1 175 ? 12.664 2.576 -10.57 1 95.06 175 ASN B CA 1
ATOM 3396 C C . ASN B 1 175 ? 12.648 1.923 -9.188 1 95.06 175 ASN B C 1
ATOM 3398 O O . ASN B 1 175 ? 13.508 1.093 -8.883 1 95.06 175 ASN B O 1
ATOM 3402 N N . VAL B 1 176 ? 11.789 2.412 -8.336 1 96.5 176 VAL B N 1
ATOM 3403 C CA . VAL B 1 176 ? 11.57 1.731 -7.066 1 96.5 176 VAL B CA 1
ATOM 3404 C C . VAL B 1 176 ? 10.711 0.492 -7.285 1 96.5 176 VAL B C 1
ATOM 3406 O O . VAL B 1 176 ? 9.602 0.584 -7.828 1 96.5 176 VAL B O 1
ATOM 3409 N N . SER B 1 177 ? 11.172 -0.619 -6.82 1 94.75 177 SER B N 1
ATOM 3410 C CA . SER B 1 177 ? 10.469 -1.88 -7.055 1 94.75 177 SER B CA 1
ATOM 3411 C C . SER B 1 177 ? 9.195 -1.965 -6.227 1 94.75 177 SER B C 1
ATOM 3413 O O . SER B 1 177 ? 9.195 -1.659 -5.031 1 94.75 177 SER B O 1
ATOM 3415 N N . PRO B 1 178 ? 8.102 -2.443 -6.824 1 96.12 178 PRO B N 1
ATOM 3416 C CA . PRO B 1 178 ? 6.875 -2.674 -6.059 1 96.12 178 PRO B CA 1
ATOM 3417 C C . PRO B 1 178 ? 7.086 -3.621 -4.879 1 96.12 178 PRO B C 1
ATOM 3419 O O . PRO B 1 178 ? 6.379 -3.523 -3.871 1 96.12 178 PRO B O 1
ATOM 3422 N N . LYS B 1 179 ? 8.062 -4.434 -4.957 1 95.44 179 LYS B N 1
ATOM 3423 C CA . LYS B 1 179 ? 8.352 -5.398 -3.902 1 95.44 179 LYS B CA 1
ATOM 3424 C C . LYS B 1 179 ? 8.75 -4.699 -2.609 1 95.44 179 LYS B C 1
ATOM 3426 O O . LYS B 1 179 ? 8.711 -5.297 -1.532 1 95.44 179 LYS B O 1
ATOM 3431 N N . ARG B 1 180 ? 9.148 -3.465 -2.711 1 97.12 180 ARG B N 1
ATOM 3432 C CA . ARG B 1 180 ? 9.688 -2.73 -1.571 1 97.12 180 ARG B CA 1
ATOM 3433 C C . ARG B 1 180 ? 8.789 -1.552 -1.206 1 97.12 180 ARG B C 1
ATOM 3435 O O . ARG B 1 180 ? 9.234 -0.612 -0.542 1 97.12 180 ARG B O 1
ATOM 3442 N N . ILE B 1 181 ? 7.539 -1.631 -1.659 1 98.44 181 ILE B N 1
ATOM 3443 C CA . ILE B 1 181 ? 6.625 -0.521 -1.417 1 98.44 181 ILE B CA 1
ATOM 3444 C C . ILE B 1 181 ? 5.512 -0.965 -0.47 1 98.44 181 ILE B C 1
ATOM 3446 O O . ILE B 1 181 ? 4.941 -2.047 -0.636 1 98.44 181 ILE B O 1
ATOM 3450 N N . VAL B 1 182 ? 5.297 -0.191 0.552 1 98.5 182 VAL B N 1
ATOM 3451 C CA . VAL B 1 182 ? 4.125 -0.256 1.419 1 98.5 182 VAL B CA 1
ATOM 3452 C C . VAL B 1 182 ? 3.25 0.978 1.201 1 98.5 182 VAL B C 1
ATOM 3454 O O . VAL B 1 182 ? 3.508 2.039 1.775 1 98.5 182 VAL B O 1
ATOM 3457 N N . ALA B 1 183 ? 2.277 0.867 0.376 1 98.75 183 ALA B N 1
ATOM 3458 C CA . ALA B 1 183 ? 1.393 1.997 0.101 1 98.75 183 ALA B CA 1
ATOM 3459 C C . ALA B 1 183 ? 0.095 1.885 0.896 1 98.75 183 ALA B C 1
ATOM 3461 O O . ALA B 1 183 ? -0.796 1.113 0.535 1 98.75 183 ALA B O 1
ATOM 3462 N N . VAL B 1 184 ? 0.031 2.592 1.935 1 98.12 184 VAL B N 1
ATOM 3463 C CA . VAL B 1 184 ? -1.076 2.6 2.885 1 98.12 184 VAL B CA 1
ATOM 3464 C C . VAL B 1 184 ? -1.182 3.975 3.543 1 98.12 184 VAL B C 1
ATOM 3466 O O . VAL B 1 184 ? -0.166 4.59 3.873 1 98.12 184 VAL B O 1
ATOM 3469 N N . GLN B 1 185 ? -2.369 4.469 3.684 1 95.81 185 GLN B N 1
ATOM 3470 C CA . GLN B 1 185 ? -2.551 5.75 4.359 1 95.81 185 GLN B CA 1
ATOM 3471 C C . GLN B 1 185 ? -2.568 5.574 5.875 1 95.81 185 GLN B C 1
ATOM 3473 O O . GLN B 1 185 ? -3.334 4.766 6.402 1 95.81 185 GLN B O 1
ATOM 3478 N N . GLY B 1 186 ? -1.702 6.363 6.59 1 92.69 186 GLY B N 1
ATOM 3479 C CA . GLY B 1 186 ? -1.694 6.371 8.047 1 92.69 186 GLY B CA 1
ATOM 3480 C C . GLY B 1 186 ? -2.754 7.277 8.641 1 92.69 186 GLY B C 1
ATOM 3481 O O . GLY B 1 186 ? -3.701 7.668 7.957 1 92.69 186 GLY B O 1
ATOM 3482 N N . PRO B 1 187 ? -2.553 7.508 9.906 1 91.69 187 PRO B N 1
ATOM 3483 C CA . PRO B 1 187 ? -1.506 7.074 10.828 1 91.69 187 PRO B CA 1
ATOM 3484 C C . PRO B 1 187 ? -1.586 5.586 11.156 1 91.69 187 PRO B C 1
ATOM 3486 O O . PRO B 1 187 ? -2.611 4.949 10.898 1 91.69 187 PRO B O 1
ATOM 3489 N N . PHE B 1 188 ? -0.453 5.059 11.703 1 96.69 188 PHE B N 1
ATOM 3490 C CA . PHE B 1 188 ? -0.325 3.633 11.984 1 96.69 188 PHE B CA 1
ATOM 3491 C C . PHE B 1 188 ? -0.21 3.383 13.484 1 96.69 188 PHE B C 1
ATOM 3493 O O . PHE B 1 188 ? 0.404 4.172 14.203 1 96.69 188 PHE B O 1
ATOM 3500 N N . SER B 1 189 ? -0.784 2.279 13.953 1 97.12 189 SER B N 1
ATOM 3501 C CA . SER B 1 189 ? -0.646 1.857 15.344 1 97.12 189 SER B CA 1
ATOM 3502 C C . SER B 1 189 ? 0.785 1.426 15.648 1 97.12 189 SER B C 1
ATOM 3504 O O . SER B 1 189 ? 1.574 1.182 14.734 1 97.12 189 SER B O 1
ATOM 3506 N N . TYR B 1 190 ? 1.041 1.417 16.938 1 98.19 190 TYR B N 1
ATOM 3507 C CA . TYR B 1 190 ? 2.309 0.864 17.406 1 98.19 190 TYR B CA 1
ATOM 3508 C C . TYR B 1 190 ? 2.527 -0.538 16.844 1 98.19 190 TYR B C 1
ATOM 3510 O O . TYR B 1 190 ? 3.602 -0.843 16.328 1 98.19 190 TYR B O 1
ATOM 3518 N N . ASP B 1 191 ? 1.515 -1.397 16.922 1 98.31 191 ASP B N 1
ATOM 3519 C CA . ASP B 1 191 ? 1.628 -2.791 16.5 1 98.31 191 ASP B CA 1
ATOM 3520 C C . ASP B 1 191 ? 1.889 -2.893 15 1 98.31 191 ASP B C 1
ATOM 3522 O O . ASP B 1 191 ? 2.695 -3.713 14.562 1 98.31 191 ASP B O 1
ATOM 3526 N N . MET B 1 192 ? 1.213 -2.102 14.242 1 97.94 192 MET B N 1
ATOM 3527 C CA . MET B 1 192 ? 1.419 -2.094 12.797 1 97.94 192 MET B CA 1
ATOM 3528 C C . MET B 1 192 ? 2.848 -1.688 12.453 1 97.94 192 MET B C 1
ATOM 3530 O O . MET B 1 192 ? 3.5 -2.334 11.625 1 97.94 192 MET B O 1
ATOM 3534 N N . ASN B 1 193 ? 3.291 -0.607 13.094 1 98.69 193 ASN B N 1
ATOM 3535 C CA . ASN B 1 193 ? 4.676 -0.201 12.867 1 98.69 193 ASN B CA 1
ATOM 3536 C C . ASN B 1 193 ? 5.652 -1.317 13.227 1 98.69 193 ASN B C 1
ATOM 3538 O O . ASN B 1 193 ? 6.551 -1.636 12.445 1 98.69 193 ASN B O 1
ATOM 3542 N N . ARG B 1 194 ? 5.445 -1.874 14.359 1 98.62 194 ARG B N 1
ATOM 3543 C CA . ARG B 1 194 ? 6.359 -2.9 14.859 1 98.62 194 ARG B CA 1
ATOM 3544 C C . ARG B 1 194 ? 6.422 -4.086 13.898 1 98.62 194 ARG B C 1
ATOM 3546 O O . ARG B 1 194 ? 7.508 -4.562 13.57 1 98.62 194 ARG B O 1
ATOM 3553 N N . ILE B 1 195 ? 5.281 -4.578 13.453 1 98.31 195 ILE B N 1
ATOM 3554 C CA . ILE B 1 195 ? 5.234 -5.75 12.586 1 98.31 195 ILE B CA 1
ATOM 3555 C C . ILE B 1 195 ? 5.84 -5.406 11.219 1 98.31 195 ILE B C 1
ATOM 3557 O O . ILE B 1 195 ? 6.555 -6.215 10.633 1 98.31 195 ILE B O 1
ATOM 3561 N N . MET B 1 196 ? 5.562 -4.223 10.672 1 98.38 196 MET B N 1
ATOM 3562 C CA . MET B 1 196 ? 6.141 -3.811 9.391 1 98.38 196 MET B CA 1
ATOM 3563 C C . MET B 1 196 ? 7.664 -3.762 9.477 1 98.38 196 MET B C 1
ATOM 3565 O O . MET B 1 196 ? 8.352 -4.293 8.602 1 98.38 196 MET B O 1
ATOM 3569 N N . PHE B 1 197 ? 8.125 -3.137 10.547 1 98.75 197 PHE B N 1
ATOM 3570 C CA . PHE B 1 197 ? 9.57 -3.051 10.719 1 98.75 197 PHE B CA 1
ATOM 3571 C C . PHE B 1 197 ? 10.18 -4.441 10.859 1 98.75 197 PHE B C 1
ATOM 3573 O O . PHE B 1 197 ? 11.227 -4.727 10.273 1 98.75 197 PHE B O 1
ATOM 3580 N N . HIS B 1 198 ? 9.508 -5.277 11.609 1 98.56 198 HIS B N 1
ATOM 3581 C CA . HIS B 1 198 ? 9.992 -6.629 11.852 1 98.56 198 HIS B CA 1
ATOM 3582 C C . HIS B 1 198 ? 9.984 -7.453 10.562 1 98.56 198 HIS B C 1
ATOM 3584 O O . HIS B 1 198 ? 11 -8.055 10.203 1 98.56 198 HIS B O 1
ATOM 3590 N N . ASP B 1 199 ? 8.844 -7.551 9.898 1 97.69 199 ASP B N 1
ATOM 3591 C CA . ASP B 1 199 ? 8.664 -8.422 8.734 1 97.69 199 ASP B CA 1
ATOM 3592 C C . ASP B 1 199 ? 9.578 -7.996 7.59 1 97.69 199 ASP B C 1
ATOM 3594 O O . ASP B 1 199 ? 9.984 -8.828 6.773 1 97.69 199 ASP B O 1
ATOM 3598 N N . THR B 1 200 ? 9.953 -6.684 7.496 1 98 200 THR B N 1
ATOM 3599 C CA . THR B 1 200 ? 10.844 -6.199 6.445 1 98 200 THR B CA 1
ATOM 3600 C C . THR B 1 200 ? 12.305 -6.281 6.895 1 98 200 THR B C 1
ATOM 3602 O O . THR B 1 200 ? 13.211 -5.906 6.148 1 98 200 THR B O 1
ATOM 3605 N N . GLN B 1 201 ? 12.508 -6.684 8.133 1 98.25 201 GLN B N 1
ATOM 3606 C CA . GLN B 1 201 ? 13.828 -6.852 8.727 1 98.25 201 GLN B CA 1
ATOM 3607 C C . GLN B 1 201 ? 14.594 -5.531 8.75 1 98.25 201 GLN B C 1
ATOM 3609 O O . GLN B 1 201 ? 15.805 -5.504 8.5 1 98.25 201 GLN B O 1
ATOM 3614 N N . ALA B 1 202 ? 13.914 -4.465 8.992 1 98.75 202 ALA B N 1
ATOM 3615 C CA . ALA B 1 202 ? 14.539 -3.143 9.023 1 98.75 202 ALA B CA 1
ATOM 3616 C C . ALA B 1 202 ? 15.633 -3.074 10.086 1 98.75 202 ALA B C 1
ATOM 3618 O O . ALA B 1 202 ? 15.43 -3.5 11.227 1 98.75 202 ALA B O 1
ATOM 3619 N N . SER B 1 203 ? 16.766 -2.594 9.648 1 98.75 203 SER B N 1
ATOM 3620 C CA . SER B 1 203 ? 17.812 -2.303 10.617 1 98.75 203 SER B CA 1
ATOM 3621 C C . SER B 1 203 ? 17.938 -0.804 10.867 1 98.75 203 SER B C 1
ATOM 3623 O O . SER B 1 203 ? 18.531 -0.382 11.859 1 98.75 203 SER B O 1
ATOM 3625 N N . VAL B 1 204 ? 17.422 -0.021 9.977 1 98.88 204 VAL B N 1
ATOM 3626 C CA . VAL B 1 204 ? 17.375 1.434 10.078 1 98.88 204 VAL B CA 1
ATOM 3627 C C . VAL B 1 204 ? 16 1.942 9.641 1 98.88 204 VAL B C 1
ATOM 3629 O O . VAL B 1 204 ? 15.477 1.534 8.602 1 98.88 204 VAL B O 1
ATOM 3632 N N . VAL B 1 205 ? 15.422 2.742 10.43 1 98.94 205 VAL B N 1
ATOM 3633 C CA . VAL B 1 205 ? 14.188 3.434 10.07 1 98.94 205 VAL B CA 1
ATOM 3634 C C . VAL B 1 205 ? 14.453 4.93 9.938 1 98.94 205 VAL B C 1
ATOM 3636 O O . VAL B 1 205 ? 15.062 5.543 10.82 1 98.94 205 VAL B O 1
ATOM 3639 N N . VAL B 1 206 ? 14.102 5.516 8.812 1 98.94 206 VAL B N 1
ATOM 3640 C CA . VAL B 1 206 ? 14.188 6.957 8.602 1 98.94 206 VAL B CA 1
ATOM 3641 C C . VAL B 1 206 ? 12.797 7.582 8.734 1 98.94 206 VAL B C 1
ATOM 3643 O O . VAL B 1 206 ? 11.844 7.125 8.102 1 98.94 206 VAL B O 1
ATOM 3646 N N . MET B 1 207 ? 12.695 8.594 9.531 1 98.38 207 MET B N 1
ATOM 3647 C CA . MET B 1 207 ? 11.383 9.188 9.766 1 98.38 207 MET B CA 1
ATOM 3648 C C . MET B 1 207 ? 11.492 10.695 9.961 1 98.38 207 MET B C 1
ATOM 3650 O O . MET B 1 207 ? 12.594 11.227 10.109 1 98.38 207 MET B O 1
ATOM 3654 N N . LYS B 1 208 ? 10.398 11.32 9.859 1 96.5 208 LYS B N 1
ATOM 3655 C CA . LYS B 1 208 ? 10.203 12.711 10.273 1 96.5 208 LYS B CA 1
ATOM 3656 C C . LYS B 1 208 ? 9.453 12.781 11.602 1 96.5 208 LYS B C 1
ATOM 3658 O O . LYS B 1 208 ? 8.727 11.859 11.969 1 96.5 208 LYS B O 1
ATOM 3663 N N . ASN B 1 209 ? 9.766 13.773 12.336 1 95.94 209 ASN B N 1
ATOM 3664 C CA . ASN B 1 209 ? 9.008 14.023 13.555 1 95.94 209 ASN B CA 1
ATOM 3665 C C . ASN B 1 209 ? 7.734 14.812 13.273 1 95.94 209 ASN B C 1
ATOM 3667 O O . ASN B 1 209 ? 7.676 16.016 13.523 1 95.94 209 ASN B O 1
ATOM 3671 N N . SER B 1 210 ? 6.715 14.078 12.836 1 91.38 210 SER B N 1
ATOM 3672 C CA . SER B 1 210 ? 5.469 14.68 12.375 1 91.38 210 SER B CA 1
ATOM 3673 C C . SER B 1 210 ? 4.496 14.891 13.531 1 91.38 210 SER B C 1
ATOM 3675 O O . SER B 1 210 ? 3.305 15.117 13.312 1 91.38 210 SER B O 1
ATOM 3677 N N . GLY B 1 211 ? 4.984 14.797 14.766 1 92.06 211 GLY B N 1
ATOM 3678 C CA . GLY B 1 211 ? 4.129 14.984 15.93 1 92.06 211 GLY B CA 1
ATOM 3679 C C . GLY B 1 211 ? 3.232 13.797 16.219 1 92.06 211 GLY B C 1
ATOM 3680 O O . GLY B 1 211 ? 3.301 12.781 15.516 1 92.06 211 GLY B O 1
ATOM 3681 N N . LEU B 1 212 ? 2.352 13.969 17.234 1 90.31 212 LEU B N 1
ATOM 3682 C CA . LEU B 1 212 ? 1.485 12.883 17.672 1 90.31 212 LEU B CA 1
ATOM 3683 C C . LEU B 1 212 ? 0.471 12.516 16.594 1 90.31 212 LEU B C 1
ATOM 3685 O O . LEU B 1 212 ? 0.277 11.336 16.297 1 90.31 212 LEU B O 1
ATOM 3689 N N . VAL B 1 213 ? -0.107 13.5 16.031 1 87.5 213 VAL B N 1
ATOM 3690 C CA . VAL B 1 213 ? -1.143 13.297 15.023 1 87.5 213 VAL B CA 1
ATOM 3691 C C . VAL B 1 213 ? -0.554 12.57 13.812 1 87.5 213 VAL B C 1
ATOM 3693 O O . VAL B 1 213 ? -1.229 11.758 13.18 1 87.5 213 VAL B O 1
ATOM 3696 N N . GLY B 1 214 ? 0.721 12.789 13.562 1 90.56 214 GLY B N 1
ATOM 3697 C CA . GLY B 1 214 ? 1.395 12.164 12.438 1 90.56 214 GLY B CA 1
ATOM 3698 C C . GLY B 1 214 ? 1.967 10.797 12.773 1 90.56 214 GLY B C 1
ATOM 3699 O O . GLY B 1 214 ? 2.523 10.117 11.906 1 90.56 214 GLY B O 1
ATOM 3700 N N . GLY B 1 215 ? 1.907 10.336 14.031 1 94.38 215 GLY B N 1
ATOM 3701 C CA . GLY B 1 215 ? 2.277 8.992 14.43 1 94.38 215 GLY B CA 1
ATOM 3702 C C . GLY B 1 215 ? 3.754 8.844 14.742 1 94.38 215 GLY B C 1
ATOM 3703 O O . GLY B 1 215 ? 4.301 7.738 14.695 1 94.38 215 GLY B O 1
ATOM 3704 N N . ALA B 1 216 ? 4.445 9.977 14.945 1 96.5 216 ALA B N 1
ATOM 3705 C CA . ALA B 1 216 ? 5.875 9.891 15.242 1 96.5 216 ALA B CA 1
ATOM 3706 C C . ALA B 1 216 ? 6.133 9.047 16.484 1 96.5 216 ALA B C 1
ATOM 3708 O O . ALA B 1 216 ? 7.109 8.297 16.547 1 96.5 216 ALA B O 1
ATOM 3709 N N . ASP B 1 217 ? 5.277 9.109 17.438 1 96.88 217 ASP B N 1
ATOM 3710 C CA . ASP B 1 217 ? 5.453 8.406 18.703 1 96.88 217 ASP B CA 1
ATOM 3711 C C . ASP B 1 217 ? 5.402 6.895 18.5 1 96.88 217 ASP B C 1
ATOM 3713 O O . ASP B 1 217 ? 6.254 6.168 19.016 1 96.88 217 ASP B O 1
ATOM 3717 N N . THR B 1 218 ? 4.426 6.375 17.797 1 97.75 218 THR B N 1
ATOM 3718 C CA . THR B 1 218 ? 4.262 4.941 17.578 1 97.75 218 THR B CA 1
ATOM 3719 C C . THR B 1 218 ? 5.41 4.383 16.75 1 97.75 218 THR B C 1
ATOM 3721 O O . THR B 1 218 ? 5.887 3.275 16.984 1 97.75 218 THR B O 1
ATOM 3724 N N . LYS B 1 219 ? 5.891 5.18 15.758 1 98 219 LYS B N 1
ATOM 3725 C CA . LYS B 1 219 ? 7.043 4.766 14.961 1 98 219 LYS B CA 1
ATOM 3726 C C . LYS B 1 219 ? 8.289 4.633 15.828 1 98 219 LYS B C 1
ATOM 3728 O O . LYS B 1 219 ? 9.008 3.633 15.75 1 98 219 LYS B O 1
ATOM 3733 N N . LEU B 1 220 ? 8.508 5.652 16.625 1 98.25 220 LEU B N 1
ATOM 3734 C CA . LEU B 1 220 ? 9.68 5.684 17.484 1 98.25 220 LEU B CA 1
ATOM 3735 C C . LEU B 1 220 ? 9.664 4.516 18.453 1 98.25 220 LEU B C 1
ATOM 3737 O O . LEU B 1 220 ? 10.664 3.797 18.594 1 98.25 220 LEU B O 1
ATOM 3741 N N . GLN B 1 221 ? 8.57 4.332 19.109 1 98.44 221 GLN B N 1
ATOM 3742 C CA . GLN B 1 221 ? 8.469 3.268 20.109 1 98.44 221 GLN B CA 1
ATOM 3743 C C . GLN B 1 221 ? 8.68 1.896 19.469 1 98.44 221 GLN B C 1
ATOM 3745 O O . GLN B 1 221 ? 9.375 1.049 20.031 1 98.44 221 GLN B O 1
ATOM 3750 N N . ALA B 1 222 ? 8.047 1.627 18.328 1 98.69 222 ALA B N 1
ATOM 3751 C CA . ALA B 1 222 ? 8.188 0.356 17.625 1 98.69 222 ALA B CA 1
ATOM 3752 C C . ALA B 1 222 ? 9.648 0.08 17.266 1 98.69 222 ALA B C 1
ATOM 3754 O O . ALA B 1 222 ? 10.141 -1.028 17.484 1 98.69 222 ALA B O 1
ATOM 3755 N N . ALA B 1 223 ? 10.305 1.091 16.734 1 98.75 223 ALA B N 1
ATOM 3756 C CA . ALA B 1 223 ? 11.703 0.938 16.344 1 98.75 223 ALA B CA 1
ATOM 3757 C C . ALA B 1 223 ? 12.586 0.642 17.547 1 98.75 223 ALA B C 1
ATOM 3759 O O . ALA B 1 223 ? 13.453 -0.239 17.484 1 98.75 223 ALA B O 1
ATOM 3760 N N . MET B 1 224 ? 12.383 1.379 18.609 1 98.62 224 MET B N 1
ATOM 3761 C CA . MET B 1 224 ? 13.172 1.21 19.828 1 98.62 224 MET B CA 1
ATOM 3762 C C . MET B 1 224 ? 13 -0.197 20.391 1 98.62 224 MET B C 1
ATOM 3764 O O . MET B 1 224 ? 13.984 -0.841 20.766 1 98.62 224 MET B O 1
ATOM 3768 N N . ASP B 1 225 ? 11.773 -0.659 20.438 1 98.62 225 ASP B N 1
ATOM 3769 C CA . ASP B 1 225 ? 11.477 -1.969 21.016 1 98.62 225 ASP B CA 1
ATOM 3770 C C . ASP B 1 225 ? 12.125 -3.084 20.188 1 98.62 225 ASP B C 1
ATOM 3772 O O . ASP B 1 225 ? 12.414 -4.16 20.719 1 98.62 225 ASP B O 1
ATOM 3776 N N . LEU B 1 226 ? 12.391 -2.855 18.953 1 98.69 226 LEU B N 1
ATOM 3777 C CA . LEU B 1 226 ? 13.016 -3.846 18.078 1 98.69 226 LEU B CA 1
ATOM 3778 C C . LEU B 1 226 ? 14.523 -3.65 18.031 1 98.69 226 LEU B C 1
ATOM 3780 O O . LEU B 1 226 ? 15.234 -4.406 17.359 1 98.69 226 LEU B O 1
ATOM 3784 N N . GLY B 1 227 ? 14.992 -2.596 18.656 1 98.62 227 GLY B N 1
ATOM 3785 C CA . GLY B 1 227 ? 16.422 -2.322 18.688 1 98.62 227 GLY B CA 1
ATOM 3786 C C . GLY B 1 227 ? 16.953 -1.781 17.359 1 98.62 227 GLY B C 1
ATOM 3787 O O . GLY B 1 227 ? 18.109 -1.997 17.016 1 98.62 227 GLY B O 1
ATOM 3788 N N . ILE B 1 228 ? 16.172 -1.126 16.609 1 98.75 228 ILE B N 1
ATOM 3789 C CA . ILE B 1 228 ? 16.484 -0.627 15.281 1 98.75 228 ILE B CA 1
ATOM 3790 C C . ILE B 1 228 ? 17.062 0.784 15.375 1 98.75 228 ILE B C 1
ATOM 3792 O O . ILE B 1 228 ? 16.625 1.58 16.219 1 98.75 228 ILE B O 1
ATOM 3796 N N . HIS B 1 229 ? 18.016 1.123 14.516 1 98.94 229 HIS B N 1
ATOM 3797 C CA . HIS B 1 229 ? 18.453 2.506 14.391 1 98.94 229 HIS B CA 1
ATOM 3798 C C . HIS B 1 229 ? 17.344 3.4 13.859 1 98.94 229 HIS B C 1
ATOM 3800 O O . HIS B 1 229 ? 16.609 3.008 12.953 1 98.94 229 HIS B O 1
ATOM 3806 N N . VAL B 1 230 ? 17.203 4.527 14.469 1 98.94 230 VAL B N 1
ATOM 3807 C CA . VAL B 1 230 ? 16.219 5.504 14.023 1 98.94 230 VAL B CA 1
ATOM 3808 C C . VAL B 1 230 ? 16.922 6.789 13.586 1 98.94 230 VAL B C 1
ATOM 3810 O O . VAL B 1 230 ? 17.703 7.363 14.352 1 98.94 230 VAL B O 1
ATOM 3813 N N . ILE B 1 231 ? 16.703 7.184 12.383 1 98.94 231 ILE B N 1
ATOM 3814 C CA . ILE B 1 231 ? 17.172 8.469 11.883 1 98.94 231 ILE B CA 1
ATOM 3815 C C . ILE B 1 231 ? 16 9.438 11.758 1 98.94 231 ILE B C 1
ATOM 3817 O O . ILE B 1 231 ? 15.07 9.211 10.984 1 98.94 231 ILE B O 1
ATOM 3821 N N . VAL B 1 232 ? 16.016 10.453 12.523 1 98.69 232 VAL B N 1
ATOM 3822 C CA . VAL B 1 232 ? 14.992 11.484 12.5 1 98.69 232 VAL B CA 1
ATOM 3823 C C . VAL B 1 232 ? 15.5 12.695 11.711 1 98.69 232 VAL B C 1
ATOM 3825 O O . VAL B 1 232 ? 16.531 13.281 12.062 1 98.69 232 VAL B O 1
ATOM 3828 N N . ILE B 1 233 ? 14.836 13.008 10.664 1 98.12 233 ILE B N 1
ATOM 3829 C CA . ILE B 1 233 ? 15.125 14.234 9.938 1 98.12 233 ILE B CA 1
ATOM 3830 C C . ILE B 1 233 ? 14.516 15.43 10.672 1 98.12 233 ILE B C 1
ATOM 3832 O O . ILE B 1 233 ? 13.312 15.461 10.922 1 98.12 233 ILE B O 1
ATOM 3836 N N . ASP B 1 234 ? 15.273 16.344 10.984 1 95.31 234 ASP B N 1
ATOM 3837 C CA . ASP B 1 234 ? 14.836 17.5 11.758 1 95.31 234 ASP B CA 1
ATOM 3838 C C . ASP B 1 234 ? 13.906 18.391 10.945 1 95.31 234 ASP B C 1
ATOM 3840 O O . ASP B 1 234 ? 13.953 18.375 9.711 1 95.31 234 ASP B O 1
ATOM 3844 N N . ARG B 1 235 ? 13.031 19.062 11.664 1 93.38 235 ARG B N 1
ATOM 3845 C CA . ARG B 1 235 ? 12.164 20.031 10.992 1 93.38 235 ARG B CA 1
ATOM 3846 C C . ARG B 1 235 ? 12.969 21.172 10.398 1 93.38 235 ARG B C 1
ATOM 3848 O O . ARG B 1 235 ? 13.914 21.656 11.016 1 93.38 235 ARG B O 1
ATOM 3855 N N . PRO B 1 236 ? 12.617 21.5 9.203 1 90.81 236 PRO B N 1
ATOM 3856 C CA . PRO B 1 236 ? 13.312 22.672 8.664 1 90.81 236 PRO B CA 1
ATOM 3857 C C . PRO B 1 236 ? 13.031 23.938 9.453 1 90.81 236 PRO B C 1
ATOM 3859 O O . PRO B 1 236 ? 11.922 24.125 9.961 1 90.81 236 PRO B O 1
ATOM 3862 N N . ARG B 1 237 ? 14.039 24.797 9.594 1 84.5 237 ARG B N 1
ATOM 3863 C CA . ARG B 1 237 ? 13.914 26.062 10.312 1 84.5 237 ARG B CA 1
ATOM 3864 C C . ARG B 1 237 ? 13.461 27.172 9.383 1 84.5 237 ARG B C 1
ATOM 3866 O O . ARG B 1 237 ? 14.156 27.516 8.422 1 84.5 237 ARG B O 1
ATOM 3873 N N . VAL B 1 238 ? 12.273 27.469 9.445 1 89.25 238 VAL B N 1
ATOM 3874 C CA . VAL B 1 238 ? 11.781 28.641 8.734 1 89.25 238 VAL B CA 1
ATOM 3875 C C . VAL B 1 238 ? 11.633 29.812 9.703 1 89.25 238 VAL B C 1
ATOM 3877 O O . VAL B 1 238 ? 11.086 29.656 10.797 1 89.25 238 VAL B O 1
ATOM 3880 N N . LYS B 1 239 ? 12.273 30.969 9.344 1 91.94 239 LYS B N 1
ATOM 3881 C CA . LYS B 1 239 ? 12.07 32.156 10.156 1 91.94 239 LYS B CA 1
ATOM 3882 C C . LYS B 1 239 ? 10.633 32.656 10.062 1 91.94 239 LYS B C 1
ATOM 3884 O O . LYS B 1 239 ? 10.148 32.969 8.969 1 91.94 239 LYS B O 1
ATOM 3889 N N . LEU B 1 240 ? 10.023 32.594 11.18 1 92.69 240 LEU B N 1
ATOM 3890 C CA . LEU B 1 240 ? 8.633 33 11.211 1 92.69 240 LEU B CA 1
ATOM 3891 C C . LEU B 1 240 ? 8.477 34.344 11.945 1 92.69 240 LEU B C 1
ATOM 3893 O O . LEU B 1 240 ? 9.102 34.562 12.984 1 92.69 240 LEU B O 1
ATOM 3897 N N . GLU B 1 241 ? 7.836 35.25 11.328 1 89.19 241 GLU B N 1
ATOM 3898 C CA . GLU B 1 241 ? 7.512 36.562 11.922 1 89.19 241 GLU B CA 1
ATOM 3899 C C . GLU B 1 241 ? 6.027 36.656 12.273 1 89.19 241 GLU B C 1
ATOM 3901 O O . GLU B 1 241 ? 5.414 37.719 12.117 1 89.19 241 GLU B O 1
ATOM 3906 N N . SER B 1 242 ? 5.434 35.531 12.664 1 90.75 242 SER B N 1
ATOM 3907 C CA . SER B 1 242 ? 3.994 35.469 12.883 1 90.75 242 SER B CA 1
ATOM 3908 C C . SER B 1 242 ? 3.662 34.656 14.133 1 90.75 242 SER B C 1
ATOM 3910 O O . SER B 1 242 ? 4.559 34.125 14.781 1 90.75 242 SER B O 1
ATOM 3912 N N . HIS B 1 243 ? 2.377 34.719 14.492 1 94.62 243 HIS B N 1
ATOM 3913 C CA . HIS B 1 243 ? 1.904 33.844 15.539 1 94.62 243 HIS B CA 1
ATOM 3914 C C . HIS B 1 243 ? 2.035 32.375 15.117 1 94.62 243 HIS B C 1
ATOM 3916 O O . HIS B 1 243 ? 1.791 32.031 13.953 1 94.62 243 HIS B O 1
ATOM 3922 N N . VAL B 1 244 ? 2.514 31.578 16.031 1 96.12 244 VAL B N 1
ATOM 3923 C CA . VAL B 1 244 ? 2.578 30.141 15.82 1 96.12 244 VAL B CA 1
ATOM 3924 C C . VAL B 1 244 ? 1.67 29.438 16.828 1 96.12 244 VAL B C 1
ATOM 3926 O O . VAL B 1 244 ? 1.745 29.688 18.031 1 96.12 244 VAL B O 1
ATOM 3929 N N . VAL B 1 245 ? 0.737 28.656 16.359 1 97.19 245 VAL B N 1
ATOM 3930 C CA . VAL B 1 245 ? -0.151 27.859 17.188 1 97.19 245 VAL B CA 1
ATOM 3931 C C . VAL B 1 245 ? -0.025 26.391 16.828 1 97.19 245 VAL B C 1
ATOM 3933 O O . VAL B 1 245 ? 0.349 26.047 15.703 1 97.19 245 VAL B O 1
ATOM 3936 N N . SER B 1 246 ? -0.366 25.484 17.766 1 96 246 SER B N 1
ATOM 3937 C CA . SER B 1 246 ? -0.088 24.078 17.531 1 96 246 SER B CA 1
ATOM 3938 C C . SER B 1 246 ? -1.338 23.234 17.734 1 96 246 SER B C 1
ATOM 3940 O O . SER B 1 246 ? -1.291 22 17.609 1 96 246 SER B O 1
ATOM 3942 N N . SER B 1 247 ? -2.41 23.797 18.094 1 96.19 247 SER B N 1
ATOM 3943 C CA . SER B 1 247 ? -3.688 23.109 18.266 1 96.19 247 SER B CA 1
ATOM 3944 C C . SER B 1 247 ? -4.859 24.031 17.938 1 96.19 247 SER B C 1
ATOM 3946 O O . SER B 1 247 ? -4.699 25.25 17.875 1 96.19 247 SER B O 1
ATOM 3948 N N . ASN B 1 248 ? -6.004 23.391 17.672 1 97.31 248 ASN B N 1
ATOM 3949 C CA . ASN B 1 248 ? -7.199 24.203 17.438 1 97.31 248 ASN B CA 1
ATOM 3950 C C . ASN B 1 248 ? -7.508 25.094 18.641 1 97.31 248 ASN B C 1
ATOM 3952 O O . ASN B 1 248 ? -7.883 26.266 18.453 1 97.31 248 ASN B O 1
ATOM 3956 N N . ASP B 1 249 ? -7.32 24.547 19.812 1 97 249 ASP B N 1
ATOM 3957 C CA . ASP B 1 249 ? -7.59 25.328 21.016 1 97 249 ASP B CA 1
ATOM 3958 C C . ASP B 1 249 ? -6.695 26.578 21.078 1 97 249 ASP B C 1
ATOM 3960 O O . ASP B 1 249 ? -7.168 27.672 21.391 1 97 249 ASP B O 1
ATOM 3964 N N . GLU B 1 250 ? -5.43 26.391 20.766 1 97.56 250 GLU B N 1
ATOM 3965 C CA . GLU B 1 250 ? -4.5 27.516 20.75 1 97.56 250 GLU B CA 1
ATOM 3966 C C . GLU B 1 250 ? -4.883 28.547 19.688 1 97.56 250 GLU B C 1
ATOM 3968 O O . GLU B 1 250 ? -4.777 29.75 19.922 1 97.56 250 GLU B O 1
ATOM 3973 N N . PHE B 1 251 ? -5.305 28.078 18.594 1 97.88 251 PHE B N 1
ATOM 3974 C CA . PHE B 1 251 ? -5.703 28.984 17.516 1 97.88 251 PHE B CA 1
ATOM 3975 C C . PHE B 1 251 ? -6.898 29.828 17.938 1 97.88 251 PHE B C 1
ATOM 3977 O O . PHE B 1 251 ? -6.898 31.047 17.734 1 97.88 251 PHE B O 1
ATOM 3984 N N . PHE B 1 252 ? -7.883 29.172 18.469 1 97.81 252 PHE B N 1
ATOM 3985 C CA . PHE B 1 252 ? -9.102 29.906 18.797 1 97.81 252 PHE B CA 1
ATOM 3986 C C . PHE B 1 252 ? -8.875 30.828 19.984 1 97.81 252 PHE B C 1
ATOM 3988 O O . PHE B 1 252 ? -9.516 31.875 20.094 1 97.81 252 PHE B O 1
ATOM 3995 N N . LYS B 1 253 ? -7.973 30.484 20.891 1 97.75 253 LYS B N 1
ATOM 3996 C CA . LYS B 1 253 ? -7.57 31.438 21.906 1 97.75 253 LYS B CA 1
ATOM 3997 C C . LYS B 1 253 ? -6.953 32.688 21.281 1 97.75 253 LYS B C 1
ATOM 3999 O O . LYS B 1 253 ? -7.277 33.812 21.672 1 97.75 253 LYS B O 1
ATOM 4004 N N . LEU B 1 254 ? -6.051 32.469 20.344 1 97.31 254 LEU B N 1
ATOM 4005 C CA . LEU B 1 254 ? -5.449 33.562 19.609 1 97.31 254 LEU B CA 1
ATOM 4006 C C . LEU B 1 254 ? -6.52 34.406 18.906 1 97.31 254 LEU B C 1
ATOM 4008 O O . LEU B 1 254 ? -6.465 35.625 18.906 1 97.31 254 LEU B O 1
ATOM 4012 N N . TRP B 1 255 ? -7.43 33.656 18.297 1 96.31 255 TRP B N 1
ATOM 4013 C CA . TRP B 1 255 ? -8.547 34.25 17.578 1 96.31 255 TRP B CA 1
ATOM 4014 C C . TRP B 1 255 ? -9.32 35.219 18.5 1 96.31 255 TRP B C 1
ATOM 4016 O O . TRP B 1 255 ? -9.617 36.344 18.125 1 96.31 255 TRP B O 1
ATOM 4026 N N . GLU B 1 256 ? -9.633 34.781 19.672 1 96.12 256 GLU B N 1
ATOM 4027 C CA . GLU B 1 256 ? -10.367 35.562 20.641 1 96.12 256 GLU B CA 1
ATOM 4028 C C . GLU B 1 256 ? -9.531 36.75 21.141 1 96.12 256 GLU B C 1
ATOM 4030 O O . GLU B 1 256 ? -10.031 37.875 21.219 1 96.12 256 GLU B O 1
ATOM 4035 N N . ASP B 1 257 ? -8.32 36.469 21.422 1 96.19 257 ASP B N 1
ATOM 4036 C CA . ASP B 1 257 ? -7.434 37.469 21.984 1 96.19 257 ASP B CA 1
ATOM 4037 C C . ASP B 1 257 ? -7.184 38.594 20.984 1 96.19 257 ASP B C 1
ATOM 4039 O O . ASP B 1 257 ? -6.848 39.719 21.391 1 96.19 257 ASP B O 1
ATOM 4043 N N . THR B 1 258 ? -7.281 38.344 19.734 1 95.06 258 THR B N 1
ATOM 4044 C CA . THR B 1 258 ? -6.918 39.312 18.703 1 95.06 258 THR B CA 1
ATOM 4045 C C . THR B 1 258 ? -8.156 39.781 17.953 1 95.06 258 THR B C 1
ATOM 4047 O O . THR B 1 258 ? -8.047 40.469 16.938 1 95.06 258 THR B O 1
ATOM 4050 N N . ASN B 1 259 ? -9.414 39.438 18.422 1 93.12 259 ASN B N 1
ATOM 4051 C CA . ASN B 1 259 ? -10.664 39.75 17.734 1 93.12 259 ASN B CA 1
ATOM 4052 C C . ASN B 1 259 ? -10.648 39.281 16.281 1 93.12 259 ASN B C 1
ATOM 4054 O O . ASN B 1 259 ? -10.914 40.062 15.375 1 93.12 259 ASN B O 1
ATOM 4058 N N . GLY B 1 260 ? -10.148 38.062 16.188 1 91.25 260 GLY B N 1
ATOM 4059 C CA . GLY B 1 260 ? -10.172 37.375 14.891 1 91.25 260 GLY B CA 1
ATOM 4060 C C . GLY B 1 260 ? -9.031 37.812 13.984 1 91.25 260 GLY B C 1
ATOM 4061 O O . GLY B 1 260 ? -9.141 37.719 12.758 1 91.25 260 GLY B O 1
ATOM 4062 N N . LEU B 1 261 ? -7.945 38.25 14.695 1 83.69 261 LEU B N 1
ATOM 4063 C CA . LEU B 1 261 ? -6.762 38.719 13.977 1 83.69 261 LEU B CA 1
ATOM 4064 C C . LEU B 1 261 ? -7.086 39.938 13.133 1 83.69 261 LEU B C 1
ATOM 4066 O O . LEU B 1 261 ? -6.426 40.219 12.125 1 83.69 261 LEU B O 1
ATOM 4070 N N . ARG B 1 262 ? -8.109 40.625 13.469 1 81.88 262 ARG B N 1
ATOM 4071 C CA . ARG B 1 262 ? -8.508 41.906 12.836 1 81.88 262 ARG B CA 1
ATOM 4072 C C . ARG B 1 262 ? -7.699 43.062 13.375 1 81.88 262 ARG B C 1
ATOM 4074 O O . ARG B 1 262 ? -7.211 43.031 14.508 1 81.88 262 ARG B O 1
#

Foldseek 3Di:
DAEFAAADPQRLVLQVCCCVVPVDQYEYEYADPVSQVVNDDPRYHYHYHDDALVRLLVVCVVVVHQEYEYPDFLQPQRVLQSSQVSCVVNVHAYEYAAADFDDDDPAPLEAEDADVLVVLQVLLVQLVVDVQEEEEAAEQPCVLSNLPHPSNPSHLYAYEYAPDPVSVVSCVVSVNDPVRYHHDDDDDALVRLLVVCVVSVHQEYEDERRHVSSNNPSNNVSCVVVVHRYYYHYRHDHDDPHHYHHHSVRVVVVCVVCVHVD/DAEFAAADPQRLVLQVCCCVVPVDQYEYEYADPVSQVVNDDPRYHYHYHDDALVRLLVVCVVVVHQEYEYPDFLQPQRVLQSSQVSCVVNVHAYEYAAADFDDDDPAPLEAEDADVLVVLQVLLVQLVVDVQEEEEAAEQPCVLSNLPHPSNPSHLYAYEYAPDPVSVVSCVVSVNDPVRYHHDDDDDALVRLLVVCVVSVHQEYEEERRHVSSNNPSNNVSCVVVVHRYYYHYRHDHDDPHHYHHHSVRVVVVCVVCVHVD

Organism: Veillonella parvula (NCBI:txid29466)

Sequence (524 aa):
MIWVIAGTLDGRTLAVDIQERTGEEVLVTVVSQYGAELAAHKGITVHTGRLDQEAMQNLIKKHNVRLLIDASHPYAAIVTATAQDAAKAEGIPFVRFERKEVPLPDYDKLHIVVDEVEAANLAGKLAKENNKHVYLTTGSKTMHIFAKSDSLQDCEVWTRILPTAEVLQMMEDLNVSPKRIVAVQGPFSYDMNRIMFHDTQASVVVMKNSGLVGGADTKLQAAMDLGIHVIVIDRPRVKLESHVVSSNDEFFKLWEDTNGLRMIWVIAGTLDGRTLAVDIQERTGEEVLVTVVSQYGAELAAHKGITVHTGRLDQEAMQNLIKKHNVRLLIDASHPYAAIVTATAQDAAKAEGIPFVRFERKEVPLPDYDKLHIVVDEVEAANLAGKLAKENNKHVYLTTGSKTMHIFAKSDSLQDCEVWTRILPTAEVLQMMEDLNVSPKRIVAVQGPFSYDMNRIMFHDTQASVVVMKNSGLVGGADTKLQAAMDLGIHVIVIDRPRVKLESHVVSSNDEFFKLWEDTNGLR

Solvent-accessible surface area (backbone atoms only — not comparable to full-atom values): 27164 Å² total; per-residue (Å²): 64,36,34,31,34,28,68,36,71,68,24,39,51,42,48,51,48,48,29,71,73,69,66,47,49,31,37,35,36,17,63,37,71,66,48,38,61,73,54,62,46,92,76,45,46,74,45,70,46,84,68,54,44,66,54,44,39,48,49,35,61,76,57,52,44,52,35,41,34,43,19,41,52,75,70,42,49,66,61,51,55,37,49,51,49,26,27,56,75,70,70,33,46,50,35,38,41,43,68,54,64,52,86,77,74,98,45,96,50,56,42,80,35,76,39,68,66,56,42,36,46,50,44,21,54,56,10,63,77,59,79,19,12,34,32,36,57,66,42,65,89,60,37,66,60,53,68,67,31,77,50,36,71,86,37,51,63,31,38,36,27,59,45,42,29,68,54,31,41,52,36,51,76,59,69,51,57,43,84,35,34,40,18,41,57,72,70,58,51,42,67,53,39,31,45,52,41,54,78,64,52,38,37,22,36,39,34,51,65,57,3,66,86,55,24,30,54,28,48,51,52,26,34,54,77,70,69,28,32,36,38,34,34,47,72,60,86,66,91,73,93,53,56,75,29,52,45,66,68,50,41,51,51,48,29,61,75,37,65,65,63,101,65,36,34,32,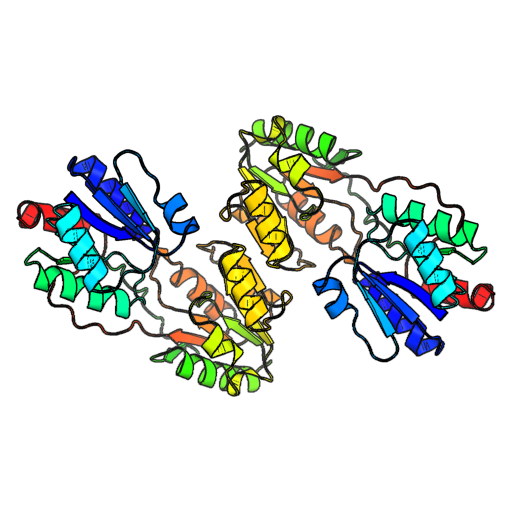33,28,68,35,71,68,23,37,50,42,47,51,48,46,31,71,72,68,65,46,50,31,37,35,37,17,62,38,70,66,47,40,62,72,54,64,45,92,75,44,45,74,46,69,44,84,69,54,46,68,54,46,39,47,49,34,61,74,58,52,44,54,34,41,33,44,18,40,50,75,71,43,49,67,60,50,55,36,48,52,51,25,28,56,75,71,70,32,46,49,34,38,40,43,66,54,66,52,85,77,76,99,47,96,50,57,42,79,32,76,39,68,66,55,42,36,45,50,45,21,54,55,10,62,76,61,78,18,12,34,33,36,56,68,42,65,88,61,37,66,60,51,68,67,31,77,52,36,70,86,38,52,64,32,38,35,25,60,44,42,30,69,54,32,40,52,36,50,76,59,67,51,56,43,84,34,36,39,18,41,58,71,68,57,51,41,66,53,40,32,46,53,40,54,78,65,51,38,38,22,37,37,33,51,64,56,4,65,86,54,25,29,56,29,48,52,50,25,35,54,76,70,69,27,32,34,37,34,34,46,71,61,87,67,93,71,94,54,56,74,30,53,45,65,69,51,42,50,50,49,29,62,76,38,66,66,63,101

Nearest PDB structures (foldseek):
  5c4n-assembly1_D  TM=8.826E-01  e=1.379E-16  Rhodobacter capsulatus SB 1003
  5c4r-assembly1_A  TM=8.597E-01  e=3.606E-16  Rhodobacter capsulatus SB 1003
  4x7g-assembly1_A  TM=8.418E-01  e=3.462E-15  Rhodobacter capsulatus SB 1003
  8by2-assembly1_A  TM=7.283E-01  e=3.852E-01  Escherichia coli
  9emb-assembly1_A  TM=5.682E-01  e=5.191E+00  Escherichia coli